Protein AF-0000000083319885 (afdb_homodimer)

Secondary structure (DSSP, 8-state):
-------HHHHHHHHHHHHHHHHHHHT-TTT--HHHHHHHHTS-HHHHHHHH-SHHHHHHHHHHIIIIIIIIIHHHHHS-TTS-HHHHHHHHHHHHHHHHHH-TTHHHHHHHHHHHHTT-HHHHHHHHHHHHHHHHHHHHHHHHTT-S--HHHHHHHHHHHHHHHHHHHHHS-GGG-SSSS-HHHHHHHHHHHHHHHHHHHHHH--/-------HHHHHHHHHHHHHHHHHHHT-TTT--HHHHHHHHTS-HHHHHHHH-SHHHHHHHHHHIIIIIIIIIHHHHHS-TTS-HHHHHHHHHHHHHHHHHH-TTHHHHHHHHHHHHTT-HHHHHHHHHHHHHHHHHHHHHHHHTT-S--HHHHHHHHHHHHHHHHHHHHHS-GGG-S-SS-HHHHHHHHHHHHHHHHHHHHHH--

Sequence (412 aa):
MTHVSSTPQDERKQAILQAAYTLFGRSGYAKSSMKDIAAQAGVAQGLIGYHFGNKETLLVEVVREWMINRGMKEAFAKLDLQSSPQEMLGQGLLHVVEFRKANPEWFTLLVSLWSESVNNEKLAAELVGIYTEMRAGVVQVIDRLELPLDAQAKESLAGLIQAVFDGLTLQAPALLSDQPLSHAQVSQGIHWMLQGIRTSSAEKGEMTHVSSTPQDERKQAILQAAYTLFGRSGYAKSSMKDIAAQAGVAQGLIGYHFGNKETLLVEVVREWMINRGMKEAFAKLDLQSSPQEMLGQGLLHVVEFRKANPEWFTLLVSLWSESVNNEKLAAELVGIYTEMRAGVVQVIDRLELPLDAQAKESLAGLIQAVFDGLTLQAPALLSDQPLSHAQVSQGIHWMLQGIRTSSAEKGE

Nearest PDB structures (foldseek):
  3e7q-assembly1_A  TM=7.596E-01  e=2.738E-06  Pseudomonas aeruginosa
  2gfn-assembly1_A  TM=6.802E-01  e=2.120E-05  Rhodococcus jostii RHA1
  2gfn-assembly1_B  TM=7.668E-01  e=1.368E-04  Rhodococcus jostii RHA1
  3c07-assembly1_B  TM=7.160E-01  e=1.969E-04  Streptomyces coelicolor A3(2)
  4yze-assembly1_C  TM=7.525E-01  e=1.913E-03  Escherichia coli K-12

Foldseek 3Di:
DPPPPQPPLSLLVVLLLVLLLVCCLPVNLVRDALVSSCVRSVHDSVSCCVVQNHSLSSLLVSLLCLVPVVQQVVQVVPQDPPDALVVSVLSNLVSNQVSCLVRVSNLSSLVRLVVVCPPPVVSVVSNVVSLVNQLVRQLVSVVRNVFPDDPVVSSVLSSVLVCLSSVQLVVARPVPDPRSDDSVVSVVVNVVVRVCRRVVVVVVVD/DPPVPQPPLSLLVVLLLVLLLVCCLPVNLVRDALVSSCVRSVHDSVSCCVVQNHSLSSLLVSLLCLVPVVQQVVQVVPQDPPDQLVVSVLSNLVSNQVSCLVRVSNLSSLVRLVVVCPPPVVSVVSNVVSLVNQLVRQLVSVVRNVFPDDPVVSSVLSSVLVCLSSVQLVVARPVPDPRSDDSVVSVVVNVVVRVCRRVVVVVVVD

Radius of gyration: 22.58 Å; Cα contacts (8 Å, |Δi|>4): 509; chains: 2; bounding box: 65×68×48 Å

pLDDT: mean 87.43, std 12.78, range [33.97, 97.81]

Solvent-accessible surface area (backbone atoms only — not comparable to full-atom values): 21795 Å² total; per-residue (Å²): 127,82,70,76,68,69,47,74,66,48,50,52,51,50,33,40,41,52,26,41,46,50,39,29,27,70,64,27,57,89,72,45,50,67,62,56,29,17,60,68,36,72,49,60,52,67,56,49,37,71,78,42,49,51,73,67,52,38,51,52,51,39,45,44,44,49,53,45,47,55,52,40,51,51,46,58,70,66,54,59,86,82,48,53,45,68,54,42,50,52,52,50,54,50,47,52,45,50,47,47,68,75,36,67,34,52,58,46,40,50,52,46,50,54,60,60,14,63,84,26,69,68,48,33,51,52,50,40,49,53,50,51,54,49,32,54,55,44,33,59,56,51,60,62,55,67,60,89,57,56,73,67,53,40,51,51,49,26,47,45,55,52,5,37,55,51,16,40,41,70,62,25,49,62,78,76,28,97,57,35,59,51,61,66,59,54,51,48,52,53,48,22,26,51,46,11,47,58,52,54,51,56,56,71,72,101,130,83,68,76,69,70,47,72,67,48,49,51,51,50,32,40,42,52,26,41,45,50,39,30,28,71,65,27,59,88,73,45,50,67,64,57,29,17,61,69,37,72,48,60,51,66,56,49,38,73,77,42,49,50,74,67,50,37,51,53,50,40,45,44,45,49,53,45,48,56,53,40,52,51,47,58,71,66,52,59,87,84,47,52,46,67,53,42,50,51,50,51,54,51,46,52,43,51,46,47,68,76,36,67,35,54,59,46,40,49,51,44,49,52,60,61,13,61,84,25,70,67,49,33,51,50,53,39,49,52,51,53,53,50,34,56,55,45,32,58,56,49,60,60,56,68,59,90,56,56,72,67,54,40,50,50,49,28,47,44,55,52,5,37,56,51,17,39,40,71,60,25,50,62,79,77,28,98,58,32,59,52,62,65,59,55,51,48,52,52,48,22,27,52,46,10,47,60,50,55,52,53,58,71,73,102

InterPro domains:
  IPR001647 DNA-binding HTH domain, TetR-type [PF00440] (16-62)
  IPR001647 DNA-binding HTH domain, TetR-type [PR00455] (16-29)
  IPR001647 DNA-binding HTH domain, TetR-type [PR00455] (37-60)
  IPR001647 DNA-binding HTH domain, TetR-type [PS50977] (10-70)
  IPR009057 Homedomain-like superfamily [SSF46689] (6-67)
  IPR036271 Tetracyclin repressor-like, C-terminal domain superfamily [SSF48498] (84-197)
  IPR039538 BetI-type transcriptional repressor, C-terminal [PF13977] (85-186)
  IPR050109 HTH-type, TetR-like transcriptional regulator [PTHR30055] (8-199)

Organism: Saccharibacillus brassicae (NCBI:txid2583377)

Structure (mmCIF, N/CA/C/O backbone):
data_AF-0000000083319885-model_v1
#
loop_
_entity.id
_entity.type
_entity.pdbx_description
1 polymer 'TetR/AcrR family transcriptional regulator'
#
loop_
_atom_site.group_PDB
_atom_site.id
_atom_site.type_symbol
_atom_site.label_atom_id
_atom_site.label_alt_id
_atom_site.label_comp_id
_atom_site.label_asym_id
_atom_site.label_entity_id
_atom_site.label_seq_id
_atom_site.pdbx_PDB_ins_code
_atom_site.Cartn_x
_atom_site.Cartn_y
_atom_site.Cartn_z
_atom_site.occupancy
_atom_site.B_iso_or_equiv
_atom_site.auth_seq_id
_atom_site.auth_comp_id
_atom_site.auth_asym_id
_atom_site.auth_atom_id
_atom_site.pdbx_PDB_model_num
ATOM 1 N N . MET A 1 1 ? 2.049 33.719 24.688 1 34.19 1 MET A N 1
ATOM 2 C CA . MET A 1 1 ? 1.841 32.719 23.625 1 34.19 1 MET A CA 1
ATOM 3 C C . MET A 1 1 ? 0.362 32.625 23.266 1 34.19 1 MET A C 1
ATOM 5 O O . MET A 1 1 ? -0.442 32.156 24.078 1 34.19 1 MET A O 1
ATOM 9 N N . THR A 1 2 ? -0.25 33.562 22.562 1 39.16 2 THR A N 1
ATOM 10 C CA . THR A 1 2 ? -1.688 33.688 22.344 1 39.16 2 THR A CA 1
ATOM 11 C C . THR A 1 2 ? -2.283 32.375 21.844 1 39.16 2 THR A C 1
ATOM 13 O O . THR A 1 2 ? -1.838 31.844 20.828 1 39.16 2 THR A O 1
ATOM 16 N N . HIS A 1 3 ? -2.688 31.516 22.672 1 44 3 HIS A N 1
ATOM 17 C CA . HIS A 1 3 ? -3.52 30.359 22.375 1 44 3 HIS A CA 1
ATOM 18 C C . HIS A 1 3 ? -4.582 30.703 21.328 1 44 3 HIS A C 1
ATOM 20 O O . HIS A 1 3 ? -5.5 31.484 21.609 1 44 3 HIS A O 1
ATOM 26 N N . VAL A 1 4 ? -4.242 31.031 20.188 1 49.16 4 VAL A N 1
ATOM 27 C CA . VAL A 1 4 ? -5.352 31.281 19.266 1 49.16 4 VAL A CA 1
ATOM 28 C C . VAL A 1 4 ? -6.473 30.281 19.531 1 49.16 4 VAL A C 1
ATOM 30 O O . VAL A 1 4 ? -6.301 29.078 19.312 1 49.16 4 VAL A O 1
ATOM 33 N N . SER A 1 5 ? -7.305 30.516 20.391 1 54.09 5 SER A N 1
ATOM 34 C CA . SER A 1 5 ? -8.492 29.797 20.859 1 54.09 5 SER A CA 1
ATOM 35 C C . SER A 1 5 ? -9.336 29.312 19.688 1 54.09 5 SER A C 1
ATOM 37 O O . SER A 1 5 ? -9.672 30.078 18.781 1 54.09 5 SER A O 1
ATOM 39 N N . SER A 1 6 ? -9.086 28.031 19.297 1 64.88 6 SER A N 1
ATOM 40 C CA . SER A 1 6 ? -9.953 27.484 18.266 1 64.88 6 SER A CA 1
ATOM 41 C C . SER A 1 6 ? -11.391 27.953 18.453 1 64.88 6 SER A C 1
ATOM 43 O O . SER A 1 6 ? -11.914 27.953 19.562 1 64.88 6 SER A O 1
ATOM 45 N N . THR A 1 7 ? -11.938 28.828 17.547 1 70 7 THR A N 1
ATOM 46 C CA . THR A 1 7 ? -13.344 29.219 17.531 1 70 7 THR A CA 1
ATOM 47 C C . THR A 1 7 ? -14.25 28 17.703 1 70 7 THR A C 1
ATOM 49 O O . THR A 1 7 ? -13.844 26.875 17.438 1 70 7 THR A O 1
ATOM 52 N N . PRO A 1 8 ? -15.266 28.234 18.438 1 73.5 8 PRO A N 1
ATOM 53 C CA . PRO A 1 8 ? -16.234 27.141 18.562 1 73.5 8 PRO A CA 1
ATOM 54 C C . PRO A 1 8 ? -16.422 26.359 17.266 1 73.5 8 PRO A C 1
ATOM 56 O O . PRO A 1 8 ? -16.609 25.141 17.281 1 73.5 8 PRO A O 1
ATOM 59 N N . GLN A 1 9 ? -16.344 27.047 16.172 1 77.5 9 GLN A N 1
ATOM 60 C CA . GLN A 1 9 ? -16.484 26.406 14.875 1 77.5 9 GLN A CA 1
ATOM 61 C C . GLN A 1 9 ? -15.328 25.453 14.602 1 77.5 9 GLN A C 1
ATOM 63 O O . GLN A 1 9 ? -15.523 24.359 14.078 1 77.5 9 GLN A O 1
ATOM 68 N N . ASP A 1 10 ? -14.227 25.969 15.07 1 83.56 10 ASP A N 1
ATOM 69 C CA . ASP A 1 10 ? -13.031 25.141 14.867 1 83.56 10 ASP A CA 1
ATOM 70 C C . ASP A 1 10 ? -13.086 23.875 15.719 1 83.56 10 ASP A C 1
ATOM 72 O O . ASP A 1 10 ? -12.664 22.812 15.273 1 83.56 10 ASP A O 1
ATOM 76 N N . GLU A 1 11 ? -13.688 24.062 16.797 1 88.69 11 GLU A N 1
ATOM 77 C CA . GLU A 1 11 ? -13.805 22.922 17.703 1 88.69 11 GLU A CA 1
ATOM 78 C C . GLU A 1 11 ? -14.758 21.875 17.141 1 88.69 11 GLU A C 1
ATOM 80 O O . GLU A 1 11 ? -14.508 20.672 17.266 1 88.69 11 GLU A O 1
ATOM 85 N N . ARG A 1 12 ? -15.844 22.344 16.5 1 91.25 12 ARG A N 1
ATOM 86 C CA . ARG A 1 12 ? -16.812 21.422 15.898 1 91.25 12 ARG A CA 1
ATOM 87 C C . ARG A 1 12 ? -16.203 20.688 14.703 1 91.25 12 ARG A C 1
ATOM 89 O O . ARG A 1 12 ? -16.391 19.484 14.547 1 91.25 12 ARG A O 1
ATOM 96 N N . LYS A 1 13 ? -15.461 21.406 13.961 1 94.75 13 LYS A N 1
ATOM 97 C CA . LYS A 1 13 ? -14.797 20.797 12.82 1 94.75 13 LYS A CA 1
ATOM 98 C C . LYS A 1 13 ? -13.82 19.719 13.266 1 94.75 13 LYS A C 1
ATOM 100 O O . LYS A 1 13 ? -13.781 18.641 12.68 1 94.75 13 LYS A O 1
ATOM 105 N N . GLN A 1 14 ? -13.102 20.047 14.297 1 95.19 14 GLN A N 1
ATOM 106 C CA . GLN A 1 14 ? -12.125 19.094 14.82 1 95.19 14 GLN A CA 1
ATOM 107 C C . GLN A 1 14 ? -12.812 17.859 15.398 1 95.19 14 GLN A C 1
ATOM 109 O O . GLN A 1 14 ? -12.328 16.734 15.25 1 95.19 14 GLN A O 1
ATOM 114 N N . ALA A 1 15 ? -13.898 18.078 16.031 1 96.31 15 ALA A N 1
ATOM 115 C CA . ALA A 1 15 ? -14.656 16.969 16.594 1 96.31 15 ALA A CA 1
ATOM 116 C C . ALA A 1 15 ? -15.164 16.031 15.492 1 96.31 15 ALA A C 1
ATOM 118 O O . ALA A 1 15 ? -15.125 14.812 15.633 1 96.31 15 ALA A O 1
ATOM 119 N N . ILE A 1 16 ? -15.609 16.641 14.414 1 97 16 ILE A N 1
ATOM 120 C CA . ILE A 1 16 ? -16.109 15.867 13.281 1 97 16 ILE A CA 1
ATOM 121 C C . ILE A 1 16 ? -14.969 15.07 12.648 1 97 16 ILE A C 1
ATOM 123 O O . ILE A 1 16 ? -15.109 13.883 12.367 1 97 16 ILE A O 1
ATOM 127 N N . LEU A 1 17 ? -13.828 15.711 12.484 1 96.94 17 LEU A N 1
ATOM 128 C CA . LEU A 1 17 ? -12.672 15.047 11.898 1 96.94 17 LEU A CA 1
ATOM 129 C C . LEU A 1 17 ? -12.219 13.883 12.773 1 96.94 17 LEU A C 1
ATOM 131 O O . LEU A 1 17 ? -11.938 12.797 12.266 1 96.94 17 LEU A O 1
ATOM 135 N N . GLN A 1 18 ? -12.211 14.109 14.062 1 96.88 18 GLN A N 1
ATOM 136 C CA . GLN A 1 18 ? -11.789 13.062 14.992 1 96.88 18 GLN A CA 1
ATOM 137 C C . GLN A 1 18 ? -12.773 11.891 14.977 1 96.88 18 GLN A C 1
ATOM 139 O O . GLN A 1 18 ? -12.367 10.727 15 1 96.88 18 GLN A O 1
ATOM 144 N N . ALA A 1 19 ? -14.023 12.211 14.945 1 97.44 19 ALA A N 1
ATOM 145 C CA . ALA A 1 19 ? -15.047 11.172 14.891 1 97.44 19 ALA A CA 1
ATOM 146 C C . ALA A 1 19 ? -14.938 10.367 13.602 1 97.44 19 ALA A C 1
ATOM 148 O O . ALA A 1 19 ? -15 9.133 13.625 1 97.44 19 ALA A O 1
ATOM 149 N N . ALA A 1 20 ? -14.781 11.062 12.492 1 97.44 20 ALA A N 1
ATOM 150 C CA . ALA A 1 20 ? -14.641 10.406 11.195 1 97.44 20 ALA A CA 1
ATOM 151 C C . ALA A 1 20 ? -13.391 9.531 11.164 1 97.44 20 ALA A C 1
ATOM 153 O O . ALA A 1 20 ? -13.43 8.398 10.664 1 97.44 20 ALA A O 1
ATOM 154 N N . TYR A 1 21 ? -12.297 10.055 11.727 1 96.62 21 TYR A N 1
ATOM 155 C CA . TYR A 1 21 ? -11.055 9.297 11.805 1 96.62 21 TYR A CA 1
ATOM 156 C C . TYR A 1 21 ? -11.273 7.977 12.539 1 96.62 21 TYR A C 1
ATOM 158 O O . TYR A 1 21 ? -10.883 6.914 12.047 1 96.62 21 TYR A O 1
ATOM 166 N N . THR A 1 22 ? -11.906 8.062 13.609 1 95.44 22 THR A N 1
ATOM 167 C CA . THR A 1 22 ? -12.125 6.891 14.453 1 95.44 22 THR A CA 1
ATOM 168 C C . THR A 1 22 ? -13.055 5.891 13.773 1 95.44 22 THR A C 1
ATOM 170 O O . THR A 1 22 ? -12.734 4.707 13.672 1 95.44 22 THR A O 1
ATOM 173 N N . LEU A 1 23 ? -14.125 6.375 13.234 1 95.06 23 LEU A N 1
ATOM 174 C CA . LEU A 1 23 ? -15.141 5.484 12.68 1 95.06 23 LEU A CA 1
ATOM 175 C C . LEU A 1 23 ? -14.68 4.891 11.352 1 95.06 23 LEU A C 1
ATOM 177 O O . LEU A 1 23 ? -14.789 3.682 11.133 1 95.06 23 LEU A O 1
ATOM 181 N N . PHE A 1 24 ? -14.125 5.73 10.438 1 93.69 24 PHE A N 1
ATOM 182 C CA . PHE A 1 24 ? -13.594 5.215 9.18 1 93.69 24 PHE A CA 1
ATOM 183 C C . PHE A 1 24 ? -12.445 4.25 9.438 1 93.69 24 PHE A C 1
ATOM 185 O O . PHE A 1 24 ? -12.289 3.254 8.727 1 93.69 24 PHE A O 1
ATOM 192 N N . GLY A 1 25 ? -11.703 4.551 10.461 1 91.44 25 GLY A N 1
ATOM 193 C CA . GLY A 1 25 ? -10.516 3.77 10.766 1 91.44 25 GLY A CA 1
ATOM 194 C C . GLY A 1 25 ? -10.828 2.439 11.43 1 91.44 25 GLY A C 1
ATOM 195 O O . GLY A 1 25 ? -10.188 1.428 11.125 1 91.44 25 GLY A O 1
ATOM 196 N N . ARG A 1 26 ? -11.805 2.348 12.273 1 87.19 26 ARG A N 1
ATOM 197 C CA . ARG A 1 26 ? -12.078 1.16 13.07 1 87.19 26 ARG A CA 1
ATOM 198 C C . ARG A 1 26 ? -13.156 0.302 12.43 1 87.19 26 ARG A C 1
ATOM 200 O O . ARG A 1 26 ? -13.047 -0.925 12.398 1 87.19 26 ARG A O 1
ATOM 207 N N . SER A 1 27 ? -14.172 0.977 11.867 1 83.94 27 SER A N 1
ATOM 208 C CA . SER A 1 27 ? -15.305 0.238 11.32 1 83.94 27 SER A CA 1
ATOM 209 C C . SER A 1 27 ? -15.188 0.088 9.812 1 83.94 27 SER A C 1
ATOM 211 O O . SER A 1 27 ? -15.828 -0.784 9.219 1 83.94 27 SER A O 1
ATOM 213 N N . GLY A 1 28 ? -14.383 0.956 9.289 1 85.44 28 GLY A N 1
ATOM 214 C CA . GLY A 1 28 ? -14.305 0.973 7.84 1 85.44 28 GLY A CA 1
ATOM 215 C C . GLY A 1 28 ? -15.156 2.053 7.207 1 85.44 28 GLY A C 1
ATOM 216 O O . GLY A 1 28 ? -16.203 2.412 7.738 1 85.44 28 GLY A O 1
ATOM 217 N N . TYR A 1 29 ? -14.766 2.465 6.078 1 88.5 29 TYR A N 1
ATOM 218 C CA . TYR A 1 29 ? -15.422 3.547 5.355 1 88.5 29 TYR A CA 1
ATOM 219 C C . TYR A 1 29 ? -16.828 3.135 4.91 1 88.5 29 TYR A C 1
ATOM 221 O O . TYR A 1 29 ? -17.797 3.867 5.129 1 88.5 29 TYR A O 1
ATOM 229 N N . ALA A 1 30 ? -16.906 1.961 4.352 1 83.38 30 ALA A N 1
ATOM 230 C CA . ALA A 1 30 ? -18.188 1.498 3.807 1 83.38 30 ALA A CA 1
ATOM 231 C C . ALA A 1 30 ? -19.219 1.279 4.918 1 83.38 30 ALA A C 1
ATOM 233 O O . ALA A 1 30 ? -20.406 1.542 4.73 1 83.38 30 ALA A O 1
ATOM 234 N N . LYS A 1 31 ? -18.766 0.975 6.051 1 86.38 31 LYS A N 1
ATOM 235 C CA . LYS A 1 31 ? -19.656 0.574 7.141 1 86.38 31 LYS A CA 1
ATOM 236 C C . LYS A 1 31 ? -20 1.763 8.031 1 86.38 31 LYS A C 1
ATOM 238 O O . LYS A 1 31 ? -20.797 1.634 8.961 1 86.38 31 LYS A O 1
ATOM 243 N N . SER A 1 32 ? -19.344 2.844 7.801 1 93 32 SER A N 1
ATOM 244 C CA . SER A 1 32 ? -19.609 4.043 8.586 1 93 32 SER A CA 1
ATOM 245 C C . SER A 1 32 ? -20.516 5.012 7.832 1 93 32 SER A C 1
ATOM 247 O O . SER A 1 32 ? -20.391 5.172 6.617 1 93 32 SER A O 1
ATOM 249 N N . SER A 1 33 ? -21.469 5.672 8.602 1 95.19 33 SER A N 1
ATOM 250 C CA . SER A 1 33 ? -22.375 6.621 7.98 1 95.19 33 SER A CA 1
ATOM 251 C C . SER A 1 33 ? -22.172 8.031 8.516 1 95.19 33 SER A C 1
ATOM 253 O O . SER A 1 33 ? -21.562 8.211 9.578 1 95.19 33 SER A O 1
ATOM 255 N N . MET A 1 34 ? -22.719 8.945 7.75 1 96.56 34 MET A N 1
ATOM 256 C CA . MET A 1 34 ? -22.688 10.336 8.203 1 96.56 34 MET A CA 1
ATOM 257 C C . MET A 1 34 ? -23.453 10.5 9.516 1 96.56 34 MET A C 1
ATOM 259 O O . MET A 1 34 ? -23.078 11.312 10.359 1 96.56 34 MET A O 1
ATOM 263 N N . LYS A 1 35 ? -24.453 9.711 9.641 1 96.94 35 LYS A N 1
ATOM 264 C CA . LYS A 1 35 ? -25.25 9.719 10.867 1 96.94 35 LYS A CA 1
ATOM 265 C C . LYS A 1 35 ? -24.422 9.25 12.062 1 96.94 35 LYS A C 1
ATOM 267 O O . LYS A 1 35 ? -24.453 9.875 13.125 1 96.94 35 LYS A O 1
ATOM 272 N N . ASP A 1 36 ? -23.672 8.203 11.914 1 97.12 36 ASP A N 1
ATOM 273 C CA . ASP A 1 36 ? -22.812 7.672 12.969 1 97.12 36 ASP A CA 1
ATOM 274 C C . ASP A 1 36 ? -21.75 8.695 13.375 1 97.12 36 ASP A C 1
ATOM 276 O O . ASP A 1 36 ? -21.484 8.875 14.562 1 97.12 36 ASP A O 1
ATOM 280 N N . ILE A 1 37 ? -21.188 9.383 12.398 1 97.69 37 ILE A N 1
ATOM 281 C CA . ILE A 1 37 ? -20.125 10.352 12.641 1 97.69 37 ILE A CA 1
ATOM 282 C C . ILE A 1 37 ? -20.672 11.547 13.414 1 97.69 37 ILE A C 1
ATOM 284 O O . ILE A 1 37 ? -20.047 12.016 14.359 1 97.69 37 ILE A O 1
ATOM 288 N N . ALA A 1 38 ? -21.812 11.969 13.016 1 97.69 38 ALA A N 1
ATOM 289 C CA . ALA A 1 38 ? -22.469 13.086 13.703 1 97.69 38 ALA A CA 1
ATOM 290 C C . ALA A 1 38 ? -22.734 12.75 15.164 1 97.69 38 ALA A C 1
ATOM 292 O O . ALA A 1 38 ? -22.438 13.555 16.047 1 97.69 38 ALA A O 1
ATOM 293 N N . ALA A 1 39 ? -23.25 11.586 15.359 1 97.75 39 ALA A N 1
ATOM 294 C CA . ALA A 1 39 ? -23.562 11.125 16.719 1 97.75 39 ALA A CA 1
ATOM 295 C C . ALA A 1 39 ? -22.297 11.078 17.578 1 97.75 39 ALA A C 1
ATOM 297 O O . ALA A 1 39 ? -22.297 11.555 18.719 1 97.75 39 ALA A O 1
ATOM 298 N N . GLN A 1 40 ? -21.266 10.602 17.078 1 97 40 GLN A N 1
ATOM 299 C CA . GLN A 1 40 ? -20.016 10.477 17.812 1 97 40 GLN A CA 1
ATOM 300 C C . GLN A 1 40 ? -19.391 11.852 18.078 1 97 40 GLN A C 1
ATOM 302 O O . GLN A 1 40 ? -18.766 12.07 19.125 1 97 40 GLN A O 1
ATOM 307 N N . ALA A 1 41 ? -19.469 12.719 17.125 1 97 41 ALA A N 1
ATOM 308 C CA . ALA A 1 41 ? -18.906 14.055 17.219 1 97 41 ALA A CA 1
ATOM 309 C C . ALA A 1 41 ? -19.766 14.953 18.109 1 97 41 ALA A C 1
ATOM 311 O O . ALA A 1 41 ? -19.328 16.031 18.516 1 97 41 ALA A O 1
ATOM 312 N N . GLY A 1 42 ? -20.969 14.523 18.375 1 97.06 42 GLY A N 1
ATOM 313 C CA . GLY A 1 42 ? -21.875 15.32 19.172 1 97.06 42 GLY A CA 1
ATOM 314 C C . GLY A 1 42 ? -22.422 16.516 18.438 1 97.06 42 GLY A C 1
ATOM 315 O O . GLY A 1 42 ? -22.562 17.609 19.016 1 97.06 42 GLY A O 1
ATOM 316 N N . VAL A 1 43 ? -22.672 16.359 17.125 1 96.31 43 VAL A N 1
ATOM 317 C CA . VAL A 1 43 ? -23.188 17.453 16.312 1 96.31 43 VAL A CA 1
ATOM 318 C C . VAL A 1 43 ? -24.375 16.953 15.484 1 96.31 43 VAL A C 1
ATOM 320 O O . VAL A 1 43 ? -24.609 15.75 15.391 1 96.31 43 VAL A O 1
ATOM 323 N N . ALA A 1 44 ? -25.094 17.953 14.945 1 95 44 ALA A N 1
ATOM 324 C CA . ALA A 1 44 ? -26.125 17.609 13.969 1 95 44 ALA A CA 1
ATOM 325 C C . ALA A 1 44 ? -25.5 17.141 12.656 1 95 44 ALA A C 1
ATOM 327 O O . ALA A 1 44 ? -24.484 17.688 12.211 1 95 44 ALA A O 1
ATOM 328 N N . GLN A 1 45 ? -26.172 16.188 12.008 1 94.75 45 GLN A N 1
ATOM 329 C CA . GLN A 1 45 ? -25.672 15.648 10.75 1 94.75 45 GLN A CA 1
ATOM 330 C C . GLN A 1 45 ? -25.516 16.75 9.695 1 94.75 45 GLN A C 1
ATOM 332 O O . GLN A 1 45 ? -24.578 16.719 8.898 1 94.75 45 GLN A O 1
ATOM 337 N N . GLY A 1 46 ? -26.422 17.656 9.688 1 94.69 46 GLY A N 1
ATOM 338 C CA . GLY A 1 46 ? -26.375 18.75 8.734 1 94.69 46 GLY A CA 1
ATOM 339 C C . GLY A 1 46 ? -25.125 19.594 8.844 1 94.69 46 GLY A C 1
ATOM 340 O O . GLY A 1 46 ? -24.656 20.156 7.848 1 94.69 46 GLY A O 1
ATOM 341 N N . LEU A 1 47 ? -24.578 19.672 9.984 1 94.44 47 LEU A N 1
ATOM 342 C CA . LEU A 1 47 ? -23.359 20.453 10.219 1 94.44 47 LEU A CA 1
ATOM 343 C C . LEU A 1 47 ? -22.172 19.812 9.508 1 94.44 47 LEU A C 1
ATOM 345 O O . LEU A 1 47 ? -21.266 20.516 9.039 1 94.44 47 LEU A O 1
ATOM 349 N N . ILE A 1 48 ? -22.156 18.5 9.422 1 95.5 48 ILE A N 1
ATOM 350 C CA . ILE A 1 48 ? -21.094 17.812 8.688 1 95.5 48 ILE A CA 1
ATOM 351 C C . ILE A 1 48 ? -21.156 18.188 7.211 1 95.5 48 ILE A C 1
ATOM 353 O O . ILE A 1 48 ? -20.141 18.5 6.598 1 95.5 48 ILE A O 1
ATOM 357 N N . GLY A 1 49 ? -22.359 18.172 6.699 1 94.75 49 GLY A N 1
ATOM 358 C CA . GLY A 1 49 ? -22.547 18.578 5.316 1 94.75 49 GLY A CA 1
ATOM 359 C C . GLY A 1 49 ? -22.094 20 5.051 1 94.75 49 GLY A C 1
ATOM 360 O O . GLY A 1 49 ? -21.469 20.266 4.02 1 94.75 49 GLY A O 1
ATOM 361 N N . TYR A 1 50 ? -22.375 20.828 5.953 1 93.5 50 TYR A N 1
ATOM 362 C CA . TYR A 1 50 ? -22.016 22.234 5.836 1 93.5 50 TYR A CA 1
ATOM 363 C C . TYR A 1 50 ? -20.5 22.406 5.809 1 93.5 50 TYR A C 1
ATOM 365 O O . TYR A 1 50 ? -19.969 23.125 4.953 1 93.5 50 TYR A O 1
ATOM 373 N N . HIS A 1 51 ? -19.781 21.734 6.641 1 94.19 51 HIS A N 1
ATOM 374 C CA . HIS A 1 51 ? -18.344 21.922 6.785 1 94.19 51 HIS A CA 1
ATOM 375 C C . HIS A 1 51 ? -17.562 21.078 5.781 1 94.19 51 HIS A C 1
ATOM 377 O O . HIS A 1 51 ? -16.516 21.5 5.277 1 94.19 51 HIS A O 1
ATOM 383 N N . PHE A 1 52 ? -18.078 19.812 5.453 1 96 52 PHE A N 1
ATOM 384 C CA . PHE A 1 52 ? -17.25 18.859 4.738 1 96 52 PHE A CA 1
ATOM 385 C C . PHE A 1 52 ? -17.953 18.344 3.494 1 96 52 PHE A C 1
ATOM 387 O O . PHE A 1 52 ? -17.359 17.641 2.674 1 96 52 PHE A O 1
ATOM 394 N N . GLY A 1 53 ? -19.188 18.703 3.34 1 95 53 GLY A N 1
ATOM 395 C CA . GLY A 1 53 ? -19.938 18.234 2.18 1 95 53 GLY A CA 1
ATOM 396 C C . GLY A 1 53 ? -20.453 16.828 2.33 1 95 53 GLY A C 1
ATOM 397 O O . GLY A 1 53 ? -21.266 16.547 3.227 1 95 53 GLY A O 1
ATOM 398 N N . ASN A 1 54 ? -19.938 15.906 1.521 1 95.12 54 ASN A N 1
ATOM 399 C CA . ASN A 1 54 ? -20.422 14.523 1.554 1 95.12 54 ASN A CA 1
ATOM 400 C C . ASN A 1 54 ? -19.375 13.594 2.162 1 95.12 54 ASN A C 1
ATOM 402 O O . ASN A 1 54 ? -18.312 14.039 2.604 1 95.12 54 ASN A O 1
ATOM 406 N N . LYS A 1 55 ? -19.703 12.391 2.242 1 95.81 55 LYS A N 1
ATOM 407 C CA . LYS A 1 55 ? -18.875 11.383 2.896 1 95.81 55 LYS A CA 1
ATOM 408 C C . LYS A 1 55 ? -17.516 11.273 2.217 1 95.81 55 LYS A C 1
ATOM 410 O O . LYS A 1 55 ? -16.484 11.125 2.889 1 95.81 55 LYS A O 1
ATOM 415 N N . GLU A 1 56 ? -17.484 11.43 0.912 1 95.5 56 GLU A N 1
ATOM 416 C CA . GLU A 1 56 ? -16.25 11.32 0.143 1 95.5 56 GLU A CA 1
ATOM 417 C C . GLU A 1 56 ? -15.297 12.484 0.45 1 95.5 56 GLU A C 1
ATOM 419 O O . GLU A 1 56 ? -14.109 12.273 0.681 1 95.5 56 GLU A O 1
ATOM 424 N N . THR A 1 57 ? -15.852 13.625 0.442 1 96.25 57 THR A N 1
ATOM 425 C CA . THR A 1 57 ? -15.031 14.805 0.717 1 96.25 57 THR A CA 1
ATOM 426 C C . THR A 1 57 ? -14.539 14.789 2.16 1 96.25 57 THR A C 1
ATOM 428 O O . THR A 1 57 ? -13.43 15.242 2.44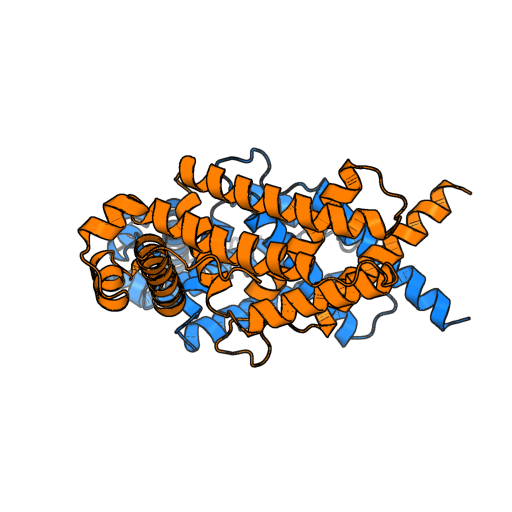7 1 96.25 57 THR A O 1
ATOM 431 N N . LEU A 1 58 ? -15.406 14.312 3.055 1 97.44 58 LEU A N 1
ATOM 432 C CA . LEU A 1 58 ? -14.977 14.164 4.441 1 97.44 58 LEU A CA 1
ATOM 433 C C . LEU A 1 58 ? -13.805 13.203 4.551 1 97.44 58 LEU A C 1
ATOM 435 O O . LEU A 1 58 ? -12.836 13.477 5.266 1 97.44 58 LEU A O 1
ATOM 439 N N . LEU A 1 59 ? -13.844 12.094 3.844 1 97 59 LEU A N 1
ATOM 440 C CA . LEU A 1 59 ? -12.75 11.133 3.842 1 97 59 LEU A CA 1
ATOM 441 C C . LEU A 1 59 ? -11.445 11.781 3.387 1 97 59 LEU A C 1
ATOM 443 O O . LEU A 1 59 ? -10.406 11.609 4.02 1 97 59 LEU A O 1
ATOM 447 N N . VAL A 1 60 ? -11.523 12.555 2.35 1 97.62 60 VAL A N 1
ATOM 448 C CA . VAL A 1 60 ? -10.352 13.242 1.812 1 97.62 60 VAL A CA 1
ATOM 449 C C . VAL A 1 60 ? -9.766 14.172 2.871 1 97.62 60 VAL A C 1
ATOM 451 O O . VAL A 1 60 ? -8.555 14.18 3.1 1 97.62 60 VAL A O 1
ATOM 454 N N . GLU A 1 61 ? -10.633 14.875 3.543 1 97.38 61 GLU A N 1
ATOM 455 C CA . GLU A 1 61 ? -10.18 15.852 4.531 1 97.38 61 GLU A CA 1
ATOM 456 C C . GLU A 1 61 ? -9.555 15.164 5.738 1 97.38 61 GLU A C 1
ATOM 458 O O . GLU A 1 61 ? -8.594 15.672 6.32 1 97.38 61 GLU A O 1
ATOM 463 N N . VAL A 1 62 ? -10.094 14.062 6.133 1 97.25 62 VAL A N 1
ATOM 464 C CA . VAL A 1 62 ? -9.539 13.312 7.254 1 97.25 62 VAL A CA 1
ATOM 465 C C . VAL A 1 62 ? -8.156 12.781 6.887 1 97.25 62 VAL A C 1
ATOM 467 O O . VAL A 1 62 ? -7.211 12.891 7.672 1 97.25 62 VAL A O 1
ATOM 470 N N . VAL A 1 63 ? -8.008 12.266 5.711 1 97 63 VAL A N 1
ATOM 471 C CA . VAL A 1 63 ? -6.727 11.75 5.246 1 97 63 VAL A CA 1
ATOM 472 C C . VAL A 1 63 ? -5.711 12.883 5.172 1 97 63 VAL A C 1
ATOM 474 O O . VAL A 1 63 ? -4.578 12.742 5.637 1 97 63 VAL A O 1
ATOM 477 N N . ARG A 1 64 ? -6.121 14 4.652 1 96.44 64 ARG A N 1
ATOM 478 C CA . ARG A 1 64 ? -5.238 15.156 4.551 1 96.44 64 ARG A CA 1
ATOM 479 C C . ARG A 1 64 ? -4.781 15.617 5.93 1 96.44 64 ARG A C 1
ATOM 481 O O . ARG A 1 64 ? -3.594 15.875 6.141 1 96.44 64 ARG A O 1
ATOM 488 N N . GLU A 1 65 ? -5.711 15.68 6.824 1 95.5 65 GLU A N 1
ATOM 489 C CA . GLU A 1 65 ? -5.41 16.156 8.172 1 95.5 65 GLU A CA 1
ATOM 490 C C . GLU A 1 65 ? -4.379 15.258 8.852 1 95.5 65 GLU A C 1
ATOM 492 O O . GLU A 1 65 ? -3.396 15.75 9.406 1 95.5 65 GLU A O 1
ATOM 497 N N . TRP A 1 66 ? -4.543 14.016 8.766 1 94.62 66 TRP A N 1
ATOM 498 C CA . TRP A 1 66 ? -3.662 13.109 9.5 1 94.62 66 TRP A CA 1
ATOM 499 C C . TRP A 1 66 ? -2.355 12.891 8.75 1 94.62 66 TRP A C 1
ATOM 501 O O . TRP A 1 66 ? -1.289 12.789 9.359 1 94.62 66 TRP A O 1
ATOM 511 N N . MET A 1 67 ? -2.355 12.82 7.406 1 93.75 67 MET A N 1
ATOM 512 C CA . MET A 1 67 ? -1.151 12.547 6.625 1 93.75 67 MET A CA 1
ATOM 513 C C . MET A 1 67 ? -0.297 13.805 6.492 1 93.75 67 MET A C 1
ATOM 515 O O . MET A 1 67 ? 0.906 13.773 6.758 1 93.75 67 MET A O 1
ATOM 519 N N . ILE A 1 68 ? -0.913 14.922 6.148 1 94.25 68 ILE A N 1
ATOM 520 C CA . ILE A 1 68 ? -0.162 16.125 5.789 1 94.25 68 ILE A CA 1
ATOM 521 C C . ILE A 1 68 ? 0.049 16.984 7.027 1 94.25 68 ILE A C 1
ATOM 523 O O . ILE A 1 68 ? 1.188 17.281 7.402 1 94.25 68 ILE A O 1
ATOM 527 N N . ASN A 1 69 ? -1.048 17.266 7.676 1 93.38 69 ASN A N 1
ATOM 528 C CA . ASN A 1 69 ? -0.936 18.234 8.758 1 93.38 69 ASN A CA 1
ATOM 529 C C . ASN A 1 69 ? -0.311 17.625 10.008 1 93.38 69 ASN A C 1
ATOM 531 O O . ASN A 1 69 ? 0.73 18.094 10.477 1 93.38 69 ASN A O 1
ATOM 535 N N . ARG A 1 70 ? -0.826 16.531 10.469 1 90.88 70 ARG A N 1
ATOM 536 C CA . ARG A 1 70 ? -0.332 15.922 11.695 1 90.88 70 ARG A CA 1
ATOM 537 C C . ARG A 1 70 ? 0.898 15.062 11.422 1 90.88 70 ARG A C 1
ATOM 539 O O . ARG A 1 70 ? 1.879 15.117 12.172 1 90.88 70 ARG A O 1
ATOM 546 N N . GLY A 1 71 ? 0.862 14.367 10.391 1 89.88 71 GLY A N 1
ATOM 547 C CA . GLY A 1 71 ? 1.927 13.422 10.102 1 89.88 71 GLY A CA 1
ATOM 548 C C . GLY A 1 71 ? 3.191 14.086 9.586 1 89.88 71 GLY A C 1
ATOM 549 O O . GLY A 1 71 ? 4.297 13.719 10 1 89.88 71 GLY A O 1
ATOM 550 N N . MET A 1 72 ? 3.078 15.031 8.719 1 89.19 72 MET A N 1
ATOM 551 C CA . MET A 1 72 ? 4.25 15.602 8.062 1 89.19 72 MET A CA 1
ATOM 552 C C . MET A 1 72 ? 4.578 16.984 8.633 1 89.19 72 MET A C 1
ATOM 554 O O . MET A 1 72 ? 5.645 17.172 9.227 1 89.19 72 MET A O 1
ATOM 558 N N . LYS A 1 73 ? 3.66 17.875 8.602 1 88.81 73 LYS A N 1
ATOM 559 C CA . LYS A 1 73 ? 3.953 19.25 8.945 1 88.81 73 LYS A CA 1
ATOM 560 C C . LYS A 1 73 ? 4.332 19.391 10.422 1 88.81 73 LYS A C 1
ATOM 562 O O . LYS A 1 73 ? 5.297 20.078 10.758 1 88.81 73 LYS A O 1
ATOM 567 N N . GLU A 1 74 ? 3.559 18.75 11.25 1 85.44 74 GLU A N 1
ATOM 568 C CA . GLU A 1 74 ? 3.881 18.797 12.672 1 85.44 74 GLU A CA 1
ATOM 569 C C . GLU A 1 74 ? 5.219 18.125 12.953 1 85.44 74 GLU A C 1
ATOM 571 O O . GLU A 1 74 ? 5.98 18.578 13.805 1 85.44 74 GLU A O 1
ATOM 576 N N . ALA A 1 75 ? 5.523 17.062 12.273 1 80.62 75 ALA A N 1
ATOM 577 C CA . ALA A 1 75 ? 6.797 16.359 12.43 1 80.62 75 ALA A CA 1
ATOM 578 C C . ALA A 1 75 ? 7.961 17.234 11.977 1 80.62 75 ALA A C 1
ATOM 580 O O . ALA A 1 75 ? 8.984 17.312 12.664 1 80.62 75 ALA A O 1
ATOM 581 N N . PHE A 1 76 ? 7.805 17.844 10.875 1 81.81 76 PHE A N 1
ATOM 582 C CA . PHE A 1 76 ? 8.852 18.703 10.328 1 81.81 76 PHE A CA 1
ATOM 583 C C . PHE A 1 76 ? 9.148 19.875 11.266 1 81.81 76 PHE A C 1
ATOM 585 O O . PHE A 1 76 ? 10.297 20.297 11.383 1 81.81 76 PHE A O 1
ATOM 592 N N . ALA A 1 77 ? 8.047 20.281 11.875 1 82.5 77 ALA A N 1
ATOM 593 C CA . ALA A 1 77 ? 8.203 21.406 12.789 1 82.5 77 ALA A CA 1
ATOM 594 C C . ALA A 1 77 ? 9.039 21.016 14.008 1 82.5 77 ALA A C 1
ATOM 596 O O . ALA A 1 77 ? 9.617 21.891 14.672 1 82.5 77 ALA A O 1
ATOM 597 N N . LYS A 1 78 ? 9.148 19.766 14.25 1 81.12 78 LYS A N 1
ATOM 598 C CA . LYS A 1 78 ? 9.867 19.266 15.422 1 81.12 78 LYS A CA 1
ATOM 599 C C . LYS A 1 78 ? 11.289 18.844 15.062 1 81.12 78 LYS A C 1
ATOM 601 O O . LYS A 1 78 ? 12.086 18.531 15.938 1 81.12 78 LYS A O 1
ATOM 606 N N . LEU A 1 79 ? 11.508 18.766 13.758 1 77.88 79 LEU A N 1
ATOM 607 C CA . LEU A 1 79 ? 12.844 18.359 13.328 1 77.88 79 LEU A CA 1
ATOM 608 C C . LEU A 1 79 ? 13.883 19.406 13.734 1 77.88 79 LEU A C 1
ATOM 610 O O . LEU A 1 79 ? 13.641 20.609 13.609 1 77.88 79 LEU A O 1
ATOM 614 N N . ASP A 1 80 ? 14.938 18.906 14.383 1 77.94 80 ASP A N 1
ATOM 615 C CA . ASP A 1 80 ? 16.047 19.781 14.742 1 77.94 80 ASP A CA 1
ATOM 616 C C . ASP A 1 80 ? 16.859 20.172 13.508 1 77.94 80 ASP A C 1
ATOM 618 O O . ASP A 1 80 ? 17.641 19.359 13 1 77.94 80 ASP A O 1
ATOM 622 N N . LEU A 1 81 ? 16.75 21.406 13.062 1 73.81 81 LEU A N 1
ATOM 623 C CA . LEU A 1 81 ? 17.406 21.859 11.852 1 73.81 81 LEU A CA 1
ATOM 624 C C . LEU A 1 81 ? 18.922 21.969 12.062 1 73.81 81 LEU A C 1
ATOM 626 O O . LEU A 1 81 ? 19.672 22.094 11.102 1 73.81 81 LEU A O 1
ATOM 630 N N . GLN A 1 82 ? 19.297 21.812 13.312 1 81.88 82 GLN A N 1
ATOM 631 C CA . GLN A 1 82 ? 20.719 21.906 13.625 1 81.88 82 GLN A CA 1
ATOM 632 C C . GLN A 1 82 ? 21.375 20.531 13.617 1 81.88 82 GLN A C 1
ATOM 634 O O . GLN A 1 82 ? 22.609 20.422 13.703 1 81.88 82 GLN A O 1
ATOM 639 N N . SER A 1 83 ? 20.562 19.547 13.492 1 85.5 83 SER A N 1
ATOM 640 C CA . SER A 1 83 ? 21.109 18.188 13.453 1 85.5 83 SER A CA 1
ATOM 641 C C . SER A 1 83 ? 21.797 17.906 12.125 1 85.5 83 SER A C 1
ATOM 643 O O . SER A 1 83 ? 21.531 18.594 11.125 1 85.5 83 SER A O 1
ATOM 645 N N . SER A 1 84 ? 22.766 16.938 12.156 1 87.88 84 SER A N 1
ATOM 646 C CA . SER A 1 84 ? 23.359 16.484 10.898 1 87.88 84 SER A CA 1
ATOM 647 C C . SER A 1 84 ? 22.297 15.875 9.977 1 87.88 84 SER A C 1
ATOM 649 O O . SER A 1 84 ? 21.25 15.445 10.438 1 87.88 84 SER A O 1
ATOM 651 N N . PRO A 1 85 ? 22.594 15.875 8.719 1 83.38 85 PRO A N 1
ATOM 652 C CA . PRO A 1 85 ? 21.641 15.289 7.777 1 83.38 85 PRO A CA 1
ATOM 653 C C . PRO A 1 85 ? 21.281 13.844 8.125 1 83.38 85 PRO A C 1
ATOM 655 O O . PRO A 1 85 ? 20.109 13.453 8.023 1 83.38 85 PRO A O 1
ATOM 658 N N . GLN A 1 86 ? 22.25 13.164 8.531 1 82.44 86 GLN A N 1
ATOM 659 C CA . GLN A 1 86 ? 22.031 11.766 8.891 1 82.44 86 GLN A CA 1
ATOM 660 C C . GLN A 1 86 ? 21.125 11.664 10.117 1 82.44 86 GLN A C 1
ATOM 662 O O . GLN A 1 86 ? 20.25 10.805 10.18 1 82.44 86 GLN A O 1
ATOM 667 N N . GLU A 1 87 ? 21.375 12.508 11.039 1 86.81 87 GLU A N 1
ATOM 668 C CA . GLU A 1 87 ? 20.547 12.531 12.242 1 86.81 87 GLU A CA 1
ATOM 669 C C . GLU A 1 87 ? 19.109 12.961 11.914 1 86.81 87 GLU A C 1
ATOM 671 O O . GLU A 1 87 ? 18.156 12.414 12.461 1 86.81 87 GLU A O 1
ATOM 676 N N . MET A 1 88 ? 18.984 13.867 11.047 1 84.38 88 MET A N 1
ATOM 677 C CA . MET A 1 88 ? 17.672 14.352 10.633 1 84.38 88 MET A CA 1
ATOM 678 C C . MET A 1 88 ? 16.875 13.242 9.953 1 84.38 88 MET A C 1
ATOM 680 O O . MET A 1 88 ? 15.688 13.086 10.203 1 84.38 88 MET A O 1
ATOM 684 N N . LEU A 1 89 ? 17.594 12.531 9.117 1 84.38 89 LEU A N 1
ATOM 685 C CA . LEU A 1 89 ? 16.938 11.406 8.461 1 84.38 89 LEU A CA 1
ATOM 686 C C . LEU A 1 89 ? 16.469 10.375 9.484 1 84.38 89 LEU A C 1
ATOM 688 O O . LEU A 1 89 ? 15.328 9.898 9.422 1 84.38 89 LEU A O 1
ATOM 692 N N . GLY A 1 90 ? 17.375 10.078 10.352 1 85.62 90 GLY A N 1
ATOM 693 C CA . GLY A 1 90 ? 17.031 9.141 11.414 1 85.62 90 GLY A CA 1
ATOM 694 C C . GLY A 1 90 ? 15.836 9.586 12.227 1 85.62 90 GLY A C 1
ATOM 695 O O . GLY A 1 90 ? 14.938 8.789 12.508 1 85.62 90 GLY A O 1
ATOM 696 N N . GLN A 1 91 ? 15.766 10.844 12.578 1 86.19 91 GLN A N 1
ATOM 697 C CA . GLN A 1 91 ? 14.648 11.414 13.32 1 86.19 91 GLN A CA 1
ATOM 698 C C . GLN A 1 91 ? 13.359 11.352 12.508 1 86.19 91 GLN A C 1
ATOM 700 O O . GLN A 1 91 ? 12.289 11.047 13.047 1 86.19 91 GLN A O 1
ATOM 705 N N . GLY A 1 92 ? 13.5 11.656 11.273 1 86.69 92 GLY A N 1
ATOM 706 C CA . GLY A 1 92 ? 12.344 11.586 10.391 1 86.69 92 GLY A CA 1
ATOM 707 C C . GLY A 1 92 ? 11.758 10.188 10.281 1 86.69 92 GLY A C 1
ATOM 708 O O . GLY A 1 92 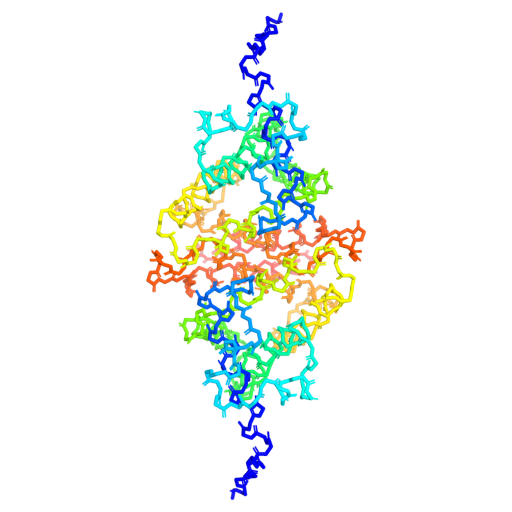? 10.547 10.008 10.383 1 86.69 92 GLY A O 1
ATOM 709 N N . LEU A 1 93 ? 12.656 9.234 10.094 1 88.19 93 LEU A N 1
ATOM 710 C CA . LEU A 1 93 ? 12.211 7.848 9.977 1 88.19 93 LEU A CA 1
ATOM 711 C C . LEU A 1 93 ? 11.547 7.383 11.273 1 88.19 93 LEU A C 1
ATOM 713 O O . LEU A 1 93 ? 10.5 6.734 11.234 1 88.19 93 LEU A O 1
ATOM 717 N N . LEU A 1 94 ? 12.141 7.738 12.352 1 87.81 94 LEU A N 1
ATOM 718 C CA . LEU A 1 94 ? 11.586 7.371 13.656 1 87.81 94 LEU A CA 1
ATOM 719 C C . LEU A 1 94 ? 10.227 8.023 13.875 1 87.81 94 LEU A C 1
ATOM 721 O O . LEU A 1 94 ? 9.305 7.387 14.398 1 87.81 94 LEU A O 1
ATOM 725 N N . HIS A 1 95 ? 10.094 9.195 13.477 1 88.19 95 HIS A N 1
ATOM 726 C CA . HIS A 1 95 ? 8.828 9.898 13.617 1 88.19 95 HIS A CA 1
ATOM 727 C C . HIS A 1 95 ? 7.715 9.18 12.859 1 88.19 95 HIS A C 1
ATOM 729 O O . HIS A 1 95 ? 6.613 9.008 13.391 1 88.19 95 HIS A O 1
ATOM 735 N N . VAL A 1 96 ? 8.008 8.805 11.656 1 89.62 96 VAL A N 1
ATOM 736 C CA . VAL A 1 96 ? 6.988 8.156 10.844 1 89.62 96 VAL A CA 1
ATOM 737 C C . VAL A 1 96 ? 6.566 6.84 11.492 1 89.62 96 VAL A C 1
ATOM 739 O O . VAL A 1 96 ? 5.371 6.547 11.594 1 89.62 96 VAL A O 1
ATOM 742 N N . VAL A 1 97 ? 7.516 6.105 11.945 1 88.94 97 VAL A N 1
ATOM 743 C CA . VAL A 1 97 ? 7.23 4.828 12.586 1 88.94 97 VAL A CA 1
ATOM 744 C C . VAL A 1 97 ? 6.371 5.055 13.828 1 88.94 97 VAL A C 1
ATOM 746 O O . VAL A 1 97 ? 5.344 4.395 14.016 1 88.94 97 VAL A O 1
ATOM 749 N N . GLU A 1 98 ? 6.715 6.016 14.633 1 88.25 98 GLU A N 1
ATOM 750 C CA . GLU A 1 98 ? 5.984 6.312 15.859 1 88.25 98 GLU A CA 1
ATOM 751 C C . GLU A 1 98 ? 4.594 6.859 15.555 1 88.25 98 GLU A C 1
ATOM 753 O O . GLU A 1 98 ? 3.629 6.547 16.25 1 88.25 98 GLU A O 1
ATOM 758 N N . PHE A 1 99 ? 4.547 7.668 14.594 1 89.5 99 PHE A N 1
ATOM 759 C CA . PHE A 1 99 ? 3.256 8.219 14.195 1 89.5 99 PHE A CA 1
ATOM 760 C C . PHE A 1 99 ? 2.295 7.113 13.789 1 89.5 99 PHE A C 1
ATOM 762 O O . PHE A 1 99 ? 1.135 7.105 14.203 1 89.5 99 PHE A O 1
ATOM 769 N N . ARG A 1 100 ? 2.752 6.219 13 1 87.75 100 ARG A N 1
ATOM 770 C CA . ARG A 1 100 ? 1.91 5.125 12.523 1 87.75 100 ARG A CA 1
ATOM 771 C C . ARG A 1 100 ? 1.517 4.203 13.672 1 87.75 100 ARG A C 1
ATOM 773 O O . ARG A 1 100 ? 0.406 3.668 13.695 1 87.75 100 ARG A O 1
ATOM 780 N N . LYS A 1 101 ? 2.434 4.023 14.594 1 86.25 101 LYS A N 1
ATOM 781 C CA . LYS A 1 101 ? 2.119 3.229 15.773 1 86.25 101 LYS A CA 1
ATOM 782 C C . LYS A 1 101 ? 1.044 3.904 16.625 1 86.25 101 LYS A C 1
ATOM 784 O O . LYS A 1 101 ? 0.142 3.238 17.141 1 86.25 101 LYS A O 1
ATOM 789 N N . ALA A 1 102 ? 1.136 5.219 16.734 1 88.38 102 ALA A N 1
ATOM 790 C CA . ALA A 1 102 ? 0.224 5.992 17.578 1 88.38 102 ALA A CA 1
ATOM 791 C C . ALA A 1 102 ? -1.107 6.227 16.859 1 88.38 102 ALA A C 1
ATOM 793 O O . ALA A 1 102 ? -2.102 6.582 17.5 1 88.38 102 ALA A O 1
ATOM 794 N N . ASN A 1 103 ? -1.119 6.102 15.57 1 89.5 103 ASN A N 1
ATOM 795 C CA . ASN A 1 103 ? -2.305 6.316 14.742 1 89.5 103 ASN A CA 1
ATOM 796 C C . ASN A 1 103 ? -2.588 5.117 13.844 1 89.5 103 ASN A C 1
ATOM 798 O O . ASN A 1 103 ? -2.537 5.23 12.617 1 89.5 103 ASN A O 1
ATOM 802 N N . PRO A 1 104 ? -2.998 4.078 14.445 1 83.81 104 PRO A N 1
ATOM 803 C CA . PRO A 1 104 ? -3.119 2.834 13.688 1 83.81 104 PRO A CA 1
ATOM 804 C C . PRO A 1 104 ? -4.238 2.883 12.648 1 83.81 104 PRO A C 1
ATOM 806 O O . PRO A 1 104 ? -4.215 2.123 11.672 1 83.81 104 PRO A O 1
ATOM 809 N N . GLU A 1 105 ? -5.176 3.875 12.805 1 89.56 105 GLU A N 1
ATOM 810 C CA . GLU A 1 105 ? -6.305 3.955 11.883 1 89.56 105 GLU A CA 1
ATOM 811 C C . GLU A 1 105 ? -5.895 4.609 10.57 1 89.56 105 GLU A C 1
ATOM 813 O O . GLU A 1 105 ? -6.609 4.508 9.57 1 89.56 105 GLU A O 1
ATOM 818 N N . TRP A 1 106 ? -4.805 5.238 10.695 1 88.5 106 TRP A N 1
ATOM 819 C CA . TRP A 1 106 ? -4.438 6.133 9.602 1 88.5 106 TRP A CA 1
ATOM 820 C C . TRP A 1 106 ? -4.367 5.371 8.281 1 88.5 106 TRP A C 1
ATOM 822 O O . TRP A 1 106 ? -4.891 5.828 7.262 1 88.5 106 TRP A O 1
ATOM 832 N N . PHE A 1 107 ? -3.781 4.234 8.297 1 90.19 107 PHE A N 1
ATOM 833 C CA . PHE A 1 107 ? -3.561 3.529 7.035 1 90.19 107 PHE A CA 1
ATOM 834 C C . PHE A 1 107 ? -4.867 2.957 6.5 1 90.19 107 PHE A C 1
ATOM 836 O O . PHE A 1 107 ? -5.051 2.857 5.285 1 90.19 107 PHE A O 1
ATOM 843 N N . THR A 1 108 ? -5.793 2.633 7.379 1 91.31 108 THR A N 1
ATOM 844 C CA . THR A 1 108 ? -7.121 2.219 6.949 1 91.31 108 THR A CA 1
ATOM 845 C C . THR A 1 108 ? -7.805 3.328 6.156 1 91.31 108 THR A C 1
ATOM 847 O O . THR A 1 108 ? -8.453 3.066 5.141 1 91.31 108 THR A O 1
ATOM 850 N N . LEU A 1 109 ? -7.586 4.527 6.59 1 93.25 109 LEU A N 1
ATOM 851 C CA . LEU A 1 109 ? -8.164 5.676 5.898 1 93.25 109 LEU A CA 1
ATOM 852 C C . LEU A 1 109 ? -7.539 5.844 4.516 1 93.25 109 LEU A C 1
ATOM 854 O O . LEU A 1 109 ? -8.25 6.098 3.539 1 93.25 109 LEU A O 1
ATOM 858 N N . LEU A 1 110 ? -6.23 5.699 4.484 1 93.56 110 LEU A N 1
ATOM 859 C CA . LEU A 1 110 ? -5.527 5.848 3.215 1 93.56 110 LEU A CA 1
ATOM 860 C C . LEU A 1 110 ? -5.973 4.785 2.215 1 93.56 110 LEU A C 1
ATOM 862 O O . LEU A 1 110 ? -6.27 5.098 1.061 1 93.56 110 LEU A O 1
ATOM 866 N N . VAL A 1 111 ? -6.066 3.605 2.674 1 92 111 VAL A N 1
ATOM 867 C CA . VAL A 1 111 ? -6.48 2.479 1.843 1 92 111 VAL A CA 1
ATOM 868 C C . VAL A 1 111 ? -7.93 2.662 1.406 1 92 111 VAL A C 1
ATOM 870 O O . VAL A 1 111 ? -8.297 2.324 0.277 1 92 111 VAL A O 1
ATOM 873 N N . SER A 1 112 ? -8.75 3.164 2.293 1 92.31 112 SER A N 1
ATOM 874 C CA . SER A 1 112 ? -10.141 3.443 1.943 1 92.31 112 SER A CA 1
ATOM 875 C C . SER A 1 112 ? -10.234 4.5 0.849 1 92.31 112 SER A C 1
ATOM 877 O O . SER A 1 112 ? -11 4.352 -0.104 1 92.31 112 SER A O 1
ATOM 879 N N . LEU A 1 113 ? -9.492 5.531 1.032 1 93.88 113 LEU A N 1
ATOM 880 C CA . LEU A 1 113 ? -9.492 6.582 0.019 1 93.88 113 LEU A CA 1
ATOM 881 C C . LEU A 1 113 ? -9.016 6.039 -1.325 1 93.88 113 LEU A C 1
ATOM 883 O O . LEU A 1 113 ? -9.602 6.348 -2.365 1 93.88 113 LEU A O 1
ATOM 887 N N . TRP A 1 114 ? -7.945 5.23 -1.309 1 92.62 114 TRP A N 1
ATOM 888 C CA . TRP A 1 114 ? -7.449 4.613 -2.533 1 92.62 114 TRP A CA 1
ATOM 889 C C . TRP A 1 114 ? -8.531 3.768 -3.197 1 92.62 114 TRP A C 1
ATOM 891 O O . TRP A 1 114 ? -8.773 3.887 -4.402 1 92.62 114 TRP A O 1
ATOM 901 N N . SER A 1 115 ? -9.227 2.984 -2.416 1 90 115 SER A N 1
ATOM 902 C CA . SER A 1 115 ? -10.273 2.111 -2.934 1 90 115 SER A CA 1
ATOM 903 C C . SER A 1 115 ? -11.406 2.916 -3.559 1 90 115 SER A C 1
ATOM 905 O O . SER A 1 115 ? -11.891 2.58 -4.641 1 90 115 SER A O 1
ATOM 907 N N . GLU A 1 116 ? -11.781 3.932 -2.916 1 89.69 116 GLU A N 1
ATOM 908 C CA . GLU A 1 116 ? -12.875 4.77 -3.408 1 89.69 116 GLU A CA 1
ATOM 909 C C . GLU A 1 116 ? -12.461 5.523 -4.668 1 89.69 116 GLU A C 1
ATOM 911 O O . GLU A 1 116 ? -13.32 5.969 -5.438 1 89.69 116 GLU A O 1
ATOM 916 N N . SER A 1 117 ? -11.203 5.656 -4.836 1 90.06 117 SER A N 1
ATOM 917 C CA . SER A 1 117 ? -10.695 6.441 -5.957 1 90.06 117 SER A CA 1
ATOM 918 C C . SER A 1 117 ? -10.656 5.613 -7.238 1 90.06 117 SER A C 1
ATOM 920 O O . SER A 1 117 ? -10.531 6.164 -8.336 1 90.06 117 SER A O 1
ATOM 922 N N . VAL A 1 118 ? -10.773 4.312 -7.184 1 85.25 118 VAL A N 1
ATOM 923 C CA . VAL A 1 118 ? -10.594 3.395 -8.305 1 85.25 118 VAL A CA 1
ATOM 924 C C . VAL A 1 118 ? -11.531 3.771 -9.445 1 85.25 118 VAL A C 1
ATOM 926 O O . VAL A 1 118 ? -11.148 3.729 -10.617 1 85.25 118 VAL A O 1
ATOM 929 N N . ASN A 1 119 ? -12.727 4.176 -9.141 1 85.38 119 ASN A N 1
ATOM 930 C CA . ASN A 1 119 ? -13.695 4.52 -10.18 1 85.38 119 ASN A CA 1
ATOM 931 C C . ASN A 1 119 ? -14.203 5.945 -10.016 1 85.38 119 ASN A C 1
ATOM 933 O O . ASN A 1 119 ? -15.336 6.254 -10.406 1 85.38 119 ASN A O 1
ATOM 937 N N . ASN A 1 120 ? -13.383 6.73 -9.406 1 90.69 120 ASN A N 1
ATOM 938 C CA . ASN A 1 120 ? -13.75 8.117 -9.133 1 90.69 120 ASN A CA 1
ATOM 939 C C . ASN A 1 120 ? -12.602 9.07 -9.43 1 90.69 120 ASN A C 1
ATOM 941 O O . ASN A 1 120 ? -11.711 9.258 -8.602 1 90.69 120 ASN A O 1
ATOM 945 N N . GLU A 1 121 ? -12.688 9.711 -10.531 1 91.69 121 GLU A N 1
ATOM 946 C CA . GLU A 1 121 ? -11.594 10.555 -11.016 1 91.69 121 GLU A CA 1
ATOM 947 C C . GLU A 1 121 ? -11.305 11.688 -10.039 1 91.69 121 GLU A C 1
ATOM 949 O O . GLU A 1 121 ? -10.141 12.07 -9.859 1 91.69 121 GLU A O 1
ATOM 954 N N . LYS A 1 122 ? -12.352 12.148 -9.492 1 93.62 122 LYS A N 1
ATOM 955 C CA . LYS A 1 122 ? -12.18 13.25 -8.547 1 93.62 122 LYS A CA 1
ATOM 956 C C . LYS A 1 122 ? -11.391 12.797 -7.32 1 93.62 122 LYS A C 1
ATOM 958 O O . LYS A 1 122 ? -10.445 13.461 -6.902 1 93.62 122 LYS A O 1
ATOM 963 N N . LEU A 1 123 ? -11.75 11.68 -6.762 1 93.88 123 LEU A N 1
ATOM 964 C CA . LEU A 1 123 ? -11.047 11.148 -5.598 1 93.88 123 LEU A CA 1
ATOM 965 C C . LEU A 1 123 ? -9.633 10.719 -5.965 1 93.88 123 LEU A C 1
ATOM 967 O O . LEU A 1 123 ? -8.711 10.859 -5.16 1 93.88 123 LEU A O 1
ATOM 971 N N . ALA A 1 124 ? -9.516 10.242 -7.172 1 93.25 124 ALA A N 1
ATOM 972 C CA . ALA A 1 124 ? -8.18 9.883 -7.648 1 93.25 124 ALA A CA 1
ATOM 973 C C . ALA A 1 124 ? -7.273 11.109 -7.707 1 93.25 124 ALA A C 1
ATOM 975 O O . ALA A 1 124 ? -6.109 11.047 -7.305 1 93.25 124 ALA A O 1
ATOM 976 N N . ALA A 1 125 ? -7.805 12.18 -8.164 1 94.44 125 ALA A N 1
ATOM 977 C CA . ALA A 1 125 ? -7.035 13.422 -8.242 1 94.44 125 ALA A CA 1
ATOM 978 C C . ALA A 1 125 ? -6.656 13.922 -6.859 1 94.44 125 ALA A C 1
ATOM 980 O O . ALA A 1 125 ? -5.543 14.422 -6.652 1 94.44 125 ALA A O 1
ATOM 981 N N . GLU A 1 126 ? -7.602 13.773 -5.902 1 95.44 126 GLU A N 1
ATOM 982 C CA . GLU A 1 126 ? -7.312 14.156 -4.523 1 95.44 126 GLU A CA 1
ATOM 983 C C . GLU A 1 126 ? -6.188 13.312 -3.936 1 95.44 126 GLU A C 1
ATOM 985 O O . GLU A 1 126 ? -5.297 13.836 -3.268 1 95.44 126 GLU A O 1
ATOM 990 N N . LEU A 1 127 ? -6.234 12.07 -4.164 1 95.06 127 LEU A N 1
ATOM 991 C CA . LEU A 1 127 ? -5.219 11.148 -3.668 1 95.06 127 LEU A CA 1
ATOM 992 C C . LEU A 1 127 ? -3.846 11.5 -4.234 1 95.06 127 LEU A C 1
ATOM 994 O O . LEU A 1 127 ? -2.867 11.594 -3.492 1 95.06 127 LEU A O 1
ATOM 998 N N . VAL A 1 128 ? -3.799 11.75 -5.52 1 93.31 128 VAL A N 1
ATOM 999 C CA . VAL A 1 128 ? -2.551 12.125 -6.18 1 93.31 128 VAL A CA 1
ATOM 1000 C C . VAL A 1 128 ? -2.025 13.43 -5.586 1 93.31 128 VAL A C 1
ATOM 1002 O O . VAL A 1 128 ? -0.827 13.57 -5.328 1 93.31 128 VAL A O 1
ATOM 1005 N N . GLY A 1 129 ? -2.957 14.312 -5.402 1 94.75 129 GLY A N 1
ATOM 1006 C CA . GLY A 1 129 ? -2.576 15.586 -4.805 1 94.75 129 GLY A CA 1
ATOM 1007 C C . GLY A 1 129 ? -1.964 15.438 -3.424 1 94.75 129 GLY A C 1
ATOM 1008 O O . GLY A 1 129 ? -0.961 16.078 -3.111 1 94.75 129 GLY A O 1
ATOM 1009 N N . ILE A 1 130 ? -2.518 14.602 -2.607 1 95.94 130 ILE A N 1
ATOM 1010 C CA . ILE A 1 130 ? -2.035 14.359 -1.251 1 95.94 130 ILE A CA 1
ATOM 1011 C C . ILE A 1 130 ? -0.644 13.734 -1.303 1 95.94 130 ILE A C 1
ATOM 1013 O O . ILE A 1 130 ? 0.267 14.164 -0.595 1 95.94 130 ILE A O 1
ATOM 1017 N N . TYR A 1 131 ? -0.42 12.773 -2.164 1 94.94 131 TYR A N 1
ATOM 1018 C CA . TYR A 1 131 ? 0.883 12.133 -2.293 1 94.94 131 TYR A CA 1
ATOM 1019 C C . TYR A 1 131 ? 1.924 13.109 -2.826 1 94.94 131 TYR A C 1
ATOM 1021 O O . TYR A 1 131 ? 3.084 13.078 -2.414 1 94.94 131 TYR A O 1
ATOM 1029 N N . THR A 1 132 ? 1.493 13.945 -3.76 1 94.44 132 THR A N 1
ATOM 1030 C CA . THR A 1 132 ? 2.396 14.945 -4.316 1 94.44 132 THR A CA 1
ATOM 1031 C C . THR A 1 132 ? 2.861 15.914 -3.23 1 94.44 132 THR A C 1
ATOM 1033 O O . THR A 1 132 ? 4.051 16.234 -3.143 1 94.44 132 THR A O 1
ATOM 1036 N N . GLU A 1 133 ? 1.905 16.312 -2.451 1 95.19 133 GLU A N 1
ATOM 1037 C CA . GLU A 1 133 ? 2.242 17.219 -1.356 1 95.19 133 GLU A CA 1
ATOM 1038 C C . GLU A 1 133 ? 3.172 16.547 -0.349 1 95.19 133 GLU A C 1
ATOM 1040 O O . GLU A 1 133 ? 4.133 17.156 0.119 1 95.19 133 GLU A O 1
ATOM 1045 N N . MET A 1 134 ? 2.889 15.344 0.008 1 94.56 134 MET A N 1
ATOM 1046 C CA . MET A 1 134 ? 3.74 14.586 0.92 1 94.56 134 MET A CA 1
ATOM 1047 C C . MET A 1 134 ? 5.148 14.438 0.353 1 94.56 134 MET A C 1
ATOM 1049 O O . MET A 1 134 ? 6.133 14.641 1.064 1 94.56 134 MET A O 1
ATOM 1053 N N . ARG A 1 135 ? 5.219 14.109 -0.879 1 94.25 135 ARG A N 1
ATOM 1054 C CA . ARG A 1 135 ? 6.504 13.922 -1.548 1 94.25 135 ARG A CA 1
ATOM 1055 C C . ARG A 1 135 ? 7.324 15.211 -1.513 1 94.25 135 ARG A C 1
ATOM 1057 O O . ARG A 1 135 ? 8.539 15.172 -1.311 1 94.25 135 ARG A O 1
ATOM 1064 N N . ALA A 1 136 ? 6.668 16.297 -1.74 1 93.44 136 ALA A N 1
ATOM 1065 C CA . ALA A 1 136 ? 7.355 17.578 -1.69 1 93.44 136 ALA A CA 1
ATOM 1066 C C . ALA A 1 136 ? 7.988 17.812 -0.321 1 93.44 136 ALA A C 1
ATOM 1068 O O . ALA A 1 136 ? 9.086 18.375 -0.223 1 93.44 136 ALA A O 1
ATOM 1069 N N . GLY A 1 137 ? 7.273 17.391 0.719 1 90.44 137 GLY A N 1
ATOM 1070 C CA . GLY A 1 137 ? 7.84 17.469 2.057 1 90.44 137 GLY A CA 1
ATOM 1071 C C . GLY A 1 137 ? 9.047 16.578 2.244 1 90.44 137 GLY A C 1
ATOM 1072 O O . GLY A 1 137 ? 10.055 17 2.814 1 90.44 137 GLY A O 1
ATOM 1073 N N . VAL A 1 138 ? 8.984 15.391 1.759 1 92 138 VAL A N 1
ATOM 1074 C CA . VAL A 1 138 ? 10.078 14.438 1.883 1 92 138 VAL A CA 1
ATOM 1075 C C . VAL A 1 138 ? 11.297 14.938 1.107 1 92 138 VAL A C 1
ATOM 1077 O O . VAL A 1 138 ? 12.438 14.781 1.556 1 92 138 VAL A O 1
ATOM 1080 N N . VAL A 1 139 ? 11.094 15.562 -0.045 1 93.56 139 VAL A N 1
ATOM 1081 C CA . VAL A 1 139 ? 12.172 16.094 -0.868 1 93.56 139 VAL A CA 1
ATOM 1082 C C . VAL A 1 139 ? 12.93 17.172 -0.09 1 93.56 139 VAL A C 1
ATOM 1084 O O . VAL A 1 139 ? 14.148 17.297 -0.211 1 93.56 139 VAL A O 1
ATOM 1087 N N . GLN A 1 140 ? 12.227 17.938 0.724 1 87.81 140 GLN A N 1
ATOM 1088 C CA . GLN A 1 140 ? 12.883 18.953 1.535 1 87.81 140 GLN A CA 1
ATOM 1089 C C . GLN A 1 140 ? 13.891 18.328 2.496 1 87.81 140 GLN A C 1
ATOM 1091 O O . GLN A 1 140 ? 14.953 18.891 2.752 1 87.81 140 GLN A O 1
ATOM 1096 N N . VAL A 1 141 ? 13.555 17.203 3.008 1 85.81 141 VAL A N 1
ATOM 1097 C CA . VAL A 1 141 ? 14.469 16.5 3.896 1 85.81 141 VAL A CA 1
ATOM 1098 C C . VAL A 1 141 ? 15.625 15.914 3.092 1 85.81 141 VAL A C 1
ATOM 1100 O O . VAL A 1 141 ? 16.781 16.016 3.5 1 85.81 141 VAL A O 1
ATOM 1103 N N . ILE A 1 142 ? 15.312 15.375 1.931 1 90.81 142 ILE A N 1
ATOM 1104 C CA . ILE A 1 142 ? 16.312 14.758 1.059 1 90.81 142 ILE A CA 1
ATOM 1105 C C . ILE A 1 142 ? 17.328 15.805 0.617 1 90.81 142 ILE A C 1
ATOM 1107 O O . ILE A 1 142 ? 18.516 15.516 0.516 1 90.81 142 ILE A O 1
ATOM 1111 N N . ASP A 1 143 ? 16.859 17.016 0.397 1 91.06 143 ASP A N 1
ATOM 1112 C CA . ASP A 1 143 ? 17.734 18.094 -0.038 1 91.06 143 ASP A CA 1
ATOM 1113 C C . ASP A 1 143 ? 18.812 18.375 0.997 1 91.06 143 ASP A C 1
ATOM 1115 O O . ASP A 1 143 ? 19.938 18.766 0.643 1 91.06 143 ASP A O 1
ATOM 1119 N N . ARG A 1 144 ? 18.531 18.141 2.223 1 86.31 144 ARG A N 1
ATOM 1120 C CA . ARG A 1 144 ? 19.5 18.391 3.295 1 86.31 144 ARG A CA 1
ATOM 1121 C C . ARG A 1 144 ? 20.562 17.312 3.33 1 86.31 144 ARG A C 1
ATOM 1123 O O . ARG A 1 144 ? 21.625 17.5 3.943 1 86.31 144 ARG A O 1
ATOM 1130 N N . LEU A 1 145 ? 20.328 16.203 2.723 1 88.62 145 LEU A N 1
ATOM 1131 C CA . LEU A 1 145 ? 21.266 15.07 2.75 1 88.62 145 LEU A CA 1
ATOM 1132 C C . LEU A 1 145 ? 22.375 15.266 1.729 1 88.62 145 LEU A C 1
ATOM 1134 O O . LEU A 1 145 ? 23.375 14.531 1.743 1 88.62 145 LEU A O 1
ATOM 1138 N N . GLU A 1 146 ? 22.234 16.25 0.856 1 88.69 146 GLU A N 1
ATOM 1139 C CA . GLU A 1 146 ? 23.25 16.594 -0.144 1 88.69 146 GLU A CA 1
ATOM 1140 C C . GLU A 1 146 ? 23.656 15.375 -0.96 1 88.69 146 GLU A C 1
ATOM 1142 O O . GLU A 1 146 ? 24.859 15.125 -1.139 1 88.69 146 GLU A O 1
ATOM 1147 N N . LEU A 1 147 ? 22.703 14.664 -1.39 1 92 147 LEU A N 1
ATOM 1148 C CA . LEU A 1 147 ? 22.938 13.5 -2.236 1 92 147 LEU A CA 1
ATOM 1149 C C . LEU A 1 147 ? 23.234 13.922 -3.672 1 92 147 LEU A C 1
ATOM 1151 O O . LEU A 1 147 ? 22.75 14.953 -4.133 1 92 147 LEU A O 1
ATOM 1155 N N . PRO A 1 148 ? 24.094 13.195 -4.324 1 93.12 148 PRO A N 1
ATOM 1156 C CA . PRO A 1 148 ? 24.391 13.492 -5.727 1 93.12 148 PRO A CA 1
ATOM 1157 C C . PRO A 1 148 ? 23.266 13.078 -6.668 1 93.12 148 PRO A C 1
ATOM 1159 O O . PRO A 1 148 ? 23.438 12.195 -7.504 1 93.12 148 PRO A O 1
ATOM 1162 N N . LEU A 1 149 ? 22.141 13.703 -6.488 1 94.94 149 LEU A N 1
ATOM 1163 C CA . LEU A 1 149 ? 20.938 13.43 -7.266 1 94.94 149 LEU A CA 1
ATOM 1164 C C . LEU A 1 149 ? 20.375 14.711 -7.887 1 94.94 149 LEU A C 1
ATOM 1166 O O . LEU A 1 149 ? 20.422 15.773 -7.27 1 94.94 149 LEU A O 1
ATOM 1170 N N . ASP A 1 150 ? 19.953 14.586 -9.094 1 94.94 150 ASP A N 1
ATOM 1171 C CA . ASP A 1 150 ? 19.234 15.711 -9.672 1 94.94 150 ASP A CA 1
ATOM 1172 C C . ASP A 1 150 ? 17.797 15.773 -9.148 1 94.94 150 ASP A C 1
ATOM 1174 O O . ASP A 1 150 ? 17.391 14.961 -8.32 1 94.94 150 ASP A O 1
ATOM 1178 N N . ALA A 1 151 ? 17.047 16.75 -9.555 1 95.06 151 ALA A N 1
ATOM 1179 C CA . ALA A 1 151 ? 15.711 17.031 -9.023 1 95.06 151 ALA A CA 1
ATOM 1180 C C . ALA A 1 151 ? 14.766 15.852 -9.258 1 95.06 151 ALA A C 1
ATOM 1182 O O . ALA A 1 151 ? 14.023 15.461 -8.352 1 95.06 151 ALA A O 1
ATOM 1183 N N . GLN A 1 152 ? 14.828 15.25 -10.359 1 93.81 152 GLN A N 1
ATOM 1184 C CA . GLN A 1 152 ? 13.953 14.125 -10.695 1 93.81 152 GLN A CA 1
ATOM 1185 C C . GLN A 1 152 ? 14.273 12.906 -9.844 1 93.81 152 GLN A C 1
ATOM 1187 O O . GLN A 1 152 ? 13.367 12.219 -9.367 1 93.81 152 GLN A O 1
ATOM 1192 N N . ALA A 1 153 ? 15.578 12.688 -9.688 1 94.38 153 ALA A N 1
ATOM 1193 C CA . ALA A 1 153 ? 16.016 11.547 -8.883 1 94.38 153 ALA A CA 1
ATOM 1194 C C . ALA A 1 153 ? 15.641 11.742 -7.414 1 94.38 153 ALA A C 1
ATOM 1196 O O . ALA A 1 153 ? 15.328 10.781 -6.711 1 94.38 153 ALA A O 1
ATOM 1197 N N . LYS A 1 154 ? 15.695 13.016 -6.961 1 95.69 154 LYS A N 1
ATOM 1198 C CA . LYS A 1 154 ? 15.273 13.297 -5.59 1 95.69 154 LYS A CA 1
ATOM 1199 C C . LYS A 1 154 ? 13.781 13.023 -5.406 1 95.69 154 LYS A C 1
ATOM 1201 O O . LYS A 1 154 ? 13.367 12.469 -4.383 1 95.69 154 LYS A O 1
ATOM 1206 N N . GLU A 1 155 ? 13.008 13.367 -6.379 1 94.69 155 GLU A N 1
ATOM 1207 C CA . GLU A 1 155 ? 11.578 13.078 -6.344 1 94.69 155 GLU A CA 1
ATOM 1208 C C . GLU A 1 155 ? 11.32 11.57 -6.352 1 94.69 155 GLU A C 1
ATOM 1210 O O . GLU A 1 155 ? 10.453 11.086 -5.629 1 94.69 155 GLU A O 1
ATOM 1215 N N . SER A 1 156 ? 12.086 10.891 -7.16 1 94.31 156 SER A N 1
ATOM 1216 C CA . SER A 1 156 ? 11.969 9.438 -7.207 1 94.31 156 SER A CA 1
ATOM 1217 C C . SER A 1 156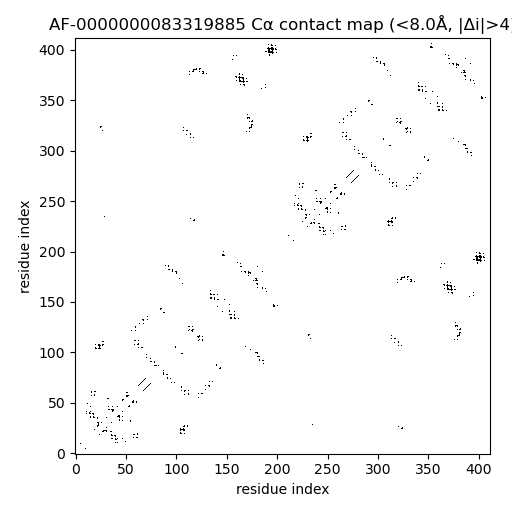 ? 12.305 8.805 -5.863 1 94.31 156 SER A C 1
ATOM 1219 O O . SER A 1 156 ? 11.602 7.91 -5.395 1 94.31 156 SER A O 1
ATOM 1221 N N . LEU A 1 157 ? 13.367 9.32 -5.273 1 95.5 157 LEU A N 1
ATOM 1222 C CA . LEU A 1 157 ? 13.773 8.812 -3.967 1 95.5 157 LEU A CA 1
ATOM 1223 C C . LEU A 1 157 ? 12.688 9.07 -2.924 1 95.5 157 LEU A C 1
ATOM 1225 O O . LEU A 1 157 ? 12.383 8.203 -2.109 1 95.5 157 LEU A O 1
ATOM 1229 N N . ALA A 1 158 ? 12.094 10.25 -2.951 1 95.25 158 ALA A N 1
ATOM 1230 C CA . ALA A 1 158 ? 11.023 10.586 -2.018 1 95.25 158 ALA A CA 1
ATOM 1231 C C . ALA A 1 158 ? 9.844 9.633 -2.17 1 95.25 158 ALA A C 1
ATOM 1233 O O . ALA A 1 158 ? 9.305 9.133 -1.178 1 95.25 158 ALA A O 1
ATOM 1234 N N . GLY A 1 159 ? 9.461 9.352 -3.4 1 94.88 159 GLY A N 1
ATOM 1235 C CA . GLY A 1 159 ? 8.398 8.398 -3.672 1 94.88 159 GLY A CA 1
ATOM 1236 C C . GLY A 1 159 ? 8.719 6.996 -3.195 1 94.88 159 GLY A C 1
ATOM 1237 O O . GLY A 1 159 ? 7.848 6.285 -2.695 1 94.88 159 GLY A O 1
ATOM 1238 N N . LEU A 1 160 ? 9.945 6.637 -3.342 1 95.81 160 LEU A N 1
ATOM 1239 C CA . LEU A 1 160 ? 10.391 5.309 -2.922 1 95.81 160 LEU A CA 1
ATOM 1240 C C . LEU A 1 160 ? 10.383 5.188 -1.402 1 95.81 160 LEU A C 1
ATOM 1242 O O . LEU A 1 160 ? 9.992 4.152 -0.861 1 95.81 160 LEU A O 1
ATOM 1246 N N . ILE A 1 161 ? 10.836 6.227 -0.721 1 94.94 161 ILE A N 1
ATOM 1247 C CA . ILE A 1 161 ? 10.805 6.227 0.737 1 94.94 161 ILE A CA 1
ATOM 1248 C C . ILE A 1 161 ? 9.367 6.07 1.226 1 94.94 161 ILE A C 1
ATOM 1250 O O . ILE A 1 161 ? 9.086 5.246 2.102 1 94.94 161 ILE A O 1
ATOM 1254 N N . GLN A 1 162 ? 8.461 6.793 0.65 1 94.31 162 GLN A N 1
ATOM 1255 C CA . GLN A 1 162 ? 7.051 6.676 1.001 1 94.31 162 GLN A CA 1
ATOM 1256 C C . GLN A 1 162 ? 6.52 5.277 0.693 1 94.31 162 GLN A C 1
ATOM 1258 O O . GLN A 1 162 ? 5.754 4.715 1.475 1 94.31 162 GLN A O 1
ATOM 1263 N N . ALA A 1 163 ? 6.949 4.762 -0.455 1 95.19 163 ALA A N 1
ATOM 1264 C CA . ALA A 1 163 ? 6.52 3.428 -0.871 1 95.19 163 ALA A CA 1
ATOM 1265 C C . ALA A 1 163 ? 6.957 2.371 0.139 1 95.19 163 ALA A C 1
ATOM 1267 O O . ALA A 1 163 ? 6.207 1.438 0.434 1 95.19 163 ALA A O 1
ATOM 1268 N N . VAL A 1 164 ? 8.117 2.508 0.626 1 94.88 164 VAL A N 1
ATOM 1269 C CA . VAL A 1 164 ? 8.641 1.556 1.603 1 94.88 164 VAL A CA 1
ATOM 1270 C C . VAL A 1 164 ? 7.766 1.571 2.855 1 94.88 164 VAL A C 1
ATOM 1272 O O . VAL A 1 164 ? 7.348 0.518 3.342 1 94.88 164 VAL A O 1
ATOM 1275 N N . PHE A 1 165 ? 7.395 2.744 3.355 1 93.12 165 PHE A N 1
ATOM 1276 C CA . PHE A 1 165 ? 6.547 2.854 4.539 1 93.12 165 PHE A CA 1
ATOM 1277 C C . PHE A 1 165 ? 5.176 2.244 4.281 1 93.12 165 PHE A C 1
ATOM 1279 O O . PHE A 1 165 ? 4.707 1.403 5.051 1 93.12 165 PHE A O 1
ATOM 1286 N N . ASP A 1 166 ? 4.59 2.652 3.207 1 94 166 ASP A N 1
ATOM 1287 C CA . ASP A 1 166 ? 3.23 2.209 2.902 1 94 166 ASP A CA 1
ATOM 1288 C C . ASP A 1 166 ? 3.201 0.716 2.584 1 94 166 ASP A C 1
ATOM 1290 O O . ASP A 1 166 ? 2.311 -0.004 3.041 1 94 166 ASP A O 1
ATOM 1294 N N . GLY A 1 167 ? 4.188 0.288 1.818 1 94.38 167 GLY A N 1
ATOM 1295 C CA . GLY A 1 167 ? 4.234 -1.115 1.439 1 94.38 167 GLY A CA 1
ATOM 1296 C C . GLY A 1 167 ? 4.465 -2.043 2.617 1 94.38 167 GLY A C 1
ATOM 1297 O O . GLY A 1 167 ? 3.846 -3.104 2.709 1 94.38 167 GLY A O 1
ATOM 1298 N N . LEU A 1 168 ? 5.359 -1.698 3.484 1 92.56 168 LEU A N 1
ATOM 1299 C CA . LEU A 1 168 ? 5.605 -2.523 4.664 1 92.56 168 LEU A CA 1
ATOM 1300 C C . LEU A 1 168 ? 4.387 -2.539 5.578 1 92.56 168 LEU A C 1
ATOM 1302 O O . LEU A 1 168 ? 4.102 -3.551 6.223 1 92.56 168 LEU A O 1
ATOM 1306 N N . THR A 1 169 ? 3.676 -1.449 5.66 1 91.38 169 THR A N 1
ATOM 1307 C CA . THR A 1 169 ? 2.457 -1.406 6.461 1 91.38 169 THR A CA 1
ATOM 1308 C C . THR A 1 169 ? 1.4 -2.346 5.891 1 91.38 169 THR A C 1
ATOM 1310 O O . THR A 1 169 ? 0.671 -2.998 6.641 1 91.38 169 THR A O 1
ATOM 1313 N N . LEU A 1 170 ? 1.307 -2.453 4.586 1 91.62 170 LEU A N 1
ATOM 1314 C CA . LEU A 1 170 ? 0.367 -3.352 3.924 1 91.62 170 LEU A CA 1
ATOM 1315 C C . LEU A 1 170 ? 0.656 -4.805 4.289 1 91.62 170 LEU A C 1
ATOM 1317 O O . LEU A 1 170 ? -0.261 -5.625 4.355 1 91.62 170 LEU A O 1
ATOM 1321 N N . GLN A 1 171 ? 1.858 -5.102 4.582 1 91.44 171 GLN A N 1
ATOM 1322 C CA . GLN A 1 171 ? 2.289 -6.469 4.836 1 91.44 171 GLN A CA 1
ATOM 1323 C C . GLN A 1 171 ? 2.041 -6.863 6.289 1 91.44 171 GLN A C 1
ATOM 1325 O O . GLN A 1 171 ? 2.104 -8.047 6.641 1 91.44 171 GLN A O 1
ATOM 1330 N N . ALA A 1 172 ? 1.773 -5.848 7.16 1 82.25 172 ALA A N 1
ATOM 1331 C CA . ALA A 1 172 ? 1.692 -6.094 8.594 1 82.25 172 ALA A CA 1
ATOM 1332 C C . ALA A 1 172 ? 0.362 -5.609 9.164 1 82.25 172 ALA A C 1
ATOM 1334 O O . ALA A 1 172 ? 0.296 -4.543 9.781 1 82.25 172 ALA A O 1
ATOM 1335 N N . PRO A 1 173 ? -0.654 -6.473 8.992 1 74.56 173 PRO A N 1
ATOM 1336 C CA . PRO A 1 173 ? -1.923 -6.051 9.594 1 74.56 173 PRO A CA 1
ATOM 1337 C C . PRO A 1 173 ? -1.825 -5.852 11.102 1 74.56 173 PRO A C 1
ATOM 1339 O O . PRO A 1 173 ? -1.177 -6.641 11.797 1 74.56 173 PRO A O 1
ATOM 1342 N N . ALA A 1 174 ? -2.396 -4.77 11.523 1 64.69 174 ALA A N 1
ATOM 1343 C CA . ALA A 1 174 ? -2.273 -4.266 12.891 1 64.69 174 ALA A CA 1
ATOM 1344 C C . ALA A 1 174 ? -2.742 -5.312 13.898 1 64.69 174 ALA A C 1
ATOM 1346 O O . ALA A 1 174 ? -2.193 -5.41 15 1 64.69 174 ALA A O 1
ATOM 1347 N N . LEU A 1 175 ? -3.643 -6.07 13.539 1 67.25 175 LEU A N 1
ATOM 1348 C CA . LEU A 1 175 ? -4.242 -7.027 14.461 1 67.25 175 LEU A CA 1
ATOM 1349 C C . LEU A 1 175 ? -3.232 -8.094 14.867 1 67.25 175 LEU A C 1
ATOM 1351 O O . LEU A 1 175 ? -3.352 -8.695 15.938 1 67.25 175 LEU A O 1
ATOM 1355 N N . LEU A 1 176 ? -2.324 -8.211 14.062 1 55.59 176 LEU A N 1
ATOM 1356 C CA . LEU A 1 176 ? -1.465 -9.367 14.305 1 55.59 176 LEU A CA 1
ATOM 1357 C C . LEU A 1 176 ? -0.046 -8.93 14.648 1 55.59 176 LEU A C 1
ATOM 1359 O O . LEU A 1 176 ? 0.814 -9.766 14.945 1 55.59 176 LEU A O 1
ATOM 1363 N N . SER A 1 177 ? 0.116 -7.664 14.484 1 62.31 177 SER A N 1
ATOM 1364 C CA . SER A 1 177 ? 1.498 -7.254 14.711 1 62.31 177 SER A CA 1
ATOM 1365 C C . SER A 1 177 ? 1.606 -6.293 15.891 1 62.31 177 SER A C 1
ATOM 1367 O O . SER A 1 177 ? 0.837 -5.336 15.992 1 62.31 177 SER A O 1
ATOM 1369 N N . ASP A 1 178 ? 2.354 -6.82 16.828 1 59.06 178 ASP A N 1
ATOM 1370 C CA . ASP A 1 178 ? 2.684 -5.895 17.906 1 59.06 178 ASP A CA 1
ATOM 1371 C C . ASP A 1 178 ? 3.484 -4.703 17.391 1 59.06 178 ASP A C 1
ATOM 1373 O O . ASP A 1 178 ? 3.521 -3.648 18.016 1 59.06 178 ASP A O 1
ATOM 1377 N N . GLN A 1 179 ? 4.109 -5.016 16.25 1 62.47 179 GLN A N 1
ATOM 1378 C CA . GLN A 1 179 ? 4.887 -3.973 15.586 1 62.47 179 GLN A CA 1
ATOM 1379 C C . GLN A 1 179 ? 4.574 -3.92 14.086 1 62.47 179 GLN A C 1
ATOM 1381 O O . GLN A 1 179 ? 5.301 -4.504 13.281 1 62.47 179 GLN A O 1
ATOM 1386 N N . PRO A 1 180 ? 3.566 -3.232 13.727 1 61.09 180 PRO A N 1
ATOM 1387 C CA . PRO A 1 180 ? 3.135 -3.25 12.328 1 61.09 180 PRO A CA 1
ATOM 1388 C C . PRO A 1 180 ? 4.223 -2.768 11.367 1 61.09 180 PRO A C 1
ATOM 1390 O O . PRO A 1 180 ? 4.266 -3.197 10.211 1 61.09 180 PRO A O 1
ATOM 1393 N N . LEU A 1 181 ? 4.996 -1.889 11.844 1 74 181 LEU A N 1
ATOM 1394 C CA . LEU A 1 181 ? 6.117 -1.409 11.047 1 74 181 LEU A CA 1
ATOM 1395 C C . LEU A 1 181 ? 7.398 -1.362 11.875 1 74 181 LEU A C 1
ATOM 1397 O O . LEU A 1 181 ? 7.477 -0.628 12.867 1 74 181 LEU A O 1
ATOM 1401 N N . SER A 1 182 ? 8.312 -2.215 11.484 1 79.94 182 SER A N 1
ATOM 1402 C CA . SER A 1 182 ? 9.578 -2.254 12.203 1 79.94 182 SER A CA 1
ATOM 1403 C C . SER A 1 182 ? 10.492 -1.114 11.766 1 79.94 182 SER A C 1
ATOM 1405 O O . SER A 1 182 ? 10.781 -0.96 10.578 1 79.94 182 SER A O 1
ATOM 1407 N N . HIS A 1 183 ? 10.883 -0.312 12.75 1 84 183 HIS A N 1
ATOM 1408 C CA . HIS A 1 183 ? 11.852 0.748 12.484 1 84 183 HIS A CA 1
ATOM 1409 C C . HIS A 1 183 ? 13.125 0.189 11.867 1 84 183 HIS A C 1
ATOM 1411 O O . HIS A 1 183 ? 13.695 0.801 10.961 1 84 183 HIS A O 1
ATOM 1417 N N . ALA A 1 184 ? 13.508 -0.962 12.328 1 84.81 184 ALA A N 1
ATOM 1418 C CA . ALA A 1 184 ? 14.742 -1.573 11.852 1 84.81 184 ALA A CA 1
ATOM 1419 C C . ALA A 1 184 ? 14.648 -1.915 10.367 1 84.81 184 ALA A C 1
ATOM 1421 O O . ALA A 1 184 ? 15.594 -1.686 9.617 1 84.81 184 ALA A O 1
ATOM 1422 N N . GLN A 1 185 ? 13.531 -2.438 9.961 1 85.94 185 GLN A N 1
ATOM 1423 C CA . GLN A 1 185 ? 13.352 -2.822 8.562 1 85.94 185 GLN A CA 1
ATOM 1424 C C . GLN A 1 185 ? 13.328 -1.598 7.652 1 85.94 185 GLN A C 1
ATOM 1426 O O . GLN A 1 185 ? 14 -1.575 6.617 1 85.94 185 GLN A O 1
ATOM 1431 N N . VAL A 1 186 ? 12.625 -0.596 8.102 1 90.31 186 VAL A N 1
ATOM 1432 C CA . VAL A 1 186 ? 12.516 0.62 7.301 1 90.31 186 VAL A CA 1
ATOM 1433 C C . VAL A 1 186 ? 13.883 1.292 7.191 1 90.31 186 VAL A C 1
ATOM 1435 O O . VAL A 1 186 ? 14.32 1.65 6.098 1 90.31 186 VAL A O 1
ATOM 1438 N N . SER A 1 187 ? 14.547 1.398 8.336 1 91.06 187 SER A N 1
ATOM 1439 C CA . SER A 1 187 ? 15.844 2.053 8.383 1 91.06 187 SER A CA 1
ATOM 1440 C C . SER A 1 187 ? 16.859 1.311 7.52 1 91.06 187 SER A C 1
ATOM 1442 O O . SER A 1 187 ? 17.672 1.934 6.828 1 91.06 187 SER A O 1
ATOM 1444 N N . GLN A 1 188 ? 16.781 0.016 7.527 1 90.44 188 GLN A N 1
ATOM 1445 C CA . GLN A 1 188 ? 17.703 -0.796 6.746 1 90.44 188 GLN A CA 1
ATOM 1446 C C . GLN A 1 188 ? 17.5 -0.579 5.25 1 90.44 188 GLN A C 1
ATOM 1448 O O . GLN A 1 188 ? 18.469 -0.416 4.5 1 90.44 188 GLN A O 1
ATOM 1453 N N . GLY A 1 189 ? 16.266 -0.591 4.801 1 92.94 189 GLY A N 1
ATOM 1454 C CA . GLY A 1 189 ? 15.969 -0.369 3.396 1 92.94 189 GLY A CA 1
ATOM 1455 C C . GLY A 1 189 ? 16.406 0.995 2.9 1 92.94 189 GLY A C 1
ATOM 1456 O O . GLY A 1 189 ? 17.047 1.104 1.847 1 92.94 189 GLY A O 1
ATOM 1457 N N . ILE A 1 190 ? 16.141 1.959 3.699 1 93.38 190 ILE A N 1
ATOM 1458 C CA . ILE A 1 190 ? 16.484 3.324 3.32 1 93.38 190 ILE A CA 1
ATOM 1459 C C . ILE A 1 190 ? 18 3.492 3.336 1 93.38 190 ILE A C 1
ATOM 1461 O O . ILE A 1 190 ? 18.562 4.141 2.455 1 93.38 190 ILE A O 1
ATOM 1465 N N . HIS A 1 191 ? 18.656 2.877 4.324 1 91.69 191 HIS A N 1
ATOM 1466 C CA . HIS A 1 191 ? 20.109 2.922 4.391 1 91.69 191 HIS A CA 1
ATOM 1467 C C . HIS A 1 191 ? 20.734 2.295 3.152 1 91.69 191 HIS A C 1
ATOM 1469 O O . HIS A 1 191 ? 21.672 2.852 2.578 1 91.69 191 HIS A O 1
ATOM 1475 N N . TRP A 1 192 ? 20.266 1.157 2.762 1 93.75 192 TRP A N 1
ATOM 1476 C CA . TRP A 1 192 ? 20.781 0.514 1.558 1 93.75 192 TRP A CA 1
ATOM 1477 C C . TRP A 1 192 ? 20.641 1.428 0.346 1 93.75 192 TRP A C 1
ATOM 1479 O O . TRP A 1 192 ? 21.562 1.566 -0.452 1 93.75 192 TRP A O 1
ATOM 1489 N N . MET A 1 193 ? 19.484 2.062 0.189 1 94.12 193 MET A N 1
ATOM 1490 C CA . MET A 1 193 ? 19.234 2.943 -0.949 1 94.12 193 MET A CA 1
ATOM 1491 C C . MET A 1 193 ? 20.203 4.121 -0.943 1 94.12 193 MET A C 1
ATOM 1493 O O . MET A 1 193 ? 20.828 4.422 -1.961 1 94.12 193 MET A O 1
ATOM 1497 N N . LEU A 1 194 ? 20.391 4.73 0.202 1 93.19 194 LEU A N 1
ATOM 1498 C CA . LEU A 1 194 ? 21.234 5.906 0.315 1 93.19 194 LEU A CA 1
ATOM 1499 C C . LEU A 1 194 ? 22.703 5.547 0.046 1 93.19 194 LEU A C 1
ATOM 1501 O O . LEU A 1 194 ? 23.406 6.301 -0.614 1 93.19 194 LEU A O 1
ATOM 1505 N N . GLN A 1 195 ? 23.094 4.445 0.6 1 91.56 195 GLN A N 1
ATOM 1506 C CA . GLN A 1 195 ? 24.453 3.984 0.348 1 91.56 195 GLN A CA 1
ATOM 1507 C C . GLN A 1 195 ? 24.672 3.719 -1.137 1 91.56 195 GLN A C 1
ATOM 1509 O O . GLN A 1 195 ? 25.734 4.059 -1.682 1 91.56 195 GLN A O 1
ATOM 1514 N N . GLY A 1 196 ? 23.703 3.148 -1.765 1 93.75 196 GLY A N 1
ATOM 1515 C CA . GLY A 1 196 ? 23.797 2.916 -3.197 1 93.75 196 GLY A CA 1
ATOM 1516 C C . GLY A 1 196 ? 23.891 4.195 -4.004 1 93.75 196 GLY A C 1
ATOM 1517 O O . GLY A 1 196 ? 24.656 4.273 -4.969 1 93.75 196 GLY A O 1
ATOM 1518 N N . ILE A 1 197 ? 23.172 5.176 -3.609 1 93.31 197 ILE A N 1
ATOM 1519 C CA . ILE A 1 197 ? 23.156 6.473 -4.277 1 93.31 197 ILE A CA 1
ATOM 1520 C C . ILE A 1 197 ? 24.531 7.133 -4.129 1 93.31 197 ILE A C 1
ATOM 1522 O O . ILE A 1 197 ? 25.078 7.676 -5.094 1 93.31 197 ILE A O 1
ATOM 1526 N N . ARG A 1 198 ? 25.062 7.035 -2.969 1 90.38 198 ARG A N 1
ATOM 1527 C CA . ARG A 1 198 ? 26.328 7.684 -2.688 1 90.38 198 ARG A CA 1
ATOM 1528 C C . ARG A 1 198 ? 27.469 7.012 -3.451 1 90.38 198 ARG A C 1
ATOM 1530 O O . ARG A 1 198 ? 28.422 7.676 -3.881 1 90.38 198 ARG A O 1
ATOM 1537 N N . THR A 1 199 ? 27.359 5.723 -3.652 1 86.5 199 THR A N 1
ATOM 1538 C CA . THR A 1 199 ? 28.453 4.988 -4.277 1 86.5 199 THR A CA 1
ATOM 1539 C C . THR A 1 199 ? 28.312 5.004 -5.797 1 86.5 199 THR A C 1
ATOM 1541 O O . THR A 1 199 ? 29.297 4.805 -6.516 1 86.5 199 THR A O 1
ATOM 1544 N N . SER A 1 200 ? 27.094 5.012 -6.328 1 75.62 200 SER A N 1
ATOM 1545 C CA . SER A 1 200 ? 26.891 5.078 -7.773 1 75.62 200 SER A CA 1
ATOM 1546 C C . SER A 1 200 ? 27.469 6.371 -8.352 1 75.62 200 SER A C 1
ATOM 1548 O O . SER A 1 200 ? 27.922 6.398 -9.492 1 75.62 200 SER A O 1
ATOM 1550 N N . SER A 1 201 ? 27.344 7.48 -7.758 1 61.88 201 SER A N 1
ATOM 1551 C CA . SER A 1 201 ? 27.891 8.766 -8.18 1 61.88 201 SER A CA 1
ATOM 1552 C C . SER A 1 201 ? 29.422 8.766 -8.125 1 61.88 201 SER A C 1
ATOM 1554 O O . SER A 1 201 ? 30.062 9.484 -8.898 1 61.88 201 SER A O 1
ATOM 1556 N N . ALA A 1 202 ? 30 8.062 -7.242 1 52.06 202 ALA A N 1
ATOM 1557 C CA . ALA A 1 202 ? 31.453 7.98 -7.188 1 52.06 202 ALA A CA 1
ATOM 1558 C C . ALA A 1 202 ? 32 7.23 -8.398 1 52.06 202 ALA A C 1
ATOM 1560 O O . ALA A 1 202 ? 33.125 7.512 -8.852 1 52.06 202 ALA A O 1
ATOM 1561 N N . GLU A 1 203 ? 31.25 6.254 -8.875 1 47.72 203 GLU A N 1
ATOM 1562 C CA . GLU A 1 203 ? 31.75 5.512 -10.031 1 47.72 203 GLU A CA 1
ATOM 1563 C C . GLU A 1 203 ? 31.609 6.332 -11.305 1 47.72 203 GLU A C 1
ATOM 1565 O O . GLU A 1 203 ? 32.312 6.074 -12.297 1 47.72 203 GLU A O 1
ATOM 1570 N N . LYS A 1 204 ? 30.641 7.188 -11.523 1 46.16 204 LYS A N 1
ATOM 1571 C CA . LYS A 1 204 ? 30.562 8.016 -12.719 1 46.16 204 LYS A CA 1
ATOM 1572 C C . LYS A 1 204 ? 31.641 9.094 -12.727 1 46.16 204 LYS A C 1
ATOM 1574 O O . LYS A 1 204 ? 31.906 9.711 -13.758 1 46.16 204 LYS A O 1
ATOM 1579 N N . GLY A 1 205 ? 32.125 9.578 -11.688 1 34.75 205 GLY A N 1
ATOM 1580 C CA . GLY A 1 205 ? 33.188 10.547 -11.609 1 34.75 205 GLY A CA 1
ATOM 1581 C C . GLY A 1 205 ? 34.562 9.945 -11.891 1 34.75 205 GLY A C 1
ATOM 1582 O O . GLY A 1 205 ? 35.562 10.664 -11.93 1 34.75 205 GLY A O 1
ATOM 1583 N N . GLU A 1 206 ? 34.844 8.641 -11.672 1 34.06 206 GLU A N 1
ATOM 1584 C CA . GLU A 1 206 ? 36.125 8.195 -12.211 1 34.06 206 GLU A CA 1
ATOM 1585 C C . GLU A 1 206 ? 36 7.844 -13.695 1 34.06 206 GLU A C 1
ATOM 1587 O O . GLU A 1 206 ? 35 7.273 -14.125 1 34.06 206 GLU A O 1
ATOM 1592 N N . MET B 1 1 ? 1.821 -33.906 -24.812 1 34.12 1 MET B N 1
ATOM 1593 C CA . MET B 1 1 ? 1.615 -32.844 -23.844 1 34.12 1 MET B CA 1
ATOM 1594 C C . MET B 1 1 ? 0.21 -32.906 -23.25 1 34.12 1 MET B C 1
ATOM 1596 O O . MET B 1 1 ? -0.77 -32.625 -23.938 1 34.12 1 MET B O 1
ATOM 1600 N N . THR B 1 2 ? -0.146 -33.906 -22.422 1 39.78 2 THR B N 1
ATOM 1601 C CA . THR B 1 2 ? -1.492 -34.219 -21.953 1 39.78 2 THR B CA 1
ATOM 1602 C C . THR B 1 2 ? -2.152 -32.969 -21.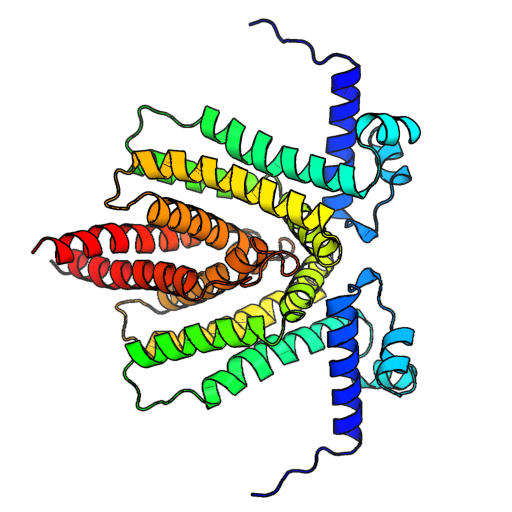359 1 39.78 2 THR B C 1
ATOM 1604 O O . THR B 1 2 ? -1.612 -32.375 -20.438 1 39.78 2 THR B O 1
ATOM 1607 N N . HIS B 1 3 ? -2.803 -32.188 -22.109 1 44.34 3 HIS B N 1
ATOM 1608 C CA . HIS B 1 3 ? -3.713 -31.141 -21.672 1 44.34 3 HIS B CA 1
ATOM 1609 C C . HIS B 1 3 ? -4.531 -31.594 -20.469 1 44.34 3 HIS B C 1
ATOM 1611 O O . HIS B 1 3 ? -5.398 -32.469 -20.594 1 44.34 3 HIS B O 1
ATOM 1617 N N . VAL B 1 4 ? -3.977 -31.828 -19.391 1 49.66 4 VAL B N 1
ATOM 1618 C CA . VAL B 1 4 ? -4.871 -32.219 -18.297 1 49.66 4 VAL B CA 1
ATOM 1619 C C . VAL B 1 4 ? -6.137 -31.344 -18.359 1 49.66 4 VAL B C 1
ATOM 1621 O O . VAL B 1 4 ? -6.078 -30.141 -18.156 1 49.66 4 VAL B O 1
ATOM 1624 N N . SER B 1 5 ? -7.062 -31.703 -19.062 1 54.59 5 SER B N 1
ATOM 1625 C CA . SER B 1 5 ? -8.391 -31.141 -19.297 1 54.59 5 SER B CA 1
ATOM 1626 C C . SER B 1 5 ? -9.062 -30.734 -17.984 1 54.59 5 SER B C 1
ATOM 1628 O O . SER B 1 5 ? -9.133 -31.531 -17.047 1 54.59 5 SER B O 1
ATOM 1630 N N . SER B 1 6 ? -8.922 -29.422 -17.656 1 65.12 6 SER B N 1
ATOM 1631 C CA . SER B 1 6 ? -9.656 -28.969 -16.484 1 65.12 6 SER B CA 1
ATOM 1632 C C . SER B 1 6 ? -11.039 -29.625 -16.406 1 65.12 6 SER B C 1
ATOM 1634 O O . SER B 1 6 ? -11.742 -29.703 -17.422 1 65.12 6 SER B O 1
ATOM 1636 N N . THR B 1 7 ? -11.297 -30.531 -15.43 1 70.31 7 THR B N 1
ATOM 1637 C CA . THR B 1 7 ? -12.625 -31.094 -15.172 1 70.31 7 THR B CA 1
ATOM 1638 C C . THR B 1 7 ? -13.688 -30 -15.18 1 70.31 7 THR B C 1
ATOM 1640 O O . THR B 1 7 ? -13.375 -28.828 -14.953 1 70.31 7 THR B O 1
ATOM 1643 N N . PRO B 1 8 ? -14.781 -30.359 -15.719 1 73.56 8 PRO B N 1
ATOM 1644 C CA . PRO B 1 8 ? -15.875 -29.391 -15.648 1 73.56 8 PRO B CA 1
ATOM 1645 C C . PRO B 1 8 ? -15.922 -28.641 -14.32 1 73.56 8 PRO B C 1
ATOM 1647 O O . PRO B 1 8 ? -16.25 -27.453 -14.289 1 73.56 8 PRO B O 1
ATOM 1650 N N . GLN B 1 9 ? -15.57 -29.297 -13.289 1 77.69 9 GLN B N 1
ATOM 1651 C CA . GLN B 1 9 ? -15.555 -28.672 -11.969 1 77.69 9 GLN B CA 1
ATOM 1652 C C . GLN B 1 9 ? -14.484 -27.578 -11.898 1 77.69 9 GLN B C 1
ATOM 1654 O O . GLN B 1 9 ? -14.719 -26.516 -11.336 1 77.69 9 GLN B O 1
ATOM 1659 N N . ASP B 1 10 ? -13.438 -27.953 -12.57 1 83.56 10 ASP B N 1
ATOM 1660 C CA . ASP B 1 10 ? -12.336 -27 -12.578 1 83.56 10 ASP B CA 1
ATOM 1661 C C . ASP B 1 10 ? -12.688 -25.75 -13.383 1 83.56 10 ASP B C 1
ATOM 1663 O O . ASP B 1 10 ? -12.336 -24.641 -13.008 1 83.56 10 ASP B O 1
ATOM 1667 N N . GLU B 1 11 ? -13.453 -26.016 -14.336 1 88.75 11 GLU B N 1
ATOM 1668 C CA . GLU B 1 11 ? -13.867 -24.906 -15.188 1 88.75 11 GLU B CA 1
ATOM 1669 C C . GLU B 1 11 ? -14.82 -23.969 -14.445 1 88.75 11 GLU B C 1
ATOM 1671 O O . GLU B 1 11 ? -14.742 -22.75 -14.602 1 88.75 11 GLU B O 1
ATOM 1676 N N . ARG B 1 12 ? -15.719 -24.562 -13.641 1 91.31 12 ARG B N 1
ATOM 1677 C CA . ARG B 1 12 ? -16.656 -23.766 -12.859 1 91.31 12 ARG B CA 1
ATOM 1678 C C . ARG B 1 12 ? -15.938 -22.953 -11.789 1 91.31 12 ARG B C 1
ATOM 1680 O O . ARG B 1 12 ? -16.25 -21.766 -11.586 1 91.31 12 ARG B O 1
ATOM 1687 N N . LYS B 1 13 ? -15 -23.562 -11.203 1 94.75 13 LYS B N 1
ATOM 1688 C CA . LYS B 1 13 ? -14.211 -22.875 -10.188 1 94.75 13 LYS B CA 1
ATOM 1689 C C . LYS B 1 13 ? -13.469 -21.672 -10.797 1 94.75 13 LYS B C 1
ATOM 1691 O O . LYS B 1 13 ? -13.453 -20.594 -10.219 1 94.75 13 LYS B O 1
ATOM 1696 N N . GLN B 1 14 ? -12.922 -21.922 -11.945 1 95.25 14 GLN B N 1
ATOM 1697 C CA . GLN B 1 14 ? -12.18 -20.859 -12.625 1 95.25 14 GLN B CA 1
ATOM 1698 C C . GLN B 1 14 ? -13.102 -19.734 -13.062 1 95.25 14 GLN B C 1
ATOM 1700 O O . GLN B 1 14 ? -12.734 -18.562 -12.984 1 95.25 14 GLN B O 1
ATOM 1705 N N . ALA B 1 15 ? -14.25 -20.094 -13.484 1 96.38 15 ALA B N 1
ATOM 1706 C CA . ALA B 1 15 ? -15.227 -19.078 -13.883 1 96.38 15 ALA B CA 1
ATOM 1707 C C . ALA B 1 15 ? -15.633 -18.219 -12.695 1 96.38 15 ALA B C 1
ATOM 1709 O O . ALA B 1 15 ? -15.773 -17 -12.836 1 96.38 15 ALA B O 1
ATOM 1710 N N . ILE B 1 16 ? -15.805 -18.844 -11.57 1 97 16 ILE B N 1
ATOM 1711 C CA . ILE B 1 16 ? -16.188 -18.125 -10.352 1 97 16 ILE B CA 1
ATOM 1712 C C . ILE B 1 16 ? -15.047 -17.203 -9.93 1 97 16 ILE B C 1
ATOM 1714 O O . ILE B 1 16 ? -15.281 -16.031 -9.617 1 97 16 ILE B O 1
ATOM 1718 N N . LEU B 1 17 ? -13.828 -17.703 -9.984 1 96.94 17 LEU B N 1
ATOM 1719 C CA . LEU B 1 17 ? -12.672 -16.891 -9.609 1 96.94 17 LEU B CA 1
ATOM 1720 C C . LEU B 1 17 ? -12.531 -15.688 -10.539 1 96.94 17 LEU B C 1
ATOM 1722 O O . LEU B 1 17 ? -12.297 -14.562 -10.078 1 96.94 17 LEU B O 1
ATOM 1726 N N . GLN B 1 18 ? -12.727 -15.922 -11.812 1 96.94 18 GLN B N 1
ATOM 1727 C CA . GLN B 1 18 ? -12.609 -14.844 -12.789 1 96.94 18 GLN B CA 1
ATOM 1728 C C . GLN B 1 18 ? -13.711 -13.805 -12.586 1 96.94 18 GLN B C 1
ATOM 1730 O O . GLN B 1 18 ? -13.453 -12.602 -12.672 1 96.94 18 GLN B O 1
ATOM 1735 N N . ALA B 1 19 ? -14.883 -14.281 -12.328 1 97.5 19 ALA B N 1
ATOM 1736 C CA . ALA B 1 19 ? -16 -13.367 -12.078 1 97.5 19 ALA B CA 1
ATOM 1737 C C . ALA B 1 19 ? -15.758 -12.539 -10.82 1 97.5 19 ALA B C 1
ATOM 1739 O O . ALA B 1 19 ? -15.977 -11.328 -10.82 1 97.5 19 ALA B O 1
ATOM 1740 N N . ALA B 1 20 ? -15.32 -13.203 -9.773 1 97.56 20 ALA B N 1
ATOM 1741 C CA . ALA B 1 20 ? -15.031 -12.516 -8.516 1 97.56 20 ALA B CA 1
ATOM 1742 C C . ALA B 1 20 ? -13.906 -11.492 -8.695 1 97.56 20 ALA B C 1
ATOM 1744 O O . ALA B 1 20 ? -13.992 -10.375 -8.18 1 97.56 20 ALA B O 1
ATOM 1745 N N . TYR B 1 21 ? -12.883 -11.891 -9.461 1 96.75 21 TYR B N 1
ATOM 1746 C CA . TYR B 1 21 ? -11.773 -10.984 -9.75 1 96.75 21 TYR B CA 1
ATOM 1747 C C . TYR B 1 21 ? -12.281 -9.711 -10.414 1 96.75 21 TYR B C 1
ATOM 1749 O O . TYR B 1 21 ? -11.938 -8.602 -9.992 1 96.75 21 TYR B O 1
ATOM 1757 N N . THR B 1 22 ? -13.086 -9.891 -11.352 1 95.56 22 THR B N 1
ATOM 1758 C CA . THR B 1 22 ? -13.586 -8.758 -12.133 1 95.56 22 THR B CA 1
ATOM 1759 C C . THR B 1 22 ? -14.492 -7.879 -11.281 1 95.56 22 THR B C 1
ATOM 1761 O O . THR B 1 22 ? -14.312 -6.66 -11.227 1 95.56 22 THR B O 1
ATOM 1764 N N . LEU B 1 23 ? -15.391 -8.469 -10.562 1 95.31 23 LEU B N 1
ATOM 1765 C CA . LEU B 1 23 ? -16.391 -7.699 -9.828 1 95.31 23 LEU B CA 1
ATOM 1766 C C . LEU B 1 23 ? -15.773 -7.043 -8.602 1 95.31 23 LEU B C 1
ATOM 1768 O O . LEU B 1 23 ? -15.992 -5.852 -8.352 1 95.31 23 LEU B O 1
ATOM 1772 N N . PHE B 1 24 ? -14.953 -7.801 -7.809 1 93.94 24 PHE B N 1
ATOM 1773 C CA . PHE B 1 24 ? -14.266 -7.211 -6.668 1 93.94 24 PHE B CA 1
ATOM 1774 C C . PHE B 1 24 ? -13.312 -6.117 -7.117 1 93.94 24 PHE B C 1
ATOM 1776 O O . PHE B 1 24 ? -13.156 -5.098 -6.438 1 93.94 24 PHE B O 1
ATOM 1783 N N . GLY B 1 25 ? -12.734 -6.328 -8.273 1 91.69 25 GLY B N 1
ATOM 1784 C CA . GLY B 1 25 ? -11.719 -5.418 -8.773 1 91.69 25 GLY B CA 1
ATOM 1785 C C . GLY B 1 25 ? -12.305 -4.141 -9.352 1 91.69 25 GLY B C 1
ATOM 1786 O O . GLY B 1 25 ? -11.75 -3.057 -9.164 1 91.69 25 GLY B O 1
ATOM 1787 N N . ARG B 1 26 ? -13.438 -4.184 -9.984 1 87.56 26 ARG B N 1
ATOM 1788 C CA . ARG B 1 26 ? -13.992 -3.047 -10.711 1 87.56 26 ARG B CA 1
ATOM 1789 C C . ARG B 1 26 ? -15.039 -2.32 -9.875 1 87.56 26 ARG B C 1
ATOM 1791 O O . ARG B 1 26 ? -15.07 -1.088 -9.844 1 87.56 26 ARG B O 1
ATOM 1798 N N . SER B 1 27 ? -15.836 -3.1 -9.156 1 84.44 27 SER B N 1
ATOM 1799 C CA . SER B 1 27 ? -16.938 -2.498 -8.398 1 84.44 27 SER B CA 1
ATOM 1800 C C . SER B 1 27 ? -16.562 -2.318 -6.93 1 84.44 27 SER B C 1
ATOM 1802 O O . SER B 1 27 ? -17.172 -1.515 -6.223 1 84.44 27 SER B O 1
ATOM 1804 N N . GLY B 1 28 ? -15.586 -3.084 -6.574 1 85.81 28 GLY B N 1
ATOM 1805 C CA . GLY B 1 28 ? -15.234 -3.076 -5.16 1 85.81 28 GLY B CA 1
ATOM 1806 C C . GLY B 1 28 ? -15.828 -4.246 -4.395 1 85.81 28 GLY B C 1
ATOM 1807 O O . GLY B 1 28 ? -16.906 -4.734 -4.73 1 85.81 28 GLY B O 1
ATOM 1808 N N . TYR B 1 29 ? -15.195 -4.59 -3.359 1 88.69 29 TYR B N 1
ATOM 1809 C CA . TYR B 1 29 ? -15.578 -5.734 -2.541 1 88.69 29 TYR B CA 1
ATOM 1810 C C . TYR B 1 29 ? -16.906 -5.488 -1.846 1 88.69 29 TYR B C 1
ATOM 1812 O O . TYR B 1 29 ? -17.812 -6.332 -1.889 1 88.69 29 TYR B O 1
ATOM 1820 N N . ALA B 1 30 ? -17.047 -4.324 -1.277 1 83.56 30 ALA B N 1
ATOM 1821 C CA . ALA B 1 30 ? -18.25 -4.008 -0.508 1 83.56 30 ALA B CA 1
ATOM 1822 C C . ALA B 1 30 ? -19.469 -3.926 -1.413 1 83.56 30 ALA B C 1
ATOM 1824 O O . ALA B 1 30 ? -20.562 -4.32 -1.017 1 83.56 30 ALA B O 1
ATOM 1825 N N . LYS B 1 31 ? -19.266 -3.596 -2.611 1 86.44 31 LYS B N 1
ATOM 1826 C CA . LYS B 1 31 ? -20.375 -3.316 -3.518 1 86.44 31 LYS B CA 1
ATOM 1827 C C . LYS B 1 31 ? -20.734 -4.547 -4.348 1 86.44 31 LYS B C 1
ATOM 1829 O O . LYS B 1 31 ? -21.688 -4.52 -5.133 1 86.44 31 LYS B O 1
ATOM 1834 N N . SER B 1 32 ? -19.938 -5.543 -4.238 1 93.06 32 SER B N 1
ATOM 1835 C CA . SER B 1 32 ? -20.188 -6.777 -4.973 1 93.06 32 SER B CA 1
ATOM 1836 C C . SER B 1 32 ? -20.812 -7.836 -4.078 1 93.06 32 SER B C 1
ATOM 1838 O O . SER B 1 32 ? -20.453 -7.961 -2.906 1 93.06 32 SER B O 1
ATOM 1840 N N . SER B 1 33 ? -21.797 -8.625 -4.672 1 95.19 33 SER B N 1
ATOM 1841 C CA . SER B 1 33 ? -22.453 -9.672 -3.904 1 95.19 33 SER B CA 1
ATOM 1842 C C . SER B 1 33 ? -22.188 -11.055 -4.488 1 95.19 33 SER B C 1
ATOM 1844 O O . SER B 1 33 ? -21.766 -11.172 -5.641 1 95.19 33 SER B O 1
ATOM 1846 N N . MET B 1 34 ? -22.469 -12.016 -3.645 1 96.62 34 MET B N 1
ATOM 1847 C CA . MET B 1 34 ? -22.359 -13.391 -4.117 1 96.62 34 MET B CA 1
ATOM 1848 C C . MET B 1 34 ? -23.328 -13.656 -5.266 1 96.62 34 MET B C 1
ATOM 1850 O O . MET B 1 34 ? -23.016 -14.43 -6.176 1 96.62 34 MET B O 1
ATOM 1854 N N . LYS B 1 35 ? -24.422 -12.984 -5.211 1 96.94 35 LYS B N 1
ATOM 1855 C CA . LYS B 1 35 ? -25.422 -13.102 -6.27 1 96.94 35 LYS B CA 1
ATOM 1856 C C . LYS B 1 35 ? -24.891 -12.547 -7.59 1 96.94 35 LYS B C 1
ATOM 1858 O O . LYS B 1 35 ? -25.031 -13.18 -8.641 1 96.94 35 LYS B O 1
ATOM 1863 N N . ASP B 1 36 ? -24.25 -11.414 -7.566 1 97.12 36 ASP B N 1
ATOM 1864 C CA . ASP B 1 36 ? -23.656 -10.797 -8.75 1 97.12 36 ASP B CA 1
ATOM 1865 C C . ASP B 1 36 ? -22.578 -11.695 -9.352 1 97.12 36 ASP B C 1
ATOM 1867 O O . ASP B 1 36 ? -22.516 -11.844 -10.578 1 97.12 36 ASP B O 1
ATOM 1871 N N . ILE B 1 37 ? -21.75 -12.297 -8.508 1 97.75 37 ILE B N 1
ATOM 1872 C CA . ILE B 1 37 ? -20.641 -13.133 -8.945 1 97.75 37 ILE B CA 1
ATOM 1873 C C . ILE B 1 37 ? -21.188 -14.398 -9.617 1 97.75 37 ILE B C 1
ATOM 1875 O O . ILE B 1 37 ? -20.688 -14.805 -10.672 1 97.75 37 ILE B O 1
ATOM 1879 N N . ALA B 1 38 ? -22.172 -14.953 -9.031 1 97.69 38 ALA B N 1
ATOM 1880 C CA . ALA B 1 38 ? -22.797 -16.141 -9.594 1 97.69 38 ALA B CA 1
ATOM 1881 C C . ALA B 1 38 ? -23.375 -15.859 -10.984 1 97.69 38 ALA B C 1
ATOM 1883 O O . ALA B 1 38 ? -23.156 -16.625 -11.922 1 97.69 38 ALA B O 1
ATOM 1884 N N . ALA B 1 39 ? -24.062 -14.766 -11.062 1 97.81 39 ALA B N 1
ATOM 1885 C CA . ALA B 1 39 ? -24.656 -14.359 -12.336 1 97.81 39 ALA B CA 1
ATOM 1886 C C . ALA B 1 39 ? -23.594 -14.172 -13.406 1 97.81 39 ALA B C 1
ATOM 1888 O O . ALA B 1 39 ? -23.734 -14.656 -14.531 1 97.81 39 ALA B O 1
ATOM 1889 N N . GLN B 1 40 ? -22.531 -13.57 -13.109 1 97 40 GLN B N 1
ATOM 1890 C CA . GLN B 1 40 ? -21.469 -13.305 -14.062 1 97 40 GLN B CA 1
ATOM 1891 C C . GLN B 1 40 ? -20.734 -14.594 -14.445 1 97 40 GLN B C 1
ATOM 1893 O O . GLN B 1 40 ? -20.297 -14.758 -15.586 1 97 40 GLN B O 1
ATOM 1898 N N . ALA B 1 41 ? -20.547 -15.453 -13.484 1 97 41 ALA B N 1
ATOM 1899 C CA . ALA B 1 41 ? -19.844 -16.719 -13.703 1 97 41 ALA B CA 1
ATOM 1900 C C . ALA B 1 41 ? -20.734 -17.719 -14.438 1 97 41 ALA B C 1
ATOM 1902 O O . ALA B 1 41 ? -20.25 -18.75 -14.93 1 97 41 ALA B O 1
ATOM 1903 N N . GLY B 1 42 ? -22 -17.438 -14.461 1 97 42 GLY B N 1
ATOM 1904 C CA . GLY B 1 42 ? -22.938 -18.344 -15.102 1 97 42 GLY B CA 1
ATOM 1905 C C . GLY B 1 42 ? -23.219 -19.609 -14.289 1 97 42 GLY B C 1
ATOM 1906 O O . GLY B 1 42 ? -23.312 -20.703 -14.844 1 97 42 GLY B O 1
ATOM 1907 N N . VAL B 1 43 ? -23.234 -19.453 -12.945 1 96.31 43 VAL B N 1
ATOM 1908 C CA . VAL B 1 43 ? -23.469 -20.594 -12.062 1 96.31 43 VAL B CA 1
ATOM 1909 C C . VAL B 1 43 ? -24.516 -20.234 -11.023 1 96.31 43 VAL B C 1
ATOM 1911 O O . VAL B 1 43 ? -24.891 -19.062 -10.875 1 96.31 43 VAL B O 1
ATOM 1914 N N . ALA B 1 44 ? -25.016 -21.297 -10.383 1 94.94 44 ALA B N 1
ATOM 1915 C CA . ALA B 1 44 ? -25.875 -21.078 -9.227 1 94.94 44 ALA B CA 1
ATOM 1916 C C . ALA B 1 44 ? -25.094 -20.531 -8.047 1 94.94 44 ALA B C 1
ATOM 1918 O O . ALA B 1 44 ? -23.953 -20.938 -7.801 1 94.94 44 ALA B O 1
ATOM 1919 N N . GLN B 1 45 ? -25.734 -19.656 -7.285 1 94.75 45 GLN B N 1
ATOM 1920 C CA . GLN B 1 45 ? -25.078 -19.047 -6.133 1 94.75 45 GLN B CA 1
ATOM 1921 C C . GLN B 1 45 ? -24.609 -20.094 -5.141 1 94.75 45 GLN B C 1
ATOM 1923 O O . GLN B 1 45 ? -23.562 -19.953 -4.527 1 94.75 45 GLN B O 1
ATOM 1928 N N . GLY B 1 46 ? -25.375 -21.109 -4.969 1 94.75 46 GLY B N 1
ATOM 1929 C CA . GLY B 1 46 ? -25.047 -22.172 -4.047 1 94.75 46 GLY B CA 1
ATOM 1930 C C . GLY B 1 46 ? -23.734 -22.875 -4.391 1 94.75 46 GLY B C 1
ATOM 1931 O O . GLY B 1 46 ? -23.031 -23.359 -3.506 1 94.75 46 GLY B O 1
ATOM 1932 N N . LEU B 1 47 ? -23.406 -22.906 -5.629 1 94.38 47 LEU B N 1
ATOM 1933 C CA . LEU B 1 47 ? -22.172 -23.531 -6.09 1 94.38 47 LEU B CA 1
ATOM 1934 C C . LEU B 1 47 ? -20.953 -22.75 -5.594 1 94.38 47 LEU B C 1
ATOM 1936 O O . LEU B 1 47 ? -19.906 -23.344 -5.309 1 94.38 47 LEU B O 1
ATOM 1940 N N . ILE B 1 48 ? -21.078 -21.438 -5.5 1 95.5 48 ILE B N 1
ATOM 1941 C CA . ILE B 1 48 ? -19.984 -20.625 -4.965 1 95.5 48 ILE B CA 1
ATOM 1942 C C . ILE B 1 48 ? -19.734 -20.984 -3.506 1 95.5 48 ILE B C 1
ATOM 1944 O O . ILE B 1 48 ? -18.594 -21.172 -3.094 1 95.5 48 ILE B O 1
ATOM 1948 N N . GLY B 1 49 ? -20.828 -21.094 -2.787 1 94.75 49 GLY B N 1
ATOM 1949 C CA . GLY B 1 49 ? -20.703 -21.5 -1.397 1 94.75 49 GLY B CA 1
ATOM 1950 C C . GLY B 1 49 ? -20.031 -22.859 -1.23 1 94.75 49 GLY B C 1
ATOM 1951 O O . GLY B 1 49 ? -19.219 -23.047 -0.334 1 94.75 49 GLY B O 1
ATOM 1952 N N . TYR B 1 50 ? -20.391 -23.734 -2.072 1 93.5 50 TYR B N 1
ATOM 1953 C CA . TYR B 1 50 ? -19.844 -25.094 -2.035 1 93.5 50 TYR B CA 1
ATOM 1954 C C . TYR B 1 50 ? -18.328 -25.078 -2.287 1 93.5 50 TYR B C 1
ATOM 1956 O O . TYR B 1 50 ? -17.562 -25.703 -1.554 1 93.5 50 TYR B O 1
ATOM 1964 N N . HIS B 1 51 ? -17.859 -24.328 -3.23 1 94.19 51 HIS B N 1
ATOM 1965 C CA . HIS B 1 51 ? -16.453 -24.344 -3.639 1 94.19 51 HIS B CA 1
ATOM 1966 C C . HIS B 1 51 ? -15.625 -23.406 -2.781 1 94.19 51 HIS B C 1
ATOM 1968 O O . HIS B 1 51 ? -14.461 -23.688 -2.484 1 94.19 51 HIS B O 1
ATOM 1974 N N . PHE B 1 52 ? -16.219 -22.203 -2.352 1 96.06 52 PHE B N 1
ATOM 1975 C CA . PHE B 1 52 ? -15.383 -21.156 -1.79 1 96.06 52 PHE B CA 1
ATOM 1976 C C . PHE B 1 52 ? -15.914 -20.703 -0.431 1 96.06 52 PHE B C 1
ATOM 1978 O O . PHE B 1 52 ? -15.266 -19.938 0.275 1 96.06 52 PHE B O 1
ATOM 1985 N N . GLY B 1 53 ? -17.047 -21.219 -0.06 1 95 53 GLY B N 1
ATOM 1986 C CA . GLY B 1 53 ? -17.625 -20.828 1.222 1 95 53 GLY B CA 1
ATOM 1987 C C . GLY B 1 53 ? -18.344 -19.5 1.184 1 95 53 GLY B C 1
ATOM 1988 O O . GLY B 1 53 ? -19.312 -19.328 0.449 1 95 53 GLY B O 1
ATOM 1989 N N . ASN B 1 54 ? -17.812 -18.516 1.897 1 95.19 54 ASN B N 1
ATOM 1990 C CA . ASN B 1 54 ? -18.453 -17.203 1.964 1 95.19 54 ASN B CA 1
ATOM 1991 C C . ASN B 1 54 ? -17.656 -16.156 1.188 1 95.19 54 ASN B C 1
ATOM 1993 O O . ASN B 1 54 ? -16.641 -16.484 0.555 1 95.19 54 ASN B O 1
ATOM 1997 N N . LYS B 1 55 ? -18.141 -15.008 1.179 1 95.88 55 LYS B N 1
ATOM 1998 C CA . LYS B 1 55 ? -17.562 -13.914 0.397 1 95.88 55 LYS B CA 1
ATOM 1999 C C . LYS B 1 55 ? -16.125 -13.633 0.823 1 95.88 55 LYS B C 1
ATOM 2001 O O . LYS B 1 55 ? -15.258 -13.375 -0.019 1 95.88 55 LYS B O 1
ATOM 2006 N N . GLU B 1 56 ? -15.836 -13.766 2.1 1 95.56 56 GLU B N 1
ATOM 2007 C CA . GLU B 1 56 ? -14.5 -13.5 2.637 1 95.56 56 GLU B CA 1
ATOM 2008 C C . GLU B 1 56 ? -13.492 -14.539 2.15 1 95.56 56 GLU B C 1
ATOM 2010 O O . GLU B 1 56 ? -12.398 -14.188 1.712 1 95.56 56 GLU B O 1
ATOM 2015 N N . THR B 1 57 ? -13.883 -15.742 2.244 1 96.31 57 THR B N 1
ATOM 2016 C CA . THR B 1 57 ? -12.992 -16.812 1.813 1 96.31 57 THR B CA 1
ATOM 2017 C C . THR B 1 57 ? -12.773 -16.75 0.304 1 96.31 57 THR B C 1
ATOM 2019 O O . THR B 1 57 ? -11.68 -17.078 -0.183 1 96.31 57 THR B O 1
ATOM 2022 N N . LEU B 1 58 ? -13.836 -16.406 -0.407 1 97.5 58 LEU B N 1
ATOM 2023 C CA . LEU B 1 58 ? -13.688 -16.219 -1.847 1 97.5 58 LEU B CA 1
ATOM 2024 C C . LEU B 1 58 ? -12.672 -15.117 -2.154 1 97.5 58 LEU B C 1
ATOM 2026 O O . LEU B 1 58 ? -11.828 -15.281 -3.035 1 97.5 58 LEU B O 1
ATOM 2030 N N . LEU B 1 59 ? -12.719 -14.016 -1.446 1 97.06 59 LEU B N 1
ATOM 2031 C CA . LEU B 1 59 ? -11.766 -12.922 -1.631 1 97.06 59 LEU B CA 1
ATOM 2032 C C . LEU B 1 59 ? -10.336 -13.414 -1.423 1 97.06 59 LEU B C 1
ATOM 2034 O O . LEU B 1 59 ? -9.453 -13.117 -2.232 1 97.06 59 LEU B O 1
ATOM 2038 N N . VAL B 1 60 ? -10.125 -14.172 -0.395 1 97.62 60 VAL B N 1
ATOM 2039 C CA . VAL B 1 60 ? -8.805 -14.711 -0.085 1 97.62 60 VAL B CA 1
ATOM 2040 C C . VAL B 1 60 ? -8.312 -15.57 -1.244 1 97.62 60 VAL B C 1
ATOM 2042 O O . VAL B 1 60 ? -7.168 -15.438 -1.688 1 97.62 60 VAL B O 1
ATOM 2045 N N . GLU B 1 61 ? -9.195 -16.375 -1.759 1 97.38 61 GLU B N 1
ATOM 2046 C CA . GLU B 1 61 ? -8.812 -17.297 -2.822 1 97.38 61 GLU B CA 1
ATOM 2047 C C . GLU B 1 61 ? -8.5 -16.562 -4.117 1 97.38 61 GLU B C 1
ATOM 2049 O O . GLU B 1 61 ? -7.598 -16.953 -4.863 1 97.38 61 GLU B O 1
ATOM 2054 N N . VAL B 1 62 ? -9.234 -15.547 -4.395 1 97.31 62 VAL B N 1
ATOM 2055 C CA . VAL B 1 62 ? -8.984 -14.75 -5.594 1 97.31 62 VAL B CA 1
ATOM 2056 C C . VAL B 1 62 ? -7.633 -14.047 -5.473 1 97.31 62 VAL B C 1
ATOM 2058 O O . VAL B 1 62 ? -6.84 -14.047 -6.418 1 97.31 62 VAL B O 1
ATOM 2061 N N . VAL B 1 63 ? -7.344 -13.5 -4.336 1 97.06 63 VAL B N 1
ATOM 2062 C CA . VAL B 1 63 ? -6.07 -12.828 -4.105 1 97.06 63 VAL B CA 1
ATOM 2063 C C . VAL B 1 63 ? -4.926 -13.828 -4.227 1 97.06 63 VAL B C 1
ATOM 2065 O O . VAL B 1 63 ? -3.92 -13.555 -4.887 1 97.06 63 VAL B O 1
ATOM 2068 N N . ARG B 1 64 ? -5.09 -14.977 -3.646 1 96.5 64 ARG B N 1
ATOM 2069 C CA . ARG B 1 64 ? -4.07 -16.016 -3.717 1 96.5 64 ARG B CA 1
ATOM 2070 C C . ARG B 1 64 ? -3.816 -16.438 -5.16 1 96.5 64 ARG B C 1
ATOM 2072 O O . ARG B 1 64 ? -2.664 -16.547 -5.586 1 96.5 64 ARG B O 1
ATOM 2079 N N . GLU B 1 65 ? -4.883 -16.625 -5.875 1 95.56 65 GLU B N 1
ATOM 2080 C CA . GLU B 1 65 ? -4.773 -17.078 -7.262 1 95.56 65 GLU B CA 1
ATOM 2081 C C . GLU B 1 65 ? -3.996 -16.062 -8.109 1 95.56 65 GLU B C 1
ATOM 2083 O O . GLU B 1 65 ? -3.078 -16.438 -8.836 1 95.56 65 GLU B O 1
ATOM 2088 N N . TRP B 1 66 ? -4.293 -14.859 -7.988 1 94.75 66 TRP B N 1
ATOM 2089 C CA . TRP B 1 66 ? -3.672 -13.859 -8.859 1 94.75 66 TRP B CA 1
ATOM 2090 C C . TRP B 1 66 ? -2.289 -13.477 -8.344 1 94.75 66 TRP B C 1
ATOM 2092 O O . TRP B 1 66 ? -1.367 -13.258 -9.133 1 94.75 66 TRP B O 1
ATOM 2102 N N . MET B 1 67 ? -2.062 -13.383 -7.023 1 93.88 67 MET B N 1
ATOM 2103 C CA . MET B 1 67 ? -0.781 -12.961 -6.469 1 93.88 67 MET B CA 1
ATOM 2104 C C . MET B 1 67 ? 0.229 -14.102 -6.504 1 93.88 67 MET B C 1
ATOM 2106 O O . MET B 1 67 ? 1.353 -13.93 -6.98 1 93.88 67 MET B O 1
ATOM 2110 N N . ILE B 1 68 ? -0.164 -15.281 -6.059 1 94.44 68 ILE B N 1
ATOM 2111 C CA . ILE B 1 68 ? 0.78 -16.375 -5.852 1 94.44 68 ILE B CA 1
ATOM 2112 C C . ILE B 1 68 ? 0.87 -17.234 -7.117 1 94.44 68 ILE B C 1
ATOM 2114 O O . ILE B 1 68 ? 1.949 -17.391 -7.691 1 94.44 68 ILE B O 1
ATOM 2118 N N . ASN B 1 69 ? -0.285 -17.641 -7.57 1 93.56 69 ASN B N 1
ATOM 2119 C CA . ASN B 1 69 ? -0.249 -18.609 -8.664 1 93.56 69 ASN B CA 1
ATOM 2120 C C . ASN B 1 69 ? 0.065 -17.938 -10 1 93.56 69 ASN B C 1
ATOM 2122 O O . ASN B 1 69 ? 1.053 -18.281 -10.648 1 93.56 69 ASN B O 1
ATOM 2126 N N . ARG B 1 70 ? -0.65 -16.922 -10.352 1 91 70 ARG B N 1
ATOM 2127 C CA . ARG B 1 70 ? -0.464 -16.266 -11.641 1 91 70 ARG B CA 1
ATOM 2128 C C . ARG B 1 70 ? 0.68 -15.258 -11.586 1 91 70 ARG B C 1
ATOM 2130 O O . ARG B 1 70 ? 1.509 -15.203 -12.492 1 91 70 ARG B O 1
ATOM 2137 N N . GLY B 1 71 ? 0.736 -14.555 -10.555 1 90.06 71 GLY B N 1
ATOM 2138 C CA . GLY B 1 71 ? 1.706 -13.477 -10.445 1 90.06 71 GLY B CA 1
ATOM 2139 C C . GLY B 1 71 ? 3.115 -13.961 -10.172 1 90.06 71 GLY B C 1
ATOM 2140 O O . GLY B 1 71 ? 4.082 -13.438 -10.734 1 90.06 71 GLY B O 1
ATOM 2141 N N . MET B 1 72 ? 3.281 -14.93 -9.336 1 89.38 72 MET B N 1
ATOM 2142 C CA . MET B 1 72 ? 4.613 -15.344 -8.906 1 89.38 72 MET B CA 1
ATOM 2143 C C . MET B 1 72 ? 4.996 -16.688 -9.531 1 89.38 72 MET B C 1
ATOM 2145 O O . MET B 1 72 ? 5.949 -16.75 -10.312 1 89.38 72 MET B O 1
ATOM 2149 N N . LYS B 1 73 ? 4.219 -17.688 -9.32 1 89.19 73 LYS B N 1
ATOM 2150 C CA . LYS B 1 73 ? 4.609 -19.031 -9.719 1 89.19 73 LYS B CA 1
ATOM 2151 C C . LYS B 1 73 ? 4.723 -19.141 -11.242 1 89.19 73 LYS B C 1
ATOM 2153 O O . LYS B 1 73 ? 5.691 -19.703 -11.758 1 89.19 73 LYS B O 1
ATOM 2158 N N . GLU B 1 74 ? 3.736 -18.625 -11.914 1 85.69 74 GLU B N 1
ATOM 2159 C CA . GLU B 1 74 ? 3.793 -18.656 -13.367 1 85.69 74 GLU B CA 1
ATOM 2160 C C . GLU B 1 74 ? 4.957 -17.828 -13.898 1 85.69 74 GLU B C 1
ATOM 2162 O O . GLU B 1 74 ? 5.605 -18.203 -14.875 1 85.69 74 GLU B O 1
ATOM 2167 N N . ALA B 1 75 ? 5.246 -16.719 -13.273 1 81 75 ALA B N 1
ATOM 2168 C CA . ALA B 1 75 ? 6.363 -15.867 -13.664 1 81 75 ALA B CA 1
ATOM 2169 C C . ALA B 1 75 ? 7.699 -16.578 -13.438 1 81 75 ALA B C 1
ATOM 2171 O O . ALA B 1 75 ? 8.578 -16.531 -14.297 1 81 75 ALA B O 1
ATOM 2172 N N . PHE B 1 76 ? 7.824 -17.188 -12.328 1 81.88 76 PHE B N 1
ATOM 2173 C CA . PHE B 1 76 ? 9.062 -17.875 -11.977 1 81.88 76 PHE B CA 1
ATOM 2174 C C . PHE B 1 76 ? 9.328 -19.031 -12.938 1 81.88 76 PHE B C 1
ATOM 2176 O O . PHE B 1 76 ? 10.477 -19.312 -13.266 1 81.88 76 PHE B O 1
ATOM 2183 N N . ALA B 1 77 ? 8.203 -19.578 -13.344 1 82.81 77 ALA B N 1
ATOM 2184 C CA . ALA B 1 77 ? 8.328 -20.703 -14.266 1 82.81 77 ALA B CA 1
ATOM 2185 C C . ALA B 1 77 ? 8.875 -20.25 -15.609 1 82.81 77 ALA B C 1
ATOM 2187 O O . ALA B 1 77 ? 9.43 -21.047 -16.375 1 82.81 77 ALA B O 1
ATOM 2188 N N . LYS B 1 78 ? 8.781 -19 -15.883 1 81.31 78 LYS B N 1
ATOM 2189 C CA . LYS B 1 78 ? 9.211 -18.453 -17.156 1 81.31 78 LYS B CA 1
ATOM 2190 C C . LYS B 1 78 ? 10.609 -17.844 -17.062 1 81.31 78 LYS B C 1
ATOM 2192 O O . LYS B 1 78 ? 11.188 -17.438 -18.078 1 81.31 78 LYS B O 1
ATOM 2197 N N . LEU B 1 79 ? 11.062 -17.703 -15.828 1 77.62 79 LEU B N 1
ATOM 2198 C CA . LEU B 1 79 ? 12.391 -17.141 -15.648 1 77.62 79 LEU B CA 1
ATOM 2199 C C . LEU B 1 79 ? 13.453 -18.047 -16.25 1 77.62 79 LEU B C 1
ATOM 2201 O O . LEU B 1 79 ? 13.391 -19.266 -16.109 1 77.62 79 LEU B O 1
ATOM 2205 N N . ASP B 1 80 ? 14.312 -17.422 -17.062 1 78 80 ASP B N 1
ATOM 2206 C CA . ASP B 1 80 ? 15.438 -18.156 -17.641 1 78 80 ASP B CA 1
ATOM 2207 C C . ASP B 1 80 ? 16.5 -18.422 -16.578 1 78 80 ASP B C 1
ATOM 2209 O O . ASP B 1 80 ? 17.266 -17.531 -16.203 1 78 80 ASP B O 1
ATOM 2213 N N . LEU B 1 81 ? 16.625 -19.656 -16.125 1 73.81 81 LEU B N 1
ATOM 2214 C CA . LEU B 1 81 ? 17.547 -20.031 -15.047 1 73.81 81 LEU B CA 1
ATOM 2215 C C . LEU B 1 81 ? 18.984 -19.953 -15.531 1 73.81 81 LEU B C 1
ATOM 2217 O O . LEU B 1 81 ? 19.922 -19.984 -14.719 1 73.81 81 LEU B O 1
ATOM 2221 N N . GLN B 1 82 ? 19.125 -19.766 -16.828 1 81.88 82 GLN B N 1
ATOM 2222 C CA . GLN B 1 82 ? 20.469 -19.672 -17.391 1 81.88 82 GLN B CA 1
ATOM 2223 C C . GLN B 1 82 ? 20.938 -18.234 -17.484 1 81.88 82 GLN B C 1
ATOM 2225 O O . GLN B 1 82 ? 22.109 -17.969 -17.781 1 81.88 82 GLN B O 1
ATOM 2230 N N . SER B 1 83 ? 20.031 -17.359 -17.188 1 85.5 83 SER B N 1
ATOM 2231 C CA . SER B 1 83 ? 20.391 -15.953 -17.234 1 85.5 83 SER B CA 1
ATOM 2232 C C . SER B 1 83 ? 21.266 -15.57 -16.047 1 85.5 83 SER B C 1
ATOM 2234 O O . SER B 1 83 ? 21.281 -16.266 -15.031 1 85.5 83 SER B O 1
ATOM 2236 N N . SER B 1 84 ? 22.109 -14.484 -16.25 1 87.88 84 SER B N 1
ATOM 2237 C CA . SER B 1 84 ? 22.859 -13.945 -15.117 1 87.88 84 SER B CA 1
ATOM 2238 C C . SER B 1 84 ? 21.906 -13.477 -14.016 1 87.88 84 SER B C 1
ATOM 2240 O O . SER B 1 84 ? 20.734 -13.188 -14.273 1 87.88 84 SER B O 1
ATOM 2242 N N . PRO B 1 85 ? 22.422 -13.422 -12.828 1 83.31 85 PRO B N 1
ATOM 2243 C CA . PRO B 1 85 ? 21.578 -12.945 -11.719 1 83.31 85 PRO B CA 1
ATOM 2244 C C . PRO B 1 85 ? 20.984 -11.562 -11.977 1 83.31 85 PRO B C 1
ATOM 2246 O O . PRO B 1 85 ? 19.828 -11.312 -11.672 1 83.31 85 PRO B O 1
ATOM 2249 N N . GLN B 1 86 ? 21.797 -10.766 -12.555 1 82.5 86 GLN B N 1
ATOM 2250 C CA . GLN B 1 86 ? 21.328 -9.414 -12.852 1 82.5 86 GLN B CA 1
ATOM 2251 C C . GLN B 1 86 ? 20.219 -9.43 -13.898 1 82.5 86 GLN B C 1
ATOM 2253 O O . GLN B 1 86 ? 19.25 -8.68 -13.789 1 82.5 86 GLN B O 1
ATOM 2258 N N . GLU B 1 87 ? 20.406 -10.25 -14.852 1 86.81 87 GLU B N 1
ATOM 2259 C CA . GLU B 1 87 ? 19.375 -10.391 -15.883 1 86.81 87 GLU B CA 1
ATOM 2260 C C . GLU B 1 87 ? 18.094 -10.984 -15.312 1 86.81 87 GLU B C 1
ATOM 2262 O O . GLU B 1 87 ? 17 -10.562 -15.672 1 86.81 87 GLU B O 1
ATOM 2267 N N . MET B 1 88 ? 18.234 -11.891 -14.453 1 84.44 88 MET B N 1
ATOM 2268 C CA . MET B 1 88 ? 17.094 -12.523 -13.812 1 84.44 88 MET B CA 1
ATOM 2269 C C . MET B 1 88 ? 16.297 -11.508 -12.992 1 84.44 88 MET B C 1
ATOM 2271 O O . MET B 1 88 ? 15.07 -11.5 -13.023 1 84.44 88 MET B O 1
ATOM 2275 N N . LEU B 1 89 ? 17.062 -10.703 -12.281 1 84.38 89 LEU B N 1
ATOM 2276 C CA . LEU B 1 89 ? 16.391 -9.656 -11.508 1 84.38 89 LEU B CA 1
ATOM 2277 C C . LEU B 1 89 ? 15.633 -8.703 -12.422 1 84.38 89 LEU B C 1
ATOM 2279 O O . LEU B 1 89 ? 14.477 -8.367 -12.148 1 84.38 89 LEU B O 1
ATOM 2283 N N . GLY B 1 90 ? 16.344 -8.32 -13.445 1 85.81 90 GLY B N 1
ATOM 2284 C CA . GLY B 1 90 ? 15.695 -7.449 -14.414 1 85.81 90 GLY B CA 1
ATOM 2285 C C . GLY B 1 90 ? 14.43 -8.039 -15.008 1 85.81 90 GLY B C 1
ATOM 2286 O O . GLY B 1 90 ? 13.406 -7.359 -15.109 1 85.81 90 GLY B O 1
ATOM 2287 N N . GLN B 1 91 ? 14.453 -9.297 -15.352 1 86.25 91 GLN B N 1
ATOM 2288 C CA . GLN B 1 91 ? 13.289 -10.008 -15.883 1 86.25 91 GLN B CA 1
ATOM 2289 C C . GLN B 1 91 ? 12.172 -10.086 -14.852 1 86.25 91 GLN B C 1
ATOM 2291 O O . GLN B 1 91 ? 11 -9.914 -15.18 1 86.25 91 GLN B O 1
ATOM 2296 N N . GLY B 1 92 ? 12.57 -10.352 -13.656 1 86.75 92 GLY B N 1
ATOM 2297 C CA . GLY B 1 92 ? 11.594 -10.414 -12.578 1 86.75 92 GLY B CA 1
ATOM 2298 C C . GLY B 1 92 ? 10.875 -9.094 -12.352 1 86.75 92 GLY B C 1
ATOM 2299 O O . GLY B 1 92 ? 9.648 -9.062 -12.234 1 86.75 92 GLY B O 1
ATOM 2300 N N . LEU B 1 93 ? 11.672 -8.039 -12.32 1 88.19 93 LEU B N 1
ATOM 2301 C CA . LEU B 1 93 ? 11.094 -6.711 -12.117 1 88.19 93 LEU B CA 1
ATOM 2302 C C . LEU B 1 93 ? 10.164 -6.34 -13.266 1 88.19 93 LEU B C 1
ATOM 2304 O O . LEU B 1 93 ? 9.07 -5.824 -13.031 1 88.19 93 LEU B O 1
ATOM 2308 N N . LEU B 1 94 ? 10.586 -6.648 -14.438 1 88.12 94 LEU B N 1
ATOM 2309 C CA . LEU B 1 94 ? 9.773 -6.367 -15.617 1 88.12 94 LEU B CA 1
ATOM 2310 C C . LEU B 1 94 ? 8.477 -7.176 -15.594 1 88.12 94 LEU B C 1
ATOM 2312 O O . LEU B 1 94 ? 7.41 -6.664 -15.938 1 88.12 94 LEU B O 1
ATOM 2316 N N . HIS B 1 95 ? 8.562 -8.344 -15.195 1 88.31 95 HIS B N 1
ATOM 2317 C CA . HIS B 1 95 ? 7.379 -9.195 -15.109 1 88.31 95 HIS B CA 1
ATOM 2318 C C . HIS B 1 95 ? 6.34 -8.602 -14.164 1 88.31 95 HIS B C 1
ATOM 2320 O O . HIS B 1 95 ? 5.152 -8.562 -14.484 1 88.31 95 HIS B O 1
ATOM 2326 N N . VAL B 1 96 ? 6.801 -8.18 -13.031 1 89.69 96 VAL B N 1
ATOM 2327 C CA . VAL B 1 96 ? 5.871 -7.648 -12.039 1 89.69 96 VAL B CA 1
ATOM 2328 C C . VAL B 1 96 ? 5.184 -6.402 -12.594 1 89.69 96 VAL B C 1
ATOM 2330 O O . VAL B 1 96 ? 3.965 -6.258 -12.477 1 89.69 96 VAL B O 1
ATOM 2333 N N . VAL B 1 97 ? 5.941 -5.562 -13.203 1 89.12 97 VAL B N 1
ATOM 2334 C CA . VAL B 1 97 ? 5.395 -4.34 -13.773 1 89.12 97 VAL B CA 1
ATOM 2335 C C . VAL B 1 97 ? 4.359 -4.684 -14.844 1 89.12 97 VAL B C 1
ATOM 2337 O O . VAL B 1 97 ? 3.246 -4.148 -14.836 1 89.12 97 VAL B O 1
ATOM 2340 N N . GLU B 1 98 ? 4.668 -5.605 -15.695 1 88.44 98 GLU B N 1
ATOM 2341 C CA . GLU B 1 98 ? 3.766 -6.004 -16.766 1 88.44 98 GLU B CA 1
ATOM 2342 C C . GLU B 1 98 ? 2.529 -6.711 -16.219 1 88.44 98 GLU B C 1
ATOM 2344 O O . GLU B 1 98 ? 1.423 -6.527 -16.734 1 88.44 98 GLU B O 1
ATOM 2349 N N . PHE B 1 99 ? 2.75 -7.508 -15.289 1 89.56 99 PHE B N 1
ATOM 2350 C CA . PHE B 1 99 ? 1.631 -8.211 -14.664 1 89.56 99 PHE B CA 1
ATOM 2351 C C . PHE B 1 99 ? 0.629 -7.219 -14.086 1 89.56 99 PHE B C 1
ATOM 2353 O O . PHE B 1 99 ? -0.578 -7.355 -14.289 1 89.56 99 PHE B O 1
ATOM 2360 N N . ARG B 1 100 ? 1.11 -6.262 -13.375 1 87.88 100 ARG B N 1
ATOM 2361 C CA . ARG B 1 100 ? 0.238 -5.273 -12.75 1 87.88 100 ARG B CA 1
ATOM 2362 C C . ARG B 1 100 ? -0.462 -4.418 -13.805 1 87.88 100 ARG B C 1
ATOM 2364 O O . ARG B 1 100 ? -1.612 -4.016 -13.617 1 87.88 100 ARG B O 1
ATOM 2371 N N . LYS B 1 101 ? 0.245 -4.16 -14.867 1 86.56 101 LYS B N 1
ATOM 2372 C CA . LYS B 1 101 ? -0.369 -3.424 -15.969 1 86.56 101 LYS B CA 1
ATOM 2373 C C . LYS B 1 101 ? -1.49 -4.234 -16.609 1 86.56 101 LYS B C 1
ATOM 2375 O O . LYS B 1 101 ? -2.545 -3.689 -16.938 1 86.56 101 LYS B O 1
ATOM 2380 N N . ALA B 1 102 ? -1.257 -5.531 -16.75 1 88.56 102 ALA B N 1
ATOM 2381 C CA . ALA B 1 102 ? -2.207 -6.418 -17.422 1 88.56 102 ALA B CA 1
ATOM 2382 C C . ALA B 1 102 ? -3.348 -6.805 -16.484 1 88.56 102 ALA B C 1
ATOM 2384 O O . ALA B 1 102 ? -4.395 -7.281 -16.938 1 88.56 102 ALA B O 1
ATOM 2385 N N . ASN B 1 103 ? -3.145 -6.668 -15.211 1 89.75 103 ASN B N 1
ATOM 2386 C CA . ASN B 1 103 ? -4.125 -7.02 -14.188 1 89.75 103 ASN B CA 1
ATOM 2387 C C . ASN B 1 103 ? -4.383 -5.852 -13.234 1 89.75 103 ASN B C 1
ATOM 2389 O O . ASN B 1 103 ? -4.098 -5.945 -12.039 1 89.75 103 ASN B O 1
ATOM 2393 N N . PRO B 1 104 ? -5.016 -4.867 -13.742 1 83.88 104 PRO B N 1
ATOM 2394 C CA . PRO B 1 104 ? -5.145 -3.639 -12.953 1 83.88 104 PRO B CA 1
ATOM 2395 C C . PRO B 1 104 ? -6.043 -3.811 -11.734 1 83.88 104 PRO B C 1
ATOM 2397 O O . PRO B 1 104 ? -5.934 -3.047 -10.773 1 83.88 104 PRO B O 1
ATOM 2400 N N . GLU B 1 105 ? -6.871 -4.91 -11.734 1 89.88 105 GLU B N 1
ATOM 2401 C CA . GLU B 1 105 ? -7.797 -5.113 -10.625 1 89.88 105 GLU B CA 1
ATOM 2402 C C . GLU B 1 105 ? -7.086 -5.699 -9.406 1 89.88 105 GLU B C 1
ATOM 2404 O O . GLU B 1 105 ? -7.621 -5.676 -8.297 1 89.88 105 GLU B O 1
ATOM 2409 N N . TRP B 1 106 ? -5.965 -6.191 -9.734 1 88.69 106 TRP B N 1
ATOM 2410 C CA . TRP B 1 106 ? -5.301 -7.016 -8.727 1 88.69 106 TRP B CA 1
ATOM 2411 C C . TRP B 1 106 ? -5.086 -6.234 -7.438 1 88.69 106 TRP B C 1
ATOM 2413 O O . TRP B 1 106 ? -5.355 -6.738 -6.344 1 88.69 106 TRP B O 1
ATOM 2423 N N . PHE B 1 107 ? -4.664 -5.031 -7.539 1 90.06 107 PHE B N 1
ATOM 2424 C CA . PHE B 1 107 ? -4.305 -4.289 -6.336 1 90.06 107 PHE B CA 1
ATOM 2425 C C . PHE B 1 107 ? -5.551 -3.877 -5.562 1 90.06 107 PHE B C 1
ATOM 2427 O O . PHE B 1 107 ? -5.527 -3.801 -4.332 1 90.06 107 PHE B O 1
ATOM 2434 N N . THR B 1 108 ? -6.656 -3.674 -6.266 1 91.5 108 THR B N 1
ATOM 2435 C CA . THR B 1 108 ? -7.93 -3.42 -5.598 1 91.5 108 THR B CA 1
ATOM 2436 C C . THR B 1 108 ? -8.312 -4.598 -4.707 1 91.5 108 THR B C 1
ATOM 2438 O O . THR B 1 108 ? -8.789 -4.406 -3.588 1 91.5 108 THR B O 1
ATOM 2441 N N . LEU B 1 109 ? -8.031 -5.773 -5.195 1 93.5 109 LEU B N 1
ATOM 2442 C CA . LEU B 1 109 ? -8.328 -6.973 -4.422 1 93.5 109 LEU B CA 1
ATOM 2443 C C . LEU B 1 109 ? -7.453 -7.051 -3.178 1 93.5 109 LEU B C 1
ATOM 2445 O O . LEU B 1 109 ? -7.938 -7.379 -2.092 1 93.5 109 LEU B O 1
ATOM 2449 N N . LEU B 1 110 ? -6.191 -6.754 -3.371 1 93.75 110 LEU B N 1
ATOM 2450 C CA . LEU B 1 110 ? -5.254 -6.805 -2.254 1 93.75 110 LEU B CA 1
ATOM 2451 C C . LEU B 1 110 ? -5.637 -5.793 -1.18 1 93.75 110 LEU B C 1
ATOM 2453 O O . LEU B 1 110 ? -5.68 -6.125 0.006 1 93.75 110 LEU B O 1
ATOM 2457 N N . VAL B 1 111 ? -5.941 -4.625 -1.596 1 92.06 111 VAL B N 1
ATOM 2458 C CA . VAL B 1 111 ? -6.336 -3.549 -0.694 1 92.06 111 VAL B CA 1
ATOM 2459 C C . VAL B 1 111 ? -7.648 -3.904 -0.001 1 92.06 111 VAL B C 1
ATOM 2461 O O . VAL B 1 111 ? -7.832 -3.607 1.182 1 92.06 111 VAL B O 1
ATOM 2464 N N .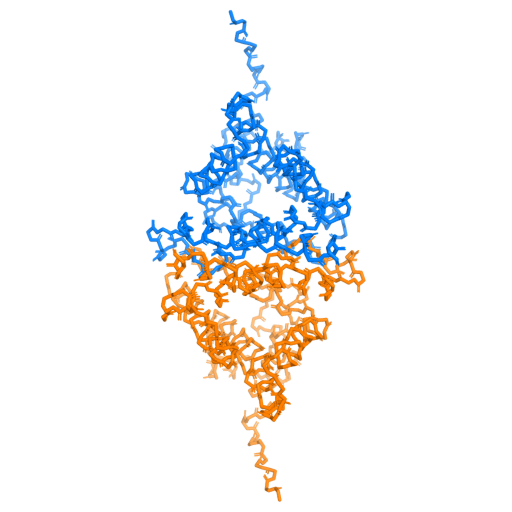 SER B 1 112 ? -8.555 -4.512 -0.732 1 92.5 112 SER B N 1
ATOM 2465 C CA . SER B 1 112 ? -9.812 -4.953 -0.14 1 92.5 112 SER B CA 1
ATOM 2466 C C . SER B 1 112 ? -9.57 -6.004 0.942 1 92.5 112 SER B C 1
ATOM 2468 O O . SER B 1 112 ? -10.164 -5.938 2.02 1 92.5 112 SER B O 1
ATOM 2470 N N . LEU B 1 113 ? -8.758 -6.938 0.612 1 94.06 113 LEU B N 1
ATOM 2471 C CA . LEU B 1 113 ? -8.445 -7.969 1.599 1 94.06 113 LEU B CA 1
ATOM 2472 C C . LEU B 1 113 ? -7.809 -7.355 2.842 1 94.06 113 LEU B C 1
ATOM 2474 O O . LEU B 1 113 ? -8.156 -7.727 3.967 1 94.06 113 LEU B O 1
ATOM 2478 N N . TRP B 1 114 ? -6.855 -6.418 2.648 1 92.69 114 TRP B N 1
ATOM 2479 C CA . TRP B 1 114 ? -6.223 -5.73 3.77 1 92.69 114 TRP B CA 1
ATOM 2480 C C . TRP B 1 114 ? -7.266 -5.02 4.629 1 92.69 114 TRP B C 1
ATOM 2482 O O . TRP B 1 114 ? -7.27 -5.156 5.852 1 92.69 114 TRP B O 1
ATOM 2492 N N . SER B 1 115 ? -8.188 -4.34 3.988 1 90 115 SER B N 1
ATOM 2493 C CA . SER B 1 115 ? -9.227 -3.598 4.695 1 90 115 SER B CA 1
ATOM 2494 C C . SER B 1 115 ? -10.117 -4.531 5.504 1 90 115 SER B C 1
ATOM 2496 O O . SER B 1 115 ? -10.438 -4.246 6.66 1 90 115 SER B O 1
ATOM 2498 N N . GLU B 1 116 ? -10.469 -5.594 4.926 1 89.75 116 GLU B N 1
ATOM 2499 C CA . GLU B 1 116 ? -11.344 -6.551 5.594 1 89.75 116 GLU B CA 1
ATOM 2500 C C . GLU B 1 116 ? -10.633 -7.238 6.75 1 89.75 116 GLU B C 1
ATOM 2502 O O . GLU B 1 116 ? -11.273 -7.785 7.648 1 89.75 116 GLU B O 1
ATOM 2507 N N . SER B 1 117 ? -9.359 -7.211 6.699 1 90.12 117 SER B N 1
ATOM 2508 C CA . SER B 1 117 ? -8.57 -7.918 7.703 1 90.12 117 SER B CA 1
ATOM 2509 C C . SER B 1 117 ? -8.398 -7.078 8.961 1 90.12 117 SER B C 1
ATOM 2511 O O . SER B 1 117 ? -8.016 -7.594 10.016 1 90.12 117 SER B O 1
ATOM 2513 N N . VAL B 1 118 ? -8.688 -5.805 8.945 1 85.31 118 VAL B N 1
ATOM 2514 C CA . VAL B 1 118 ? -8.414 -4.863 10.023 1 85.31 118 VAL B CA 1
ATOM 2515 C C . VAL B 1 118 ? -9.086 -5.34 11.312 1 85.31 118 VAL B C 1
ATOM 2517 O O . VAL B 1 118 ? -8.508 -5.234 12.398 1 85.31 118 VAL B O 1
ATOM 2520 N N . ASN B 1 119 ? -10.25 -5.883 11.219 1 85.44 119 ASN B N 1
ATOM 2521 C CA . ASN B 1 119 ? -10.969 -6.328 12.406 1 85.44 119 ASN B CA 1
ATOM 2522 C C . ASN B 1 119 ? -11.328 -7.812 12.32 1 85.44 119 ASN B C 1
ATOM 2524 O O . ASN B 1 119 ? -12.312 -8.25 12.906 1 85.44 119 ASN B O 1
ATOM 2528 N N . ASN B 1 120 ? -10.539 -8.5 11.562 1 90.62 120 ASN B N 1
ATOM 2529 C CA . ASN B 1 120 ? -10.781 -9.922 11.344 1 90.62 120 ASN B CA 1
ATOM 2530 C C . ASN B 1 120 ? -9.492 -10.727 11.422 1 90.62 120 ASN B C 1
ATOM 2532 O O . ASN B 1 120 ? -8.75 -10.812 10.438 1 90.62 120 ASN B O 1
ATOM 2536 N N . GLU B 1 121 ? -9.297 -11.359 12.516 1 91.69 121 GLU B N 1
ATOM 2537 C CA . GLU B 1 121 ? -8.039 -12.055 12.781 1 91.69 121 GLU B CA 1
ATOM 2538 C C . GLU B 1 121 ? -7.793 -13.156 11.758 1 91.69 121 GLU B C 1
ATOM 2540 O O . GLU B 1 121 ? -6.648 -13.398 11.367 1 91.69 121 GLU B O 1
ATOM 2545 N N . LYS B 1 122 ? -8.867 -13.75 11.398 1 93.75 122 LYS B N 1
ATOM 2546 C CA . LYS B 1 122 ? -8.727 -14.828 10.422 1 93.75 122 LYS B CA 1
ATOM 2547 C C . LYS B 1 122 ? -8.234 -14.297 9.086 1 93.75 122 LYS B C 1
ATOM 2549 O O . LYS B 1 122 ? -7.305 -14.852 8.492 1 93.75 122 LYS B O 1
ATOM 2554 N N . LEU B 1 123 ? -8.812 -13.242 8.609 1 93.94 123 LEU B N 1
ATOM 2555 C CA . LEU B 1 123 ? -8.398 -12.641 7.348 1 93.94 123 LEU B CA 1
ATOM 2556 C C . LEU B 1 123 ? -7.004 -12.039 7.461 1 93.94 123 LEU B C 1
ATOM 2558 O O . LEU B 1 123 ? -6.23 -12.07 6.5 1 93.94 123 LEU B O 1
ATOM 2562 N N . ALA B 1 124 ? -6.734 -11.539 8.633 1 93.31 124 ALA B N 1
ATOM 2563 C CA . ALA B 1 124 ? -5.391 -11.016 8.867 1 93.31 124 ALA B CA 1
ATOM 2564 C C . ALA B 1 124 ? -4.348 -12.125 8.75 1 93.31 124 ALA B C 1
ATOM 2566 O O . ALA B 1 124 ? -3.287 -11.922 8.148 1 93.31 124 ALA B O 1
ATOM 2567 N N . ALA B 1 125 ? -4.656 -13.25 9.266 1 94.44 125 ALA B N 1
ATOM 2568 C CA . ALA B 1 125 ? -3.738 -14.383 9.195 1 94.44 125 ALA B CA 1
ATOM 2569 C C . ALA B 1 125 ? -3.553 -14.852 7.758 1 94.44 125 ALA B C 1
ATOM 2571 O O . ALA B 1 125 ? -2.445 -15.211 7.352 1 94.44 125 ALA B O 1
ATOM 2572 N N . GLU B 1 126 ? -4.66 -14.82 6.996 1 95.56 126 GLU B N 1
ATOM 2573 C CA . GLU B 1 126 ? -4.582 -15.18 5.582 1 95.56 126 GLU B CA 1
ATOM 2574 C C . GLU B 1 126 ? -3.691 -14.203 4.812 1 95.56 126 GLU B C 1
ATOM 2576 O O . GLU B 1 126 ? -2.875 -14.625 3.99 1 95.56 126 GLU B O 1
ATOM 2581 N N . LEU B 1 127 ? -3.85 -12.977 5.059 1 95.06 127 LEU B N 1
ATOM 2582 C CA . LEU B 1 127 ? -3.057 -11.945 4.398 1 95.06 127 LEU B CA 1
ATOM 2583 C C . LEU B 1 127 ? -1.573 -12.117 4.711 1 95.06 127 LEU B C 1
ATOM 2585 O O . LEU B 1 127 ? -0.739 -12.102 3.803 1 95.06 127 LEU B O 1
ATOM 2589 N N . VAL B 1 128 ? -1.27 -12.352 5.969 1 93.31 128 VAL B N 1
ATOM 2590 C CA . VAL B 1 128 ? 0.112 -12.57 6.387 1 93.31 128 VAL B CA 1
ATOM 2591 C C . VAL B 1 128 ? 0.676 -13.805 5.695 1 93.31 128 VAL B C 1
ATOM 2593 O O . VAL B 1 128 ? 1.816 -13.797 5.223 1 93.31 128 VAL B O 1
ATOM 2596 N N . GLY B 1 129 ? -0.159 -14.805 5.664 1 94.81 129 GLY B N 1
ATOM 2597 C CA . GLY B 1 129 ? 0.259 -16.016 4.992 1 94.81 129 GLY B CA 1
ATOM 2598 C C . GLY B 1 129 ? 0.59 -15.812 3.527 1 94.81 129 GLY B C 1
ATOM 2599 O O . GLY B 1 129 ? 1.59 -16.328 3.029 1 94.81 129 GLY B O 1
ATOM 2600 N N . ILE B 1 130 ? -0.197 -15.055 2.836 1 96 130 ILE B N 1
ATOM 2601 C CA . ILE B 1 130 ? -0.002 -14.773 1.418 1 96 130 ILE B CA 1
ATOM 2602 C C . ILE B 1 130 ? 1.291 -13.984 1.224 1 96 130 ILE B C 1
ATOM 2604 O O . ILE B 1 130 ? 2.104 -14.312 0.358 1 96 130 ILE B O 1
ATOM 2608 N N . TYR B 1 131 ? 1.548 -12.992 2.035 1 94.94 131 TYR B N 1
ATOM 2609 C CA . TYR B 1 131 ? 2.764 -12.195 1.931 1 94.94 131 TYR B CA 1
ATOM 2610 C C . TYR B 1 131 ? 3.994 -13.031 2.26 1 94.94 131 TYR B C 1
ATOM 2612 O O . TYR B 1 131 ? 5.051 -12.859 1.647 1 94.94 131 TYR B O 1
ATOM 2620 N N . THR B 1 132 ? 3.842 -13.898 3.256 1 94.44 132 THR B N 1
ATOM 262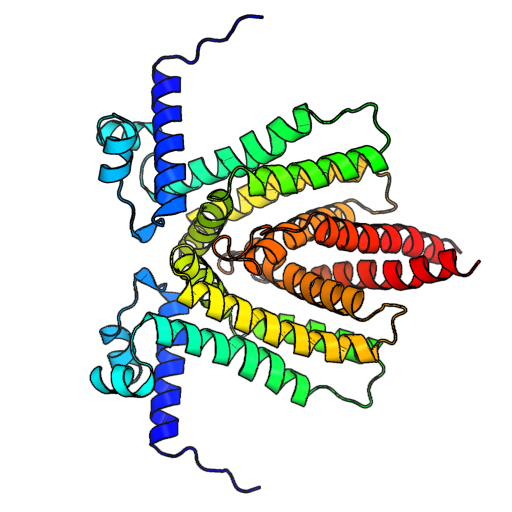1 C CA . THR B 1 132 ? 4.945 -14.781 3.627 1 94.44 132 THR B CA 1
ATOM 2622 C C . THR B 1 132 ? 5.32 -15.695 2.465 1 94.44 132 THR B C 1
ATOM 2624 O O . THR B 1 132 ? 6.504 -15.867 2.162 1 94.44 132 THR B O 1
ATOM 2627 N N . GLU B 1 133 ? 4.297 -16.219 1.865 1 95.31 133 GLU B N 1
ATOM 2628 C CA . GLU B 1 133 ? 4.543 -17.094 0.719 1 95.31 133 GLU B CA 1
ATOM 2629 C C . GLU B 1 133 ? 5.188 -16.328 -0.431 1 95.31 133 GLU B C 1
ATOM 2631 O O . GLU B 1 133 ? 6.117 -16.812 -1.071 1 95.31 133 GLU B O 1
ATOM 2636 N N . MET B 1 134 ? 4.699 -15.164 -0.722 1 94.62 134 MET B N 1
ATOM 2637 C CA . MET B 1 134 ? 5.273 -14.32 -1.766 1 94.62 134 MET B CA 1
ATOM 2638 C C . MET B 1 134 ? 6.73 -14 -1.46 1 94.62 134 MET B C 1
ATOM 2640 O O . MET B 1 134 ? 7.59 -14.086 -2.34 1 94.62 134 MET B O 1
ATOM 2644 N N . ARG B 1 135 ? 6.98 -13.641 -0.255 1 94.25 135 ARG B N 1
ATOM 2645 C CA . ARG B 1 135 ? 8.336 -13.297 0.172 1 94.25 135 ARG B CA 1
ATOM 2646 C C . ARG B 1 135 ? 9.289 -14.477 -0.022 1 94.25 135 ARG B C 1
ATOM 2648 O O . ARG B 1 135 ? 10.43 -14.289 -0.442 1 94.25 135 ARG B O 1
ATOM 2655 N N . ALA B 1 136 ? 8.828 -15.633 0.304 1 93.56 136 ALA B N 1
ATOM 2656 C CA . ALA B 1 136 ? 9.641 -16.828 0.116 1 93.56 136 ALA B CA 1
ATOM 2657 C C . ALA B 1 136 ? 10.039 -17 -1.348 1 93.56 136 ALA B C 1
ATOM 2659 O O . ALA B 1 136 ? 11.156 -17.422 -1.648 1 93.56 136 ALA B O 1
ATOM 2660 N N . GLY B 1 137 ? 9.102 -16.688 -2.236 1 90.5 137 GLY B N 1
ATOM 2661 C CA . GLY B 1 137 ? 9.422 -16.719 -3.654 1 90.5 137 GLY B CA 1
ATOM 2662 C C . GLY B 1 137 ? 10.461 -15.68 -4.051 1 90.5 137 GLY B C 1
ATOM 2663 O O . GLY B 1 137 ? 11.391 -15.984 -4.797 1 90.5 137 GLY B O 1
ATOM 2664 N N . VAL B 1 138 ? 10.336 -14.5 -3.559 1 91.94 138 VAL B N 1
ATOM 2665 C CA . VAL B 1 138 ? 11.266 -13.422 -3.873 1 91.94 138 VAL B CA 1
ATOM 2666 C C . VAL B 1 138 ? 12.656 -13.758 -3.336 1 91.94 138 VAL B C 1
ATOM 2668 O O . VAL B 1 138 ? 13.664 -13.477 -3.984 1 91.94 138 VAL B O 1
ATOM 2671 N N . VAL B 1 139 ? 12.742 -14.391 -2.168 1 93.5 139 VAL B N 1
ATOM 2672 C CA . VAL B 1 139 ? 14.008 -14.781 -1.56 1 93.5 139 VAL B CA 1
ATOM 2673 C C . VAL B 1 139 ? 14.734 -15.766 -2.469 1 93.5 139 VAL B C 1
ATOM 2675 O O . VAL B 1 139 ? 15.969 -15.734 -2.574 1 93.5 139 VAL B O 1
ATOM 2678 N N . GLN B 1 140 ? 13.992 -16.609 -3.152 1 87.75 140 GLN B N 1
ATOM 2679 C CA . GLN B 1 140 ? 14.609 -17.547 -4.078 1 87.75 140 GLN B CA 1
ATOM 2680 C C . GLN B 1 140 ? 15.344 -16.828 -5.199 1 87.75 140 GLN B C 1
ATOM 2682 O O . GLN B 1 140 ? 16.406 -17.266 -5.648 1 87.75 140 GLN B O 1
ATOM 2687 N N . VAL B 1 141 ? 14.789 -15.758 -5.625 1 85.81 141 VAL B N 1
ATOM 2688 C CA . VAL B 1 141 ? 15.43 -14.953 -6.66 1 85.81 141 VAL B CA 1
ATOM 2689 C C . VAL B 1 141 ? 16.641 -14.227 -6.07 1 85.81 141 VAL B C 1
ATOM 2691 O O . VAL B 1 141 ? 17.703 -14.188 -6.684 1 85.81 141 VAL B O 1
ATOM 2694 N N . ILE B 1 142 ? 16.484 -13.711 -4.871 1 90.75 142 ILE B N 1
ATOM 2695 C CA . ILE B 1 142 ? 17.547 -12.969 -4.188 1 90.75 142 ILE B CA 1
ATOM 2696 C C . ILE B 1 142 ? 18.75 -13.875 -3.943 1 90.75 142 ILE B C 1
ATOM 2698 O O . ILE B 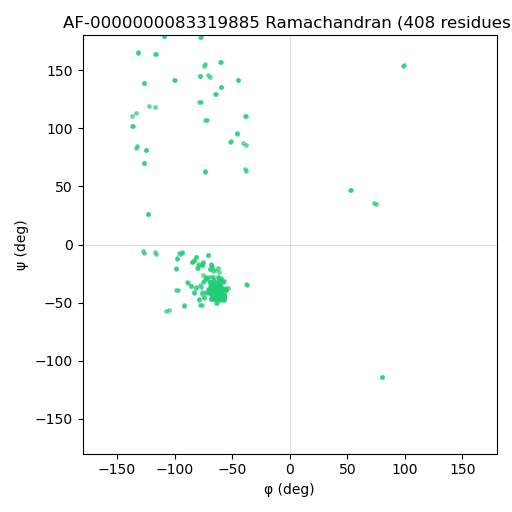1 142 ? 19.891 -13.445 -4.051 1 90.75 142 ILE B O 1
ATOM 2702 N N . ASP B 1 143 ? 18.469 -15.125 -3.648 1 91.12 143 ASP B N 1
ATOM 2703 C CA . ASP B 1 143 ? 19.531 -16.094 -3.383 1 91.12 143 ASP B CA 1
ATOM 2704 C C . ASP B 1 143 ? 20.438 -16.25 -4.598 1 91.12 143 ASP B C 1
ATOM 2706 O O . ASP B 1 143 ? 21.641 -16.5 -4.449 1 91.12 143 ASP B O 1
ATOM 2710 N N . ARG B 1 144 ? 19.922 -16.062 -5.746 1 86.44 144 ARG B N 1
ATOM 2711 C CA . ARG B 1 144 ? 20.703 -16.203 -6.977 1 86.44 144 ARG B CA 1
ATOM 2712 C C . ARG B 1 144 ? 21.609 -15 -7.195 1 86.44 144 ARG B C 1
ATOM 2714 O O . ARG B 1 144 ? 22.547 -15.055 -7.992 1 86.44 144 ARG B O 1
ATOM 2721 N N . LEU B 1 145 ? 21.344 -13.922 -6.543 1 88.69 145 LEU B N 1
ATOM 2722 C CA . LEU B 1 145 ? 22.109 -12.688 -6.73 1 88.69 145 LEU B CA 1
ATOM 2723 C C . LEU B 1 145 ? 23.406 -12.727 -5.93 1 88.69 145 LEU B C 1
ATOM 2725 O O . LEU B 1 145 ? 24.281 -11.875 -6.117 1 88.69 145 LEU B O 1
ATOM 2729 N N . GLU B 1 146 ? 23.562 -13.695 -5.055 1 88.56 146 GLU B N 1
ATOM 2730 C CA . GLU B 1 146 ? 24.766 -13.906 -4.258 1 88.56 146 GLU B CA 1
ATOM 2731 C C . GLU B 1 146 ? 25.172 -12.633 -3.518 1 88.56 146 GLU B C 1
ATOM 2733 O O . GLU B 1 146 ? 26.328 -12.219 -3.559 1 88.56 146 GLU B O 1
ATOM 2738 N N . LEU B 1 147 ? 24.234 -12.047 -2.916 1 92 147 LEU B N 1
ATOM 2739 C CA . LEU B 1 147 ? 24.469 -10.844 -2.115 1 92 147 LEU B CA 1
ATOM 2740 C C . LEU B 1 147 ? 25.062 -11.211 -0.76 1 92 147 LEU B C 1
ATOM 2742 O O . LEU B 1 147 ? 24.797 -12.289 -0.224 1 92 147 LEU B O 1
ATOM 2746 N N . PRO B 1 148 ? 25.922 -10.375 -0.27 1 93.19 148 PRO B N 1
ATOM 2747 C CA . PRO B 1 148 ? 26.5 -10.609 1.057 1 93.19 148 PRO B CA 1
ATOM 2748 C C . PRO B 1 148 ? 25.516 -10.336 2.186 1 93.19 148 PRO B C 1
ATOM 2750 O O . PRO B 1 148 ? 25.719 -9.422 2.99 1 93.19 148 PRO B O 1
ATOM 2753 N N . LEU B 1 149 ? 24.453 -11.109 2.195 1 94.88 149 LEU B N 1
ATOM 2754 C CA . LEU B 1 149 ? 23.375 -10.977 3.176 1 94.88 149 LEU B CA 1
ATOM 2755 C C . LEU B 1 149 ? 23.109 -12.305 3.873 1 94.88 149 LEU B C 1
ATOM 2757 O O . LEU B 1 149 ? 23.188 -13.367 3.244 1 94.88 149 LEU B O 1
ATOM 2761 N N . ASP B 1 150 ? 22.891 -12.219 5.141 1 94.88 150 ASP B N 1
ATOM 2762 C CA . ASP B 1 150 ? 22.438 -13.43 5.824 1 94.88 150 ASP B CA 1
ATOM 2763 C C . ASP B 1 150 ? 20.953 -13.672 5.57 1 94.88 150 ASP B C 1
ATOM 2765 O O . ASP B 1 150 ? 20.312 -12.914 4.836 1 94.88 150 ASP B O 1
ATOM 2769 N N . ALA B 1 151 ? 20.406 -14.719 6.09 1 95 151 ALA B N 1
ATOM 2770 C CA . ALA B 1 151 ? 19.047 -15.164 5.801 1 95 151 ALA B CA 1
ATOM 2771 C C . ALA B 1 151 ? 18.031 -14.109 6.211 1 95 151 ALA B C 1
ATOM 2773 O O . ALA B 1 151 ? 17.094 -13.828 5.461 1 95 151 ALA B O 1
ATOM 2774 N N . GLN B 1 152 ? 18.203 -13.492 7.301 1 93.75 152 GLN B N 1
ATOM 2775 C CA . GLN B 1 152 ? 17.281 -12.477 7.805 1 93.75 152 GLN B CA 1
ATOM 2776 C C . GLN B 1 152 ? 17.281 -11.234 6.918 1 93.75 152 GLN B C 1
ATOM 2778 O O . GLN B 1 152 ? 16.234 -10.672 6.621 1 93.75 152 GLN B O 1
ATOM 2783 N N . ALA B 1 153 ? 18.5 -10.875 6.535 1 94.31 153 ALA B N 1
ATOM 2784 C CA . ALA B 1 153 ? 18.625 -9.695 5.68 1 94.31 153 ALA B CA 1
ATOM 2785 C C . ALA B 1 153 ? 18.031 -9.953 4.297 1 94.31 153 ALA B C 1
ATOM 2787 O O . ALA B 1 153 ? 17.484 -9.039 3.676 1 94.31 153 ALA B O 1
ATOM 2788 N N . LYS B 1 154 ? 18.172 -11.203 3.832 1 95.62 154 LYS B N 1
ATOM 2789 C CA . LYS B 1 154 ? 17.547 -11.555 2.557 1 95.62 154 LYS B CA 1
ATOM 2790 C C . LYS B 1 154 ? 16.031 -11.461 2.648 1 95.62 154 LYS B C 1
ATOM 2792 O O . LYS B 1 154 ? 15.367 -10.977 1.721 1 95.62 154 LYS B O 1
ATOM 2797 N N . GLU B 1 155 ? 15.484 -11.898 3.734 1 94.69 155 GLU B N 1
ATOM 2798 C CA . GLU B 1 155 ? 14.047 -11.781 3.961 1 94.69 155 GLU B CA 1
ATOM 2799 C C . GLU B 1 155 ? 13.617 -10.32 4.031 1 94.69 155 GLU B C 1
ATOM 2801 O O . GLU B 1 155 ? 12.578 -9.945 3.484 1 94.69 155 GLU B O 1
ATOM 2806 N N . SER B 1 156 ? 14.422 -9.531 4.699 1 94.38 156 SER B N 1
ATOM 2807 C CA . SER B 1 156 ? 14.141 -8.109 4.785 1 94.38 156 SER B CA 1
ATOM 2808 C C . SER B 1 156 ? 14.156 -7.457 3.404 1 94.38 156 SER B C 1
ATOM 2810 O O . SER B 1 156 ? 13.273 -6.656 3.08 1 94.38 156 SER B O 1
ATOM 2812 N N . LEU B 1 157 ? 15.148 -7.844 2.631 1 95.44 157 LEU B N 1
ATOM 2813 C CA . LEU B 1 157 ? 15.242 -7.305 1.278 1 95.44 157 LEU B CA 1
ATOM 2814 C C . LEU B 1 157 ? 14.031 -7.707 0.446 1 95.44 157 LEU B C 1
ATOM 2816 O O . LEU B 1 157 ? 13.477 -6.891 -0.292 1 95.44 157 LEU B O 1
ATOM 2820 N N . ALA B 1 158 ? 13.594 -8.953 0.561 1 95.25 158 ALA B N 1
ATOM 2821 C CA . ALA B 1 158 ? 12.422 -9.43 -0.167 1 95.25 158 ALA B CA 1
ATOM 2822 C C . ALA B 1 158 ? 11.18 -8.625 0.206 1 95.25 158 ALA B C 1
ATOM 2824 O O . ALA B 1 158 ? 10.414 -8.203 -0.668 1 95.25 158 ALA B O 1
ATOM 2825 N N . GLY B 1 159 ? 10.992 -8.383 1.494 1 94.88 159 GLY B N 1
ATOM 2826 C CA . GLY B 1 159 ? 9.891 -7.562 1.964 1 94.88 159 GLY B CA 1
ATOM 2827 C C . GLY B 1 159 ? 9.945 -6.133 1.454 1 94.88 159 GLY B C 1
ATOM 2828 O O . GLY B 1 159 ? 8.914 -5.543 1.125 1 94.88 159 GLY B O 1
ATOM 2829 N N . LEU B 1 160 ? 11.125 -5.621 1.376 1 95.75 160 LEU B N 1
ATOM 2830 C CA . LEU B 1 160 ? 11.32 -4.258 0.901 1 95.75 160 LEU B CA 1
ATOM 2831 C C . LEU B 1 160 ? 11.023 -4.152 -0.591 1 95.75 160 LEU B C 1
ATOM 2833 O O . LEU B 1 160 ? 10.414 -3.178 -1.04 1 95.75 160 LEU B O 1
ATOM 2837 N N . ILE B 1 161 ? 11.469 -5.137 -1.347 1 94.94 161 ILE B N 1
ATOM 2838 C CA . ILE B 1 161 ? 11.18 -5.152 -2.777 1 94.94 161 ILE B CA 1
ATOM 2839 C C . ILE B 1 161 ? 9.664 -5.176 -2.998 1 94.94 161 ILE B C 1
ATOM 2841 O O . ILE B 1 161 ? 9.141 -4.398 -3.797 1 94.94 161 ILE B O 1
ATOM 2845 N N . GLN B 1 162 ? 8.977 -5.996 -2.285 1 94.31 162 GLN B N 1
ATOM 2846 C CA . GLN B 1 162 ? 7.523 -6.055 -2.377 1 94.31 162 GLN B CA 1
ATOM 2847 C C . GLN B 1 162 ? 6.895 -4.73 -1.959 1 94.31 162 GLN B C 1
ATOM 2849 O O . GLN B 1 162 ? 5.938 -4.27 -2.584 1 94.31 162 GLN B O 1
ATOM 2854 N N . ALA B 1 163 ? 7.449 -4.152 -0.898 1 95.12 163 ALA B N 1
ATOM 2855 C CA . ALA B 1 163 ? 6.945 -2.881 -0.394 1 95.12 163 ALA B CA 1
ATOM 2856 C C . ALA B 1 163 ? 7.062 -1.786 -1.451 1 95.12 163 ALA B C 1
ATOM 2858 O O . ALA B 1 163 ? 6.164 -0.955 -1.595 1 95.12 163 ALA B O 1
ATOM 2859 N N . VAL B 1 164 ? 8.117 -1.786 -2.143 1 94.88 164 VAL B N 1
ATOM 2860 C CA . VAL B 1 164 ? 8.336 -0.789 -3.184 1 94.88 164 VAL B CA 1
ATOM 2861 C C . VAL B 1 164 ? 7.262 -0.924 -4.262 1 94.88 164 VAL B C 1
ATOM 2863 O O . VAL B 1 164 ? 6.641 0.066 -4.656 1 94.88 164 VAL B O 1
ATOM 2866 N N . PHE B 1 165 ? 6.953 -2.137 -4.688 1 93.19 165 PHE B N 1
ATOM 2867 C CA . PHE B 1 165 ? 5.93 -2.359 -5.699 1 93.19 165 PHE B CA 1
ATOM 2868 C C . PHE B 1 165 ? 4.562 -1.92 -5.195 1 93.19 165 PHE B C 1
ATOM 2870 O O . PHE B 1 165 ? 3.865 -1.155 -5.863 1 93.19 165 PHE B O 1
ATOM 2877 N N . ASP B 1 166 ? 4.234 -2.381 -4.039 1 94 166 ASP B N 1
ATOM 2878 C CA . ASP B 1 166 ? 2.91 -2.098 -3.492 1 94 166 ASP B CA 1
ATOM 2879 C C . ASP B 1 166 ? 2.758 -0.616 -3.158 1 94 166 ASP B C 1
ATOM 2881 O O . ASP B 1 166 ? 1.721 -0.013 -3.443 1 94 166 ASP B O 1
ATOM 2885 N N . GLY B 1 167 ? 3.807 -0.061 -2.576 1 94.44 167 GLY B N 1
ATOM 2886 C CA . GLY B 1 167 ? 3.756 1.343 -2.199 1 94.44 167 GLY B CA 1
ATOM 2887 C C . GLY B 1 167 ? 3.658 2.277 -3.391 1 94.44 167 GLY B C 1
ATOM 2888 O O . GLY B 1 167 ? 2.91 3.256 -3.359 1 94.44 167 GLY B O 1
ATOM 2889 N N . LEU B 1 168 ? 4.41 2.021 -4.402 1 92.69 168 LEU B N 1
ATOM 2890 C CA . LEU B 1 168 ? 4.34 2.855 -5.598 1 92.69 168 LEU B CA 1
ATOM 2891 C C . LEU B 1 168 ? 2.982 2.713 -6.281 1 92.69 168 LEU B C 1
ATOM 2893 O O . LEU B 1 168 ? 2.465 3.676 -6.852 1 92.69 168 LEU B O 1
ATOM 2897 N N . THR B 1 169 ? 2.402 1.551 -6.254 1 91.44 169 THR B N 1
ATOM 2898 C CA . THR B 1 169 ? 1.073 1.351 -6.824 1 91.44 169 THR B CA 1
ATOM 2899 C C . THR B 1 169 ? 0.031 2.164 -6.062 1 91.44 169 THR B C 1
ATOM 2901 O O . THR B 1 169 ? -0.893 2.717 -6.664 1 91.44 169 THR B O 1
ATOM 2904 N N . LEU B 1 170 ? 0.165 2.277 -4.758 1 91.62 170 LEU B N 1
ATOM 2905 C CA . LEU B 1 170 ? -0.74 3.068 -3.932 1 91.62 170 LEU B CA 1
ATOM 2906 C C . LEU B 1 170 ? -0.696 4.539 -4.332 1 91.62 170 LEU B C 1
ATOM 2908 O O . LEU B 1 170 ? -1.701 5.246 -4.227 1 91.62 170 LEU B O 1
ATOM 2912 N N . GLN B 1 171 ? 0.391 4.973 -4.836 1 91.44 171 GLN B N 1
ATOM 2913 C CA . GLN B 1 171 ? 0.604 6.379 -5.148 1 91.44 171 GLN B CA 1
ATOM 2914 C C . GLN B 1 171 ? 0.056 6.723 -6.531 1 91.44 171 GLN B C 1
ATOM 2916 O O . GLN B 1 171 ? -0.084 7.898 -6.875 1 91.44 171 GLN B O 1
ATOM 2921 N N . ALA B 1 172 ? -0.223 5.676 -7.355 1 82.19 172 ALA B N 1
ATOM 2922 C CA . ALA B 1 172 ? -0.58 5.898 -8.758 1 82.19 172 ALA B CA 1
ATOM 2923 C C . ALA B 1 172 ? -1.915 5.242 -9.094 1 82.19 172 ALA B C 1
ATOM 2925 O O . ALA B 1 172 ? -1.95 4.184 -9.727 1 82.19 172 ALA B O 1
ATOM 2926 N N . PRO B 1 173 ? -2.996 5.969 -8.727 1 74.44 173 PRO B N 1
ATOM 2927 C CA . PRO B 1 173 ? -4.285 5.383 -9.102 1 74.44 173 PRO B CA 1
ATOM 2928 C C . PRO B 1 173 ? -4.426 5.18 -10.609 1 74.44 173 PRO B C 1
ATOM 2930 O O . PRO B 1 173 ? -4.016 6.043 -11.398 1 74.44 173 PRO B O 1
ATOM 2933 N N . ALA B 1 174 ? -4.914 4.035 -10.945 1 65.06 174 ALA B N 1
ATOM 2934 C CA . ALA B 1 174 ? -4.973 3.551 -12.32 1 65.06 174 ALA B CA 1
ATOM 2935 C C . ALA B 1 174 ? -5.754 4.52 -13.203 1 65.06 174 ALA B C 1
ATOM 2937 O O . ALA B 1 174 ? -5.438 4.68 -14.391 1 65.06 174 ALA B O 1
ATOM 2938 N N . LEU B 1 175 ? -6.68 5.152 -12.672 1 67.75 175 LEU B N 1
ATOM 2939 C CA . LEU B 1 175 ? -7.551 6.031 -13.445 1 67.75 175 LEU B CA 1
ATOM 2940 C C . LEU B 1 175 ? -6.77 7.211 -14.008 1 67.75 175 LEU B C 1
ATOM 2942 O O . LEU B 1 175 ? -7.156 7.789 -15.031 1 67.75 175 LEU B O 1
ATOM 2946 N N . LEU B 1 176 ? -5.742 7.43 -13.383 1 56.91 176 LEU B N 1
ATOM 2947 C CA . LEU B 1 176 ? -5.086 8.688 -13.734 1 56.91 176 LEU B CA 1
ATOM 2948 C C . LEU B 1 176 ? -3.701 8.43 -14.32 1 56.91 176 LEU B C 1
ATOM 2950 O O . LEU B 1 176 ? -2.992 9.367 -14.68 1 56.91 176 LEU B O 1
ATOM 2954 N N . SER B 1 177 ? -3.389 7.203 -14.25 1 62.69 177 SER B N 1
ATOM 2955 C CA . SER B 1 177 ? -2.029 6.969 -14.727 1 62.69 177 SER B CA 1
ATOM 2956 C C . SER B 1 177 ? -2.012 5.965 -15.875 1 62.69 177 SER B C 1
ATOM 2958 O O . SER B 1 177 ? -2.658 4.918 -15.805 1 62.69 177 SER B O 1
ATOM 2960 N N . ASP B 1 178 ? -1.521 6.547 -16.953 1 59.41 178 ASP B N 1
ATOM 2961 C CA . ASP B 1 178 ? -1.271 5.629 -18.047 1 59.41 178 ASP B CA 1
ATOM 2962 C C . ASP B 1 178 ? -0.226 4.582 -17.672 1 59.41 178 ASP B C 1
ATOM 2964 O O . ASP B 1 178 ? -0.122 3.537 -18.312 1 59.41 178 ASP B O 1
ATOM 2968 N N . GLN B 1 179 ? 0.521 4.992 -16.625 1 62.22 179 GLN B N 1
ATOM 2969 C CA . GLN B 1 179 ? 1.543 4.082 -16.125 1 62.22 179 GLN B CA 1
ATOM 2970 C C . GLN B 1 179 ? 1.498 3.99 -14.609 1 62.22 179 GLN B C 1
ATOM 2972 O O . GLN B 1 179 ? 2.283 4.645 -13.914 1 62.22 179 GLN B O 1
ATOM 2977 N N . PRO B 1 180 ? 0.672 3.213 -14.086 1 61.47 180 PRO B N 1
ATOM 2978 C CA . PRO B 1 180 ? 0.503 3.17 -12.633 1 61.47 180 PRO B CA 1
ATOM 2979 C C . PRO B 1 180 ? 1.793 2.812 -11.898 1 61.47 180 PRO B C 1
ATOM 2981 O O . PRO B 1 180 ? 1.99 3.225 -10.75 1 61.47 180 PRO B O 1
ATOM 2984 N N . LEU B 1 181 ? 2.578 2.043 -12.586 1 74.31 181 LEU B N 1
ATOM 2985 C CA . LEU B 1 181 ? 3.879 1.7 -12.016 1 74.31 181 LEU B CA 1
ATOM 2986 C C . LEU B 1 181 ? 4.973 1.786 -13.07 1 74.31 181 LEU B C 1
ATOM 2988 O O . LEU B 1 181 ? 4.953 1.04 -14.055 1 74.31 181 LEU B O 1
ATOM 2992 N N . SER B 1 182 ? 5.832 2.789 -12.891 1 79.88 182 SER B N 1
ATOM 2993 C CA . SER B 1 182 ? 6.926 2.949 -13.836 1 79.88 182 SER B CA 1
ATOM 2994 C C . SER B 1 182 ? 8.039 1.941 -13.578 1 79.88 182 SER B C 1
ATOM 2996 O O . SER B 1 182 ? 8.555 1.859 -12.461 1 79.88 182 SER B O 1
ATOM 2998 N N . HIS B 1 183 ? 8.336 1.155 -14.602 1 83.94 183 HIS B N 1
ATOM 2999 C CA . HIS B 1 183 ? 9.461 0.227 -14.516 1 83.94 183 HIS B CA 1
ATOM 3000 C C . HIS B 1 183 ? 10.742 0.95 -14.125 1 83.94 183 HIS B C 1
ATOM 3002 O O . HIS B 1 183 ? 11.539 0.429 -13.344 1 83.94 183 HIS B O 1
ATOM 3008 N N . ALA B 1 184 ? 10.883 2.135 -14.641 1 84.88 184 ALA B N 1
ATOM 3009 C CA . ALA B 1 184 ? 12.102 2.902 -14.391 1 84.88 184 ALA B CA 1
ATOM 3010 C C . ALA B 1 184 ? 12.227 3.26 -12.914 1 84.88 184 ALA B C 1
ATOM 3012 O O . ALA B 1 184 ? 13.312 3.166 -12.336 1 84.88 184 ALA B O 1
ATOM 3013 N N . GLN B 1 185 ? 11.141 3.639 -12.305 1 86.12 185 GLN B N 1
ATOM 3014 C CA . GLN B 1 185 ? 11.156 4.027 -10.898 1 86.12 185 GLN B CA 1
ATOM 3015 C C . GLN B 1 185 ? 11.453 2.83 -10 1 86.12 185 GLN B C 1
ATOM 3017 O O . GLN B 1 185 ? 12.289 2.91 -9.102 1 86.12 185 GLN B O 1
ATOM 3022 N N . VAL B 1 186 ? 10.812 1.746 -10.32 1 90.38 186 VAL B N 1
ATOM 3023 C CA . VAL B 1 186 ? 11 0.545 -9.508 1 90.38 186 VAL B CA 1
ATOM 3024 C C . VAL B 1 186 ? 12.438 0.044 -9.656 1 90.38 186 VAL B C 1
ATOM 3026 O O . VAL B 1 186 ? 13.109 -0.242 -8.656 1 90.38 186 VAL B O 1
ATOM 3029 N N . SER B 1 187 ? 12.891 0.003 -10.898 1 91.06 187 SER B N 1
ATOM 3030 C CA . SER B 1 187 ? 14.234 -0.491 -11.172 1 91.06 187 SER B CA 1
ATOM 3031 C C . SER B 1 187 ? 15.289 0.382 -10.508 1 91.06 187 SER B C 1
ATOM 3033 O O . SER B 1 187 ? 16.281 -0.128 -9.984 1 91.06 187 SER B O 1
ATOM 3035 N N . GLN B 1 188 ? 15.047 1.65 -10.492 1 90.62 188 GLN B N 1
ATOM 3036 C CA . GLN B 1 188 ? 15.992 2.578 -9.883 1 90.62 188 GLN B CA 1
ATOM 3037 C C . GLN B 1 188 ? 16.094 2.355 -8.375 1 90.62 188 GLN B C 1
ATOM 3039 O O . GLN B 1 188 ? 17.188 2.322 -7.82 1 90.62 188 GLN B O 1
ATOM 3044 N N . GLY B 1 189 ? 14.969 2.223 -7.719 1 93.06 189 GLY B N 1
ATOM 3045 C CA . GLY B 1 189 ? 14.953 1.984 -6.281 1 93.06 189 GLY B CA 1
ATOM 3046 C C . GLY B 1 189 ? 15.633 0.691 -5.887 1 93.06 189 GLY B C 1
ATOM 3047 O O . GLY B 1 189 ? 16.453 0.675 -4.965 1 93.06 189 GLY B O 1
ATOM 3048 N N . ILE B 1 190 ? 15.352 -0.302 -6.629 1 93.5 190 ILE B N 1
ATOM 3049 C CA . ILE B 1 190 ? 15.922 -1.609 -6.332 1 93.5 190 ILE B CA 1
ATOM 3050 C C . ILE B 1 190 ? 17.422 -1.593 -6.621 1 93.5 190 ILE B C 1
ATOM 3052 O O . ILE B 1 190 ? 18.219 -2.156 -5.863 1 93.5 190 ILE B O 1
ATOM 3056 N N . HIS B 1 191 ? 17.812 -0.916 -7.707 1 91.88 191 HIS B N 1
ATOM 3057 C CA . HIS B 1 191 ? 19.219 -0.784 -8.039 1 91.88 191 HIS B CA 1
ATOM 3058 C C . HIS B 1 191 ? 19.984 -0.069 -6.926 1 91.88 191 HIS B C 1
ATOM 3060 O O . HIS B 1 191 ? 21.078 -0.5 -6.535 1 91.88 191 HIS B O 1
ATOM 3066 N N . TRP B 1 192 ? 19.453 0.999 -6.449 1 93.81 192 TRP B N 1
ATOM 3067 C CA . TRP B 1 192 ? 20.094 1.716 -5.352 1 93.81 192 TRP B CA 1
ATOM 3068 C C . TRP B 1 192 ? 20.281 0.806 -4.141 1 93.81 192 TRP B C 1
ATOM 3070 O O . TRP B 1 192 ? 21.344 0.791 -3.525 1 93.81 192 TRP B O 1
ATOM 3080 N N . MET B 1 193 ? 19.234 0.038 -3.787 1 94.12 193 MET B N 1
ATOM 3081 C CA . MET B 1 193 ? 19.312 -0.852 -2.633 1 94.12 193 MET B CA 1
ATOM 3082 C C . MET B 1 193 ? 20.406 -1.9 -2.82 1 94.12 193 MET B C 1
ATOM 3084 O O . MET B 1 193 ? 21.234 -2.107 -1.932 1 94.12 193 MET B O 1
ATOM 3088 N N . LEU B 1 194 ? 20.453 -2.494 -3.984 1 93.25 194 LEU B N 1
ATOM 3089 C CA . LEU B 1 194 ? 21.422 -3.559 -4.258 1 93.25 194 LEU B CA 1
ATOM 3090 C C . LEU B 1 194 ? 22.844 -3.02 -4.246 1 93.25 194 LEU B C 1
ATOM 3092 O O . LEU B 1 194 ? 23.75 -3.672 -3.73 1 93.25 194 LEU B O 1
ATOM 3096 N N . GLN B 1 195 ? 23 -1.88 -4.852 1 91.69 195 GLN B N 1
ATOM 3097 C CA . GLN B 1 195 ? 24.312 -1.254 -4.844 1 91.69 195 GLN B CA 1
ATOM 3098 C C . GLN B 1 195 ? 24.766 -0.943 -3.418 1 91.69 195 GLN B C 1
ATOM 3100 O O . GLN B 1 195 ? 25.922 -1.143 -3.072 1 91.69 195 GLN B O 1
ATOM 3105 N N . GLY B 1 196 ? 23.859 -0.485 -2.617 1 93.75 196 GLY B N 1
ATOM 3106 C CA . GLY B 1 196 ? 24.172 -0.224 -1.223 1 93.75 196 GLY B CA 1
ATOM 3107 C C . GLY B 1 196 ? 24.562 -1.473 -0.457 1 93.75 196 GLY B C 1
ATOM 3108 O O . GLY B 1 196 ? 25.5 -1.442 0.354 1 93.75 196 GLY B O 1
ATOM 3109 N N . ILE B 1 197 ? 23.906 -2.535 -0.722 1 93.38 197 ILE B N 1
ATOM 3110 C CA . ILE B 1 197 ? 24.172 -3.814 -0.077 1 93.38 197 ILE B CA 1
ATOM 3111 C C . ILE B 1 197 ? 25.562 -4.305 -0.471 1 93.38 197 ILE B C 1
ATOM 3113 O O . ILE B 1 197 ? 26.328 -4.758 0.38 1 93.38 197 ILE B O 1
ATOM 3117 N N . ARG B 1 198 ? 25.875 -4.16 -1.707 1 90.31 198 ARG B N 1
ATOM 3118 C CA . ARG B 1 198 ? 27.141 -4.648 -2.215 1 90.31 198 ARG B CA 1
ATOM 3119 C C . ARG B 1 198 ? 28.312 -3.83 -1.663 1 90.31 198 ARG B C 1
ATOM 3121 O O . ARG B 1 198 ? 29.391 -4.367 -1.423 1 90.31 198 ARG B O 1
ATOM 3128 N N . THR B 1 199 ? 28.062 -2.572 -1.429 1 86.62 199 THR B N 1
ATOM 3129 C CA . THR B 1 199 ? 29.156 -1.695 -1.008 1 86.62 199 THR B CA 1
ATOM 3130 C C . THR B 1 199 ? 29.297 -1.696 0.512 1 86.62 199 THR B C 1
ATOM 3132 O O . THR B 1 199 ? 30.359 -1.355 1.044 1 86.62 199 THR B O 1
ATOM 3135 N N . SER B 1 200 ? 28.188 -1.859 1.25 1 75.75 200 SER B N 1
ATOM 3136 C CA . SER B 1 200 ? 28.266 -1.925 2.705 1 75.75 200 SER B CA 1
ATOM 3137 C C . SER B 1 200 ? 29.094 -3.121 3.164 1 75.75 200 SER B C 1
ATOM 3139 O O . SER B 1 200 ? 29.75 -3.068 4.207 1 75.75 200 SER B O 1
ATOM 3141 N N . SER B 1 201 ? 29.016 -4.246 2.609 1 61.75 201 SER B N 1
ATOM 3142 C CA . SER B 1 201 ? 29.781 -5.445 2.918 1 61.75 201 SER B CA 1
ATOM 3143 C C . SER B 1 201 ? 31.25 -5.25 2.604 1 61.75 201 SER B C 1
ATOM 3145 O O . SER B 1 201 ? 32.125 -5.852 3.246 1 61.75 201 SER B O 1
ATOM 3147 N N . ALA B 1 202 ? 31.562 -4.477 1.661 1 52.94 202 ALA B N 1
ATOM 3148 C CA . ALA B 1 202 ? 32.969 -4.211 1.354 1 52.94 202 ALA B CA 1
ATOM 3149 C C . ALA B 1 202 ? 33.625 -3.381 2.455 1 52.94 202 ALA B C 1
ATOM 3151 O O . ALA B 1 202 ? 34.812 -3.514 2.711 1 52.94 202 ALA B O 1
ATOM 3152 N N . GLU B 1 203 ? 32.875 -2.482 3.062 1 48.19 203 GLU B N 1
ATOM 3153 C CA . GLU B 1 203 ? 33.469 -1.664 4.121 1 48.19 203 GLU B CA 1
ATOM 3154 C C . GLU B 1 203 ? 33.656 -2.473 5.398 1 48.19 203 GLU B C 1
ATOM 3156 O O . GLU B 1 203 ? 34.469 -2.104 6.254 1 48.19 203 GLU B O 1
ATOM 3161 N N . LYS B 1 204 ? 32.875 -3.447 5.746 1 46.22 204 LYS B 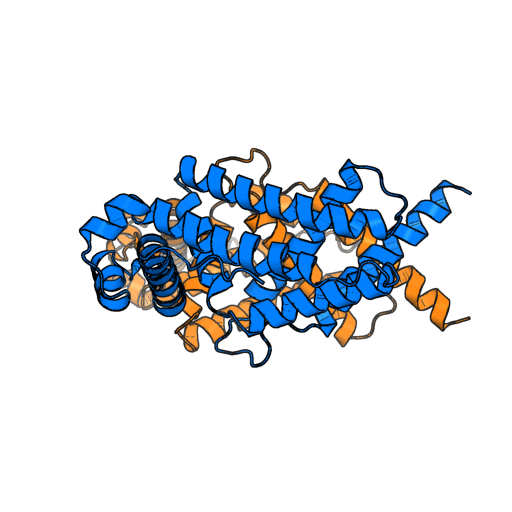N 1
ATOM 3162 C CA . LYS B 1 204 ? 33.125 -4.262 6.934 1 46.22 204 LYS B CA 1
ATOM 3163 C C . LYS B 1 204 ? 34.312 -5.191 6.738 1 46.22 204 LYS B C 1
ATOM 3165 O O . LYS B 1 204 ? 34.844 -5.754 7.703 1 46.22 204 LYS B O 1
ATOM 3170 N N . GLY B 1 205 ? 34.656 -5.652 5.648 1 34.56 205 GLY B N 1
ATOM 3171 C CA . GLY B 1 205 ? 35.812 -6.477 5.363 1 34.56 205 GLY B CA 1
ATOM 3172 C C . GLY B 1 205 ? 37.125 -5.699 5.402 1 34.56 205 GLY B C 1
ATOM 3173 O O . GLY B 1 205 ? 38.219 -6.281 5.27 1 34.56 205 GLY B O 1
ATOM 3174 N N . GLU B 1 206 ? 37.188 -4.355 5.125 1 33.97 206 GLU B N 1
ATOM 3175 C CA . GLU B 1 206 ? 38.5 -3.746 5.434 1 33.97 206 GLU B CA 1
ATOM 3176 C C . GLU B 1 206 ? 38.594 -3.398 6.918 1 33.97 206 GLU B C 1
ATOM 3178 O O . GLU B 1 206 ? 37.625 -2.965 7.527 1 33.97 206 GLU B O 1
#